Protein AF-A0A6F8ZRE5-F1 (afdb_monomer_lite)

Foldseek 3Di:
DLVVLVVCVVVVLLVVLQCQCLPDPDLVSNLVSLVSLLVSLPPLNVVSQDDQDPCVVSSLVSVLVLLVVLLVVLVVVLVVVLPPVVVVPPPPDDDDDDDDDDDDDDDDDPDVCVVVVVVVVLVVVLVSSVVVLVVVVVVVVVVVVVVPPDDDDDDDDDDDPPDPPPPQRDPSNVSVLSVLSSLLSSLFPNPLVSLVCCQAVPDPDGRNVLLSLLSSLLSLQVVVSPPLQQSLSSDDPNCLSVNLSSVSSNCSSQFAPNVPSLVCQCPHPSNSVSNLVSLQPHDNPPCCVPCVVSSCCSNVRCSVVVCVRSDDDDDDDDDDDDDPVVVVVVVVQVVQKAKEWWADPVRDIDIDIDGFDPLLVLQDPVNVVCLLQPQDADPVRASVVSSVVCLVVRSVSSVVSVVCVVPVLVVVLVVLVVQLVVLVVVCVVDDNVVRPVSNVVSVLVNCCSPVNDVVSQLVVLVVVLVVLVVVLVVVCVVVVVVVVDDVVQVVDPVNVVSVVVNVLSVCCNPPHVVSVVVVVCVVCVVDVVNVVVVCVCVVPVVVVVVVVVVVLVVLLVVLVVCLPPVQVQQWDQADDPDDDDDDDDSIDRQSPDSVSSSVLQVCQAPPPPPGSCVNGDDDDDPVVVSVCQSVQAANQARDGQVVPPPDPAHPVNCCPRYVPPVSVSSLVVCLVPDDQSPAGNVSSVVNVVVVVVVPDDDDPCCVPVVSTGYDDPPPD

pLDDT: mean 72.23, std 20.04, range [24.52, 94.38]

Structure (mmCIF, N/CA/C/O backbone):
data_AF-A0A6F8ZRE5-F1
#
_entry.id   AF-A0A6F8ZRE5-F1
#
loop_
_atom_site.group_PDB
_atom_site.id
_atom_site.type_symbol
_atom_site.label_atom_id
_atom_site.label_alt_id
_atom_site.label_comp_id
_atom_site.label_asym_id
_atom_site.label_entity_id
_atom_site.label_seq_id
_atom_site.pdbx_PDB_ins_code
_atom_site.Cartn_x
_atom_site.Cartn_y
_atom_site.Cartn_z
_atom_site.occupancy
_atom_site.B_iso_or_equiv
_atom_site.auth_seq_id
_atom_site.auth_comp_id
_atom_site.auth_asym_id
_atom_site.auth_atom_id
_atom_site.pdbx_PDB_model_num
ATOM 1 N N . MET A 1 1 ? -33.397 1.724 10.406 1.00 68.81 1 MET A N 1
ATOM 2 C CA . MET A 1 1 ? -33.124 1.147 11.744 1.00 68.81 1 MET A CA 1
ATOM 3 C C . MET A 1 1 ? -32.987 2.263 12.769 1.00 68.81 1 MET A C 1
ATOM 5 O O . MET A 1 1 ? -33.814 2.300 13.666 1.00 68.81 1 MET A O 1
ATOM 9 N N . VAL A 1 2 ? -32.068 3.217 12.570 1.00 79.62 2 VAL A N 1
ATOM 10 C CA . VAL A 1 2 ? -31.915 4.415 13.426 1.00 79.62 2 VAL A CA 1
ATOM 11 C C . VAL A 1 2 ? -33.237 5.169 13.639 1.00 79.62 2 VAL A C 1
ATOM 13 O O . VAL A 1 2 ? -33.589 5.447 14.778 1.00 79.62 2 VAL A O 1
ATOM 16 N N . ASP A 1 3 ? -34.031 5.397 12.585 1.00 81.62 3 ASP A N 1
ATOM 17 C CA . ASP A 1 3 ? -35.317 6.116 12.702 1.00 81.62 3 ASP A CA 1
ATOM 18 C C . ASP A 1 3 ? -36.328 5.424 13.631 1.00 81.62 3 ASP A C 1
ATOM 20 O O . ASP A 1 3 ? -37.064 6.085 14.357 1.00 81.62 3 ASP A O 1
ATOM 24 N N . ILE A 1 4 ? -36.345 4.085 13.639 1.00 85.81 4 ILE A N 1
ATOM 25 C CA . ILE A 1 4 ? -37.234 3.291 14.503 1.00 85.81 4 ILE A CA 1
ATOM 26 C C . ILE A 1 4 ? -36.777 3.409 15.957 1.00 85.81 4 ILE A C 1
ATOM 28 O O . ILE A 1 4 ? -37.599 3.598 16.847 1.00 85.81 4 ILE A O 1
ATOM 32 N N . GLN A 1 5 ? -35.467 3.322 16.192 1.00 87.06 5 GLN A N 1
ATOM 33 C CA . GLN A 1 5 ? -34.896 3.449 17.528 1.00 87.06 5 GLN A CA 1
ATOM 34 C C . GLN A 1 5 ? -35.177 4.845 18.111 1.00 87.06 5 GLN A C 1
ATOM 36 O O . GLN A 1 5 ? -35.632 4.943 19.246 1.00 87.06 5 GLN A O 1
ATOM 41 N N . CYS A 1 6 ? -34.989 5.914 17.326 1.00 84.81 6 CYS A N 1
ATOM 42 C CA . CYS A 1 6 ? -35.278 7.285 17.758 1.00 84.81 6 CYS A CA 1
ATOM 43 C C . CYS A 1 6 ? -36.775 7.526 18.011 1.00 84.81 6 CYS A C 1
ATOM 45 O O . CYS A 1 6 ? -37.129 8.280 18.911 1.00 84.81 6 CYS A O 1
ATOM 47 N N . LEU A 1 7 ? -37.663 6.886 17.242 1.00 87.00 7 LEU A N 1
ATOM 48 C CA . LEU A 1 7 ? -39.107 6.974 17.468 1.00 87.00 7 LEU A CA 1
ATOM 49 C C . LEU A 1 7 ? -39.514 6.298 18.785 1.00 87.00 7 LEU A C 1
ATOM 51 O O . LEU A 1 7 ? -40.282 6.868 19.549 1.00 87.00 7 LEU A O 1
ATOM 55 N N . LEU A 1 8 ? -38.962 5.116 19.077 1.00 87.38 8 LEU A N 1
ATOM 56 C CA . LEU A 1 8 ? -39.191 4.423 20.350 1.00 87.38 8 LEU A CA 1
ATOM 57 C C . LEU A 1 8 ? -38.628 5.204 21.543 1.00 87.38 8 LEU A C 1
ATOM 59 O O . LEU A 1 8 ? -39.249 5.242 22.603 1.00 87.38 8 LEU A O 1
ATOM 63 N N . ASP A 1 9 ? -37.470 5.839 21.373 1.00 85.19 9 ASP A N 1
ATOM 64 C CA . ASP A 1 9 ? -36.887 6.717 22.387 1.00 85.19 9 ASP A CA 1
ATOM 65 C C . ASP A 1 9 ? -37.757 7.957 22.645 1.00 85.19 9 ASP A C 1
ATOM 67 O O . ASP A 1 9 ? -37.992 8.310 23.798 1.00 85.19 9 ASP A O 1
ATOM 71 N N . GLY A 1 10 ? -38.341 8.542 21.592 1.00 83.88 10 GLY A N 1
ATOM 72 C CA . GLY A 1 10 ? -39.310 9.638 21.701 1.00 83.88 10 GLY A CA 1
ATOM 73 C C . GLY A 1 10 ? -40.569 9.289 22.507 1.00 83.88 10 GLY A C 1
ATOM 74 O O . GLY A 1 10 ? -41.154 10.171 23.131 1.00 83.88 10 GLY A O 1
ATOM 75 N N . GLU A 1 11 ? -40.945 8.008 22.553 1.00 89.88 11 GLU A N 1
ATOM 76 C CA . GLU A 1 11 ? -42.039 7.475 23.382 1.00 89.88 11 GLU A CA 1
ATOM 77 C C . GLU A 1 11 ? -41.582 7.054 24.799 1.00 89.88 11 GLU A C 1
ATOM 79 O O . GLU A 1 11 ? -42.381 6.556 25.593 1.00 89.88 11 GLU A O 1
ATOM 84 N N . GLY A 1 12 ? -40.302 7.238 25.144 1.00 87.00 12 GLY A N 1
ATOM 85 C CA . GLY A 1 12 ? -39.750 6.941 26.470 1.00 87.00 12 GLY A CA 1
ATOM 86 C C . GLY A 1 12 ? -39.272 5.498 26.671 1.00 87.00 12 GLY A C 1
ATOM 87 O O . GLY A 1 12 ? -39.145 5.044 27.811 1.00 87.00 12 GLY A O 1
ATOM 88 N N . ALA A 1 13 ? -38.987 4.749 25.598 1.00 87.75 13 ALA A N 1
ATOM 89 C CA . ALA A 1 13 ? -38.516 3.364 25.710 1.00 87.75 13 ALA A CA 1
ATOM 90 C C . ALA A 1 13 ? -37.183 3.231 26.476 1.00 87.75 13 ALA A C 1
ATOM 92 O O . ALA A 1 13 ? -36.996 2.261 27.213 1.00 87.75 13 ALA A O 1
ATOM 93 N N . SER A 1 14 ? -36.267 4.197 26.345 1.00 85.56 14 SER A N 1
ATOM 94 C CA . SER A 1 14 ? -34.985 4.203 27.066 1.00 85.56 14 SER A CA 1
ATOM 95 C C . SER A 1 14 ? -35.168 4.382 28.577 1.00 85.56 14 SER A C 1
ATOM 97 O O . SER A 1 14 ? -34.575 3.640 29.363 1.00 85.56 14 SER A O 1
ATOM 99 N N . GLU A 1 15 ? -36.039 5.304 28.996 1.00 86.38 15 GLU A N 1
ATOM 100 C CA . GLU A 1 15 ? -36.385 5.515 30.406 1.00 86.38 15 GLU A CA 1
ATOM 101 C C . GLU A 1 15 ? -37.061 4.280 31.009 1.00 86.38 15 GLU A C 1
ATOM 103 O O . GLU A 1 15 ? -36.714 3.869 32.119 1.00 86.38 15 GLU A O 1
ATOM 108 N N . LEU A 1 16 ? -37.959 3.637 30.254 1.00 88.75 16 LEU A N 1
ATOM 109 C CA . LEU A 1 16 ? -38.604 2.391 30.664 1.00 88.75 16 LEU A CA 1
ATOM 110 C C . LEU A 1 16 ? -37.579 1.277 30.912 1.00 88.75 16 LEU A C 1
ATOM 112 O O . LEU A 1 16 ? -37.657 0.597 31.934 1.00 88.75 16 LEU A O 1
ATOM 116 N N . VAL A 1 17 ? -36.606 1.097 30.012 1.00 89.00 17 VAL A N 1
ATOM 117 C CA . VAL A 1 17 ? -35.544 0.090 30.174 1.00 89.00 17 VAL A CA 1
ATOM 118 C C . VAL A 1 17 ? -34.721 0.364 31.436 1.00 89.00 17 VAL A C 1
ATOM 120 O O . VAL A 1 17 ? -34.507 -0.550 32.233 1.00 89.00 17 VAL A O 1
ATOM 123 N N . ILE A 1 18 ? -34.310 1.615 31.670 1.00 87.06 18 ILE A N 1
ATOM 124 C CA . ILE A 1 18 ? -33.552 2.004 32.872 1.00 87.06 18 ILE A CA 1
ATOM 125 C C . ILE A 1 18 ? -34.355 1.701 34.142 1.00 87.06 18 ILE A C 1
ATOM 127 O O . ILE A 1 18 ? -33.829 1.100 35.083 1.00 87.06 18 ILE A O 1
ATOM 131 N N . ASP A 1 19 ? -35.631 2.086 34.168 1.00 87.56 19 ASP A N 1
ATOM 132 C CA . ASP A 1 19 ? -36.494 1.895 35.330 1.00 87.56 19 ASP A CA 1
ATOM 133 C C . ASP A 1 19 ? -36.791 0.416 35.592 1.00 87.56 19 ASP A C 1
ATOM 135 O O . ASP A 1 19 ? -36.789 -0.009 36.752 1.00 87.56 19 ASP A O 1
ATOM 139 N N . LEU A 1 20 ? -36.973 -0.395 34.547 1.00 89.62 20 LEU A N 1
ATOM 140 C CA . LEU A 1 20 ? -37.141 -1.841 34.679 1.00 89.62 20 LEU A CA 1
ATOM 141 C C . LEU A 1 20 ? -35.882 -2.502 35.246 1.00 89.62 20 LEU A C 1
ATOM 143 O O . LEU A 1 20 ? -35.999 -3.271 36.197 1.00 89.62 20 LEU A O 1
ATOM 147 N N . ILE A 1 21 ? -34.690 -2.159 34.745 1.00 88.75 21 ILE A N 1
ATOM 148 C CA . ILE A 1 21 ? -33.400 -2.686 35.234 1.00 88.75 21 ILE A CA 1
ATOM 149 C C . ILE A 1 21 ? -33.192 -2.352 36.717 1.00 88.75 21 ILE A C 1
ATOM 151 O O . ILE A 1 21 ? -32.724 -3.189 37.487 1.00 88.75 21 ILE A O 1
ATOM 155 N N . VAL A 1 22 ? -33.551 -1.133 37.129 1.00 87.69 22 VAL A N 1
ATOM 156 C CA . VAL A 1 22 ? -33.380 -0.646 38.506 1.00 87.69 22 VAL A CA 1
ATOM 157 C C . VAL A 1 22 ? -34.396 -1.257 39.475 1.00 87.69 22 VAL A C 1
ATOM 159 O O . VAL A 1 22 ? -34.051 -1.530 40.625 1.00 87.69 22 VAL A O 1
ATOM 162 N N . SER A 1 23 ? -35.647 -1.442 39.046 1.00 87.25 23 SER A N 1
ATOM 163 C CA . SER A 1 23 ? -36.762 -1.795 39.939 1.00 87.25 23 SER A CA 1
ATOM 164 C C . SER A 1 23 ? -37.106 -3.285 39.971 1.00 87.25 23 SER A C 1
ATOM 166 O O . SER A 1 23 ? -37.663 -3.762 40.967 1.00 87.25 23 SER A O 1
ATOM 168 N N . THR A 1 24 ? -36.792 -4.038 38.914 1.00 87.62 24 THR A N 1
ATOM 169 C CA . THR A 1 24 ? -37.188 -5.444 38.820 1.00 87.62 24 THR A CA 1
ATOM 170 C C . THR A 1 24 ? -36.336 -6.349 39.708 1.00 87.62 24 THR A C 1
ATOM 172 O O . THR A 1 24 ? -35.113 -6.244 39.772 1.00 87.62 24 THR A O 1
ATOM 175 N N . LYS A 1 25 ? -36.992 -7.309 40.366 1.00 84.38 25 LYS A N 1
ATOM 176 C CA . LYS A 1 25 ? -36.337 -8.430 41.065 1.00 84.38 25 LYS A CA 1
ATOM 177 C C . LYS A 1 25 ? -36.472 -9.754 40.312 1.00 84.38 25 LYS A C 1
ATOM 179 O O . LYS A 1 25 ? -35.923 -10.756 40.751 1.00 84.38 25 LYS A O 1
ATOM 184 N N . ASN A 1 26 ? -37.236 -9.778 39.218 1.00 90.31 26 ASN A N 1
ATOM 185 C CA . ASN A 1 26 ? -37.482 -10.985 38.437 1.00 90.31 26 ASN A CA 1
ATOM 186 C C . ASN A 1 26 ? -36.419 -11.122 37.341 1.00 90.31 26 ASN A C 1
ATOM 188 O O . ASN A 1 26 ? -36.339 -10.273 36.454 1.00 90.31 26 ASN A O 1
ATOM 192 N N . ASP A 1 27 ? -35.652 -12.212 37.382 1.00 86.06 27 ASP A N 1
ATOM 193 C CA . ASP A 1 27 ? -34.538 -12.465 36.461 1.00 86.06 27 ASP A CA 1
ATOM 194 C C . ASP A 1 27 ? -34.962 -12.526 34.990 1.00 86.06 27 ASP A C 1
ATOM 196 O O . ASP A 1 27 ? -34.242 -12.019 34.138 1.00 86.06 27 ASP A O 1
ATOM 200 N N . ARG A 1 28 ? -36.149 -13.072 34.678 1.00 88.19 28 ARG A N 1
ATOM 201 C CA . ARG A 1 28 ? -36.660 -13.104 33.293 1.00 88.19 28 ARG A CA 1
ATOM 202 C C . ARG A 1 28 ? -36.981 -11.705 32.778 1.00 88.19 28 ARG A C 1
ATOM 204 O O . ARG A 1 28 ? -36.627 -11.362 31.661 1.00 88.19 28 ARG A O 1
ATOM 211 N N . MET A 1 29 ? -37.633 -10.892 33.608 1.00 89.62 29 MET A N 1
ATOM 212 C CA . MET A 1 29 ? -37.951 -9.508 33.244 1.00 89.62 29 MET A CA 1
ATOM 213 C C . MET A 1 29 ? -36.683 -8.674 33.075 1.00 89.62 29 MET A C 1
ATOM 215 O O . MET A 1 29 ? -36.620 -7.835 32.185 1.00 89.62 29 MET A O 1
ATOM 219 N N . PHE A 1 30 ? -35.676 -8.904 33.920 1.00 91.69 30 PHE A N 1
ATOM 220 C CA . PHE A 1 30 ? -34.378 -8.250 33.800 1.00 91.69 30 PHE A CA 1
ATOM 221 C C . PHE A 1 30 ? -33.690 -8.611 32.478 1.00 91.69 30 PHE A C 1
ATOM 223 O O . PHE A 1 30 ? -33.262 -7.722 31.751 1.00 91.69 30 PHE A O 1
ATOM 230 N N . GLU A 1 31 ? -33.636 -9.901 32.146 1.00 90.69 31 GLU A N 1
ATOM 231 C CA . GLU A 1 31 ? -33.036 -10.414 30.912 1.00 90.69 31 GLU A CA 1
ATOM 232 C C . GLU A 1 31 ? -33.681 -9.800 29.658 1.00 90.69 31 GLU A C 1
ATOM 234 O O . GLU A 1 31 ? -32.979 -9.212 28.836 1.00 90.69 31 GLU A O 1
ATOM 239 N N . GLU A 1 32 ? -35.013 -9.814 29.568 1.00 91.88 32 GLU A N 1
ATOM 240 C CA . GLU A 1 32 ? -35.752 -9.184 28.461 1.00 91.88 32 GLU A CA 1
ATOM 241 C C . GLU A 1 32 ? -35.541 -7.663 28.398 1.00 91.88 32 GLU A C 1
ATOM 243 O O . GLU A 1 32 ? -35.428 -7.089 27.315 1.00 91.88 32 GLU A O 1
ATOM 248 N N . SER A 1 33 ? -35.418 -6.998 29.553 1.00 92.81 33 SER A N 1
ATOM 249 C CA . SER A 1 33 ? -35.132 -5.556 29.602 1.00 92.81 33 SER A CA 1
ATOM 250 C C . SER A 1 33 ? -33.755 -5.234 29.012 1.00 92.81 33 SER A C 1
ATOM 252 O O . SER A 1 33 ? -33.610 -4.252 28.285 1.00 92.81 33 SER A O 1
ATOM 254 N N . ILE A 1 34 ? -32.748 -6.074 29.276 1.00 92.44 34 ILE A N 1
ATOM 255 C CA . ILE A 1 34 ? -31.404 -5.927 28.700 1.00 92.44 34 ILE A CA 1
ATOM 256 C C . ILE A 1 34 ? -31.410 -6.212 27.196 1.00 92.44 34 ILE A C 1
ATOM 258 O O . ILE A 1 34 ? -30.779 -5.478 26.437 1.00 92.44 34 ILE A O 1
ATOM 262 N N . LEU A 1 35 ? -32.132 -7.239 26.742 1.00 92.44 35 LEU A N 1
ATOM 263 C CA . LEU A 1 35 ? -32.249 -7.549 25.313 1.00 92.44 35 LEU A CA 1
ATOM 264 C C . LEU A 1 35 ? -32.941 -6.421 24.537 1.00 92.44 35 LEU A C 1
ATOM 266 O O . LEU A 1 35 ? -32.470 -6.041 23.464 1.00 92.44 35 LEU A O 1
ATOM 270 N N . LEU A 1 36 ? -33.995 -5.831 25.106 1.00 90.75 36 LEU A N 1
ATOM 271 C CA . LEU A 1 36 ? -34.636 -4.643 24.544 1.00 90.75 36 LEU A CA 1
ATOM 272 C C . LEU A 1 36 ? -33.660 -3.459 24.487 1.00 90.75 36 LEU A C 1
ATOM 274 O O . LEU A 1 36 ? -33.553 -2.798 23.455 1.00 90.75 36 LEU A O 1
ATOM 278 N N . GLY A 1 37 ? -32.893 -3.237 25.557 1.00 89.06 37 GLY A N 1
ATOM 279 C CA . GLY A 1 37 ? -31.829 -2.235 25.586 1.00 89.06 37 GLY A CA 1
ATOM 280 C C . GLY A 1 37 ? -30.773 -2.445 24.492 1.00 89.06 37 GLY A C 1
ATOM 281 O O . GLY A 1 37 ? -30.382 -1.493 23.817 1.00 89.06 37 GLY A O 1
ATOM 282 N N . ASN A 1 38 ? -30.363 -3.694 24.254 1.00 90.56 38 ASN A N 1
ATOM 283 C CA . ASN A 1 38 ? -29.431 -4.048 23.180 1.00 90.56 38 ASN A CA 1
ATOM 284 C C . ASN A 1 38 ? -29.990 -3.712 21.792 1.0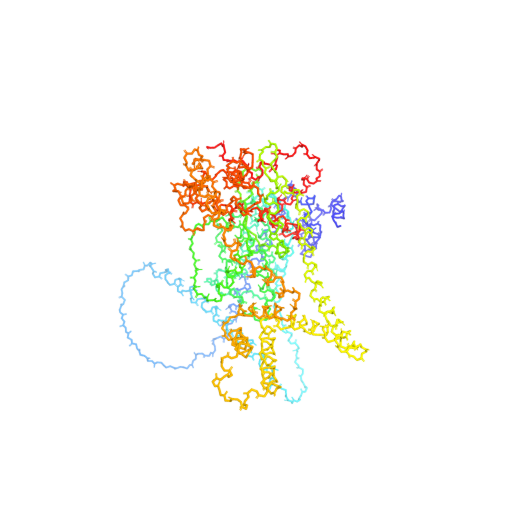0 90.56 38 ASN A C 1
ATOM 286 O O . ASN A 1 38 ? -29.260 -3.195 20.950 1.00 90.56 38 ASN A O 1
ATOM 290 N N . ALA A 1 39 ? -31.277 -3.972 21.550 1.00 88.62 39 ALA A N 1
ATOM 291 C CA . ALA A 1 39 ? -31.927 -3.644 20.282 1.00 88.62 39 ALA A CA 1
ATOM 292 C C . ALA A 1 39 ? -32.042 -2.122 20.059 1.00 88.62 39 ALA A C 1
ATOM 294 O O . ALA A 1 39 ? -31.829 -1.634 18.944 1.00 88.62 39 ALA A O 1
ATOM 295 N N . LEU A 1 40 ? -32.326 -1.360 21.121 1.00 86.94 40 LEU A N 1
ATOM 296 C CA . LEU A 1 40 ? -32.391 0.105 21.069 1.00 86.94 40 LEU A CA 1
ATOM 297 C C . LEU A 1 40 ? -31.025 0.738 20.774 1.00 86.94 40 LEU A C 1
ATOM 299 O O . LEU A 1 40 ? -30.953 1.701 20.015 1.00 86.94 40 LEU A O 1
ATOM 303 N N . LEU A 1 41 ? -29.949 0.179 21.331 1.00 85.75 41 LEU A N 1
ATOM 304 C CA . LEU A 1 41 ? -28.581 0.681 21.162 1.00 85.75 41 LEU A CA 1
ATOM 305 C C . LEU A 1 41 ? -27.820 0.038 19.994 1.00 85.75 41 LEU A C 1
ATOM 307 O O . LEU A 1 41 ? -26.646 0.345 19.792 1.00 85.75 41 LEU A O 1
ATOM 311 N N . GLN A 1 42 ? -28.450 -0.850 19.222 1.00 85.12 42 GLN A N 1
ATOM 312 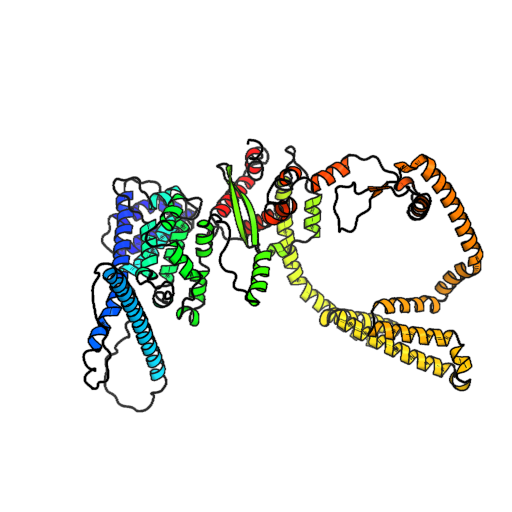C CA . GLN A 1 42 ? -27.790 -1.553 18.125 1.00 85.12 42 GLN A CA 1
ATOM 313 C C . GLN A 1 42 ? -27.206 -0.558 17.107 1.00 85.12 42 GLN A C 1
ATOM 315 O O . GLN A 1 42 ? -27.943 0.241 16.527 1.00 85.12 42 GLN A O 1
ATOM 320 N N . GLY A 1 43 ? -25.888 -0.627 16.883 1.00 75.94 43 GLY A N 1
ATOM 321 C CA . GLY A 1 43 ? -25.152 0.287 16.001 1.00 75.94 43 GLY A CA 1
ATOM 322 C C . GLY A 1 43 ? -24.710 1.600 16.662 1.00 75.94 43 GLY A C 1
ATOM 323 O O . GLY A 1 43 ? -24.312 2.526 15.954 1.00 75.94 43 GLY A O 1
ATOM 324 N N . GLY A 1 44 ? -24.806 1.707 17.991 1.00 72.69 44 GLY A N 1
ATOM 325 C CA . GLY A 1 44 ? -24.223 2.799 18.769 1.00 72.69 44 GLY A CA 1
ATOM 326 C C . GLY A 1 44 ? -24.968 4.123 18.621 1.00 72.69 44 GLY A C 1
ATOM 327 O O . GLY A 1 44 ? -24.347 5.178 18.523 1.00 72.69 44 GLY A O 1
ATOM 328 N N . ASN A 1 45 ? -26.300 4.097 18.556 1.00 80.25 45 ASN A N 1
ATOM 329 C CA . ASN A 1 45 ? -27.101 5.298 18.309 1.00 80.25 45 ASN A CA 1
ATOM 330 C C . ASN A 1 45 ? -26.856 6.394 19.372 1.00 80.25 45 ASN A C 1
ATOM 332 O O . ASN A 1 45 ? -27.301 6.283 20.515 1.00 80.25 45 ASN A O 1
ATOM 336 N N . THR A 1 46 ? -26.179 7.477 18.980 1.00 78.62 46 THR A N 1
ATOM 337 C CA . THR A 1 46 ? -25.737 8.557 19.880 1.00 78.62 46 THR A CA 1
ATOM 338 C C . THR A 1 46 ? -26.879 9.357 20.502 1.00 78.62 46 THR A C 1
ATOM 340 O O . THR A 1 46 ? -26.672 9.987 21.536 1.00 78.62 46 THR A O 1
ATOM 343 N N . GLN A 1 47 ? -28.077 9.329 19.907 1.00 76.31 47 GLN A N 1
ATOM 344 C CA . GLN A 1 47 ? -29.262 9.995 20.462 1.00 76.31 47 GLN A CA 1
ATOM 345 C C . GLN A 1 47 ? -29.812 9.252 21.687 1.00 76.31 47 GLN A C 1
ATOM 347 O O . GLN A 1 47 ? -30.297 9.881 22.618 1.00 76.31 47 GLN A O 1
ATOM 352 N N . ILE A 1 48 ? -29.684 7.922 21.695 1.00 79.44 48 ILE A N 1
ATOM 353 C CA . ILE A 1 48 ? -30.238 7.030 22.727 1.00 79.44 48 ILE A CA 1
ATOM 354 C C . ILE A 1 48 ? -29.202 6.729 23.811 1.00 79.44 48 ILE A C 1
ATOM 356 O O . ILE A 1 48 ? -29.549 6.409 24.949 1.00 79.44 48 ILE A O 1
ATOM 360 N N . GLN A 1 49 ? -27.911 6.829 23.472 1.00 78.62 49 GLN A N 1
ATOM 361 C CA . GLN A 1 49 ? -26.828 6.690 24.437 1.00 78.62 49 GLN A CA 1
ATOM 362 C C . GLN A 1 49 ? -27.068 7.601 25.651 1.00 78.62 49 GLN A C 1
ATOM 364 O O . GLN A 1 49 ? -27.356 8.795 25.547 1.00 78.62 49 GLN A O 1
ATOM 369 N N . LEU A 1 50 ? -26.983 6.987 26.827 1.00 66.75 50 LEU A N 1
ATOM 370 C CA . LEU A 1 50 ? -27.496 7.538 28.072 1.00 66.75 50 LEU A CA 1
ATOM 371 C C . LEU A 1 50 ? -26.757 8.827 28.460 1.00 66.75 50 LEU A C 1
ATOM 373 O O . LEU A 1 50 ? -25.553 8.821 28.705 1.00 66.75 50 LEU A O 1
ATOM 377 N N . HIS A 1 51 ? -27.487 9.934 28.578 1.00 60.31 51 HIS A N 1
ATOM 378 C CA . HIS A 1 51 ? -26.956 11.181 29.125 1.00 60.31 51 HIS A CA 1
ATOM 379 C C . HIS A 1 51 ? -27.212 11.240 30.637 1.00 60.31 51 HIS A C 1
ATOM 381 O O . HIS A 1 51 ? -28.207 10.732 31.140 1.00 60.31 51 HIS A O 1
ATOM 387 N N . LYS A 1 52 ? -26.280 11.836 31.383 1.00 55.69 52 LYS A N 1
ATOM 388 C CA . LYS A 1 52 ? -26.200 11.881 32.857 1.00 55.69 52 LYS A CA 1
ATOM 389 C C . LYS A 1 52 ? -27.569 12.060 33.564 1.00 55.69 52 LYS A C 1
ATOM 391 O O . LYS A 1 52 ? -28.067 13.176 33.687 1.00 55.69 52 LYS A O 1
ATOM 396 N N . GLN A 1 53 ? -28.152 10.975 34.091 1.00 59.78 53 GLN A N 1
ATOM 397 C CA . GLN A 1 53 ? -29.439 10.978 34.815 1.00 59.78 53 GLN A CA 1
ATOM 398 C C . GLN A 1 53 ? -29.285 10.802 36.340 1.00 59.78 53 GLN A C 1
ATOM 400 O O . GLN A 1 53 ? -28.331 10.194 36.830 1.00 59.78 53 GLN A O 1
ATOM 405 N N . LYS A 1 54 ? -30.272 11.286 37.113 1.00 56.88 54 LYS A N 1
ATOM 406 C CA . LYS A 1 54 ? -30.291 11.250 38.594 1.00 56.88 54 LYS A CA 1
ATOM 407 C C . LYS A 1 54 ? -30.407 9.841 39.208 1.00 56.88 54 LYS A C 1
ATOM 409 O O . LYS A 1 54 ? -30.004 9.669 40.352 1.00 56.88 54 LYS A O 1
ATOM 414 N N . LYS A 1 55 ? -30.923 8.839 38.477 1.00 62.88 55 LYS A N 1
ATOM 415 C CA . LYS A 1 55 ? -31.046 7.430 38.933 1.00 62.88 55 LYS A CA 1
ATOM 416 C C . LYS A 1 55 ? -29.816 6.556 38.607 1.00 62.88 55 LYS A C 1
ATOM 418 O O . LYS A 1 55 ? -29.829 5.352 38.848 1.00 62.88 55 LYS A O 1
ATOM 423 N N . SER A 1 56 ? -28.746 7.153 38.079 1.00 69.25 56 SER A N 1
ATOM 424 C CA . SER A 1 56 ? -27.562 6.440 37.576 1.00 69.25 56 SER A CA 1
ATOM 425 C C . SER A 1 56 ? -26.822 5.601 38.627 1.00 69.25 56 SER A C 1
ATOM 427 O O . SER A 1 56 ? -26.312 4.539 38.288 1.00 69.25 56 SER A O 1
ATOM 429 N N . GLU A 1 57 ? -26.801 6.004 39.903 1.00 72.94 57 GLU A N 1
ATOM 430 C CA . GLU A 1 57 ? -26.108 5.242 40.962 1.00 72.94 57 GLU A CA 1
ATOM 431 C C . GLU A 1 57 ? -26.689 3.835 41.142 1.00 72.94 57 GLU A C 1
ATOM 433 O O . GLU A 1 57 ? -25.952 2.850 41.134 1.00 72.94 57 GLU A O 1
ATOM 438 N N . HIS A 1 58 ? -28.015 3.728 41.268 1.00 80.31 58 HIS A N 1
ATOM 439 C CA . HIS A 1 58 ? -28.669 2.433 41.450 1.00 80.31 58 HIS A CA 1
ATOM 440 C C . HIS A 1 58 ? -28.593 1.586 40.176 1.00 80.31 58 HIS A C 1
ATOM 442 O O . HIS A 1 58 ? -28.495 0.366 40.251 1.00 80.31 58 HIS A O 1
ATOM 448 N N . PHE A 1 59 ? -28.601 2.226 39.007 1.00 86.00 59 PHE A N 1
ATOM 449 C CA . PHE A 1 59 ? -28.470 1.544 37.724 1.00 86.00 59 PHE A CA 1
ATOM 450 C C . PHE A 1 59 ? -27.134 0.794 37.603 1.00 86.00 59 PHE A C 1
ATOM 452 O O . PHE A 1 59 ? -27.134 -0.418 37.399 1.00 86.00 59 PHE A O 1
ATOM 459 N N . PHE A 1 60 ? -25.995 1.464 37.818 1.00 86.81 60 PHE A N 1
ATOM 460 C CA . PHE A 1 60 ? -24.686 0.793 37.747 1.00 86.81 60 PHE A CA 1
ATOM 461 C C . PHE A 1 60 ? -24.446 -0.178 38.899 1.00 86.81 60 PHE A C 1
ATOM 463 O O . PHE A 1 60 ? -23.789 -1.199 38.699 1.00 86.81 60 PHE A O 1
ATOM 470 N N . LYS A 1 61 ? -25.022 0.089 40.077 1.00 88.75 61 LYS A N 1
ATOM 471 C CA . LYS A 1 61 ? -24.975 -0.844 41.203 1.00 88.75 61 LYS A CA 1
ATOM 472 C C . LYS A 1 61 ? -25.580 -2.207 40.849 1.00 88.75 61 LYS A C 1
ATOM 474 O O . LYS A 1 61 ? -24.995 -3.226 41.194 1.00 88.75 61 LYS A O 1
ATOM 479 N N . VAL A 1 62 ? -26.709 -2.246 40.135 1.00 90.69 62 VAL A N 1
ATOM 480 C CA . VAL A 1 62 ? -27.345 -3.519 39.743 1.00 90.69 62 VAL A CA 1
ATOM 481 C C . VAL A 1 62 ? -26.408 -4.355 38.868 1.00 90.69 62 VAL A C 1
ATOM 483 O O . VAL A 1 62 ? -26.251 -5.551 39.113 1.00 90.69 62 VAL A O 1
ATOM 486 N N . PHE A 1 63 ? -25.738 -3.737 37.892 1.00 91.88 63 PHE A N 1
ATOM 487 C CA . PHE A 1 63 ? -24.748 -4.431 37.062 1.00 91.88 63 PHE A CA 1
ATOM 488 C C . PHE A 1 63 ? -23.531 -4.890 37.863 1.00 91.88 63 PHE A C 1
ATOM 490 O O . PHE A 1 63 ? -23.071 -6.013 37.676 1.00 91.88 63 PHE A O 1
ATOM 497 N N . TYR A 1 64 ? -23.047 -4.048 38.776 1.00 91.75 64 TYR A N 1
ATOM 498 C CA . TYR A 1 64 ? -21.933 -4.363 39.666 1.00 91.75 64 TYR A CA 1
ATOM 499 C C . TYR A 1 64 ? -22.232 -5.592 40.537 1.00 91.75 64 TYR A C 1
ATOM 501 O O . TYR A 1 64 ? -21.457 -6.548 40.561 1.00 91.75 64 TYR A O 1
ATOM 509 N N . ASP A 1 65 ? -23.392 -5.601 41.198 1.00 91.62 65 ASP A N 1
ATOM 510 C CA . ASP A 1 65 ? -23.818 -6.690 42.078 1.00 91.62 65 ASP A CA 1
ATOM 511 C C . ASP A 1 65 ? -24.011 -7.998 41.286 1.00 91.62 65 ASP A C 1
ATOM 513 O O . ASP A 1 65 ? -23.540 -9.055 41.706 1.00 91.62 65 ASP A O 1
ATOM 517 N N . ARG A 1 66 ? -24.638 -7.938 40.101 1.00 91.75 66 ARG A N 1
ATOM 518 C CA . ARG A 1 66 ? -24.829 -9.104 39.216 1.00 91.75 66 ARG A CA 1
ATOM 519 C C . ARG A 1 66 ? -23.505 -9.670 38.702 1.00 91.75 66 ARG A C 1
ATOM 521 O O . ARG A 1 66 ? -23.330 -10.886 38.705 1.00 91.75 66 ARG A O 1
ATOM 528 N N . MET A 1 67 ? -22.568 -8.806 38.314 1.00 93.19 67 MET A N 1
ATOM 529 C CA . MET A 1 67 ? -21.242 -9.223 37.860 1.00 93.19 67 MET A CA 1
ATOM 530 C C . MET A 1 67 ? -20.467 -9.908 38.987 1.00 93.19 67 MET A C 1
ATOM 532 O O . MET A 1 67 ? -19.908 -10.980 38.772 1.00 93.19 67 MET A O 1
ATOM 536 N N . ARG A 1 68 ? -20.514 -9.372 40.214 1.00 91.75 68 ARG A N 1
ATOM 537 C CA . ARG A 1 68 ? -19.903 -10.018 41.385 1.00 91.75 68 ARG A CA 1
ATOM 538 C C . ARG A 1 68 ? -20.513 -11.371 41.725 1.00 91.75 68 ARG A C 1
ATOM 540 O O . ARG A 1 68 ? -19.775 -12.283 42.093 1.00 91.75 68 ARG A O 1
ATOM 547 N N . LEU A 1 69 ? -21.830 -11.521 41.597 1.00 91.00 69 LEU A N 1
ATOM 548 C CA . LEU A 1 69 ? -22.488 -12.816 41.783 1.00 91.00 69 LEU A CA 1
ATOM 549 C C . LEU A 1 69 ? -21.992 -13.839 40.754 1.00 91.00 69 LEU A C 1
ATOM 551 O O . LEU A 1 69 ? -21.605 -14.941 41.135 1.00 91.00 69 LEU A O 1
ATOM 555 N N . ALA A 1 70 ? -21.907 -13.453 39.477 1.00 89.44 70 ALA A N 1
ATOM 556 C CA . ALA A 1 70 ? -21.373 -14.317 38.425 1.00 89.44 70 ALA A CA 1
ATOM 557 C C . ALA A 1 70 ? -19.903 -14.701 38.683 1.00 89.44 70 ALA A C 1
ATOM 559 O O . ALA A 1 70 ? -19.541 -15.872 38.598 1.00 89.44 70 ALA A O 1
ATOM 560 N N . GLN A 1 71 ? -19.058 -13.740 39.074 1.00 89.25 71 GLN A N 1
ATOM 561 C CA . GLN A 1 71 ? -17.663 -13.987 39.462 1.00 89.25 71 GLN A CA 1
ATOM 562 C C . GLN A 1 71 ? -17.546 -14.992 40.626 1.00 89.25 71 GLN A C 1
ATOM 564 O O . GLN A 1 71 ? -16.689 -15.876 40.602 1.00 89.25 71 GLN A O 1
ATOM 569 N N . GLN A 1 72 ? -18.383 -14.854 41.663 1.00 87.19 72 GLN A N 1
ATOM 570 C CA . GLN A 1 72 ? -18.401 -15.761 42.819 1.00 87.19 72 GLN A CA 1
ATOM 571 C C . GLN A 1 72 ? -18.833 -17.174 42.423 1.00 87.19 72 GLN A C 1
ATOM 573 O O . GLN A 1 72 ? -18.238 -18.145 42.886 1.00 87.19 72 GLN A O 1
ATOM 578 N N . GLU A 1 73 ? -19.819 -17.292 41.539 1.00 85.62 73 GLU A N 1
ATOM 579 C CA . GLU A 1 73 ? -20.318 -18.579 41.069 1.00 85.62 73 GLU A CA 1
ATOM 580 C C . GLU A 1 73 ? -19.305 -19.314 40.183 1.00 85.62 73 GLU A C 1
ATOM 582 O O . GLU A 1 73 ? -19.105 -20.517 40.352 1.00 85.62 73 GLU A O 1
ATOM 587 N N . ILE A 1 74 ? -18.581 -18.599 39.313 1.00 81.44 74 ILE A N 1
ATOM 588 C CA . ILE A 1 74 ? -17.483 -19.194 38.536 1.00 81.44 74 ILE A CA 1
ATOM 589 C C . ILE A 1 74 ? -16.393 -19.704 39.485 1.00 81.44 74 ILE A C 1
ATOM 591 O O . ILE A 1 74 ? -15.967 -20.851 39.370 1.00 81.44 74 ILE A O 1
ATOM 595 N N . ARG A 1 75 ? -15.983 -18.904 40.481 1.00 80.44 75 ARG A N 1
ATOM 596 C CA . ARG A 1 75 ? -14.996 -19.329 41.495 1.00 80.44 75 ARG A CA 1
ATOM 597 C C . ARG A 1 75 ? -15.461 -20.561 42.280 1.00 80.44 75 ARG A C 1
ATOM 599 O O . ARG A 1 75 ? -14.653 -21.448 42.557 1.00 80.44 75 ARG A O 1
ATOM 606 N N . ALA A 1 76 ? -16.745 -20.639 42.628 1.00 75.00 76 ALA A N 1
ATOM 607 C CA . ALA A 1 76 ? -17.324 -21.797 43.306 1.00 75.00 76 ALA A CA 1
ATOM 608 C C . ALA A 1 76 ? -17.315 -23.042 42.402 1.00 75.00 76 ALA A C 1
ATOM 610 O O . ALA A 1 76 ? -16.838 -24.094 42.809 1.00 75.00 76 ALA A O 1
ATOM 611 N N . THR A 1 77 ? -17.736 -22.919 41.146 1.00 68.44 77 THR A N 1
ATOM 612 C CA . THR A 1 77 ? -17.803 -24.052 40.205 1.00 68.44 77 THR A CA 1
ATOM 613 C C . THR A 1 77 ? -16.408 -24.590 39.860 1.00 68.44 77 THR A C 1
ATOM 615 O O . THR A 1 77 ? -16.177 -25.797 39.856 1.00 68.44 77 THR A O 1
ATOM 618 N N . VAL A 1 78 ? -15.434 -23.693 39.668 1.00 59.62 78 VAL A N 1
ATOM 619 C CA . VAL A 1 78 ? -14.033 -24.049 39.386 1.00 59.62 78 VAL A CA 1
ATOM 620 C C . VAL A 1 78 ? -13.347 -24.709 40.596 1.00 59.62 78 VAL A C 1
ATOM 622 O O . VAL A 1 78 ? -12.468 -25.551 40.416 1.00 59.62 78 VAL A O 1
ATOM 625 N N . SER A 1 79 ? -13.758 -24.386 41.829 1.00 47.69 79 SER A N 1
ATOM 626 C CA . SER A 1 79 ? -13.216 -25.004 43.055 1.00 47.69 79 SER A CA 1
ATOM 627 C C . SER A 1 79 ? -13.905 -26.319 43.448 1.00 47.69 79 SER A C 1
ATOM 629 O O . SER A 1 79 ? -13.247 -27.203 44.000 1.00 47.69 79 SER A O 1
ATOM 631 N N . VAL A 1 80 ? -15.190 -26.503 43.126 1.00 32.91 80 VAL A N 1
ATOM 632 C CA . VAL A 1 80 ? -15.952 -27.728 43.447 1.00 32.91 80 VAL A CA 1
ATOM 633 C C . VAL A 1 80 ? -15.525 -28.917 42.577 1.00 32.91 80 VAL A C 1
ATOM 635 O O . VAL A 1 80 ? -15.363 -30.017 43.112 1.00 32.91 80 VAL A O 1
ATOM 638 N N . ASN A 1 81 ? -15.161 -28.694 41.308 1.00 38.22 81 ASN A N 1
ATOM 639 C CA . ASN A 1 81 ? -14.577 -29.739 40.450 1.00 38.22 81 ASN A CA 1
ATOM 640 C C . ASN A 1 81 ? -13.255 -30.330 40.999 1.00 38.22 81 ASN A C 1
ATOM 642 O O . ASN A 1 81 ? -12.843 -31.415 40.590 1.00 38.22 81 ASN A O 1
ATOM 646 N N . MET A 1 82 ? -12.586 -29.676 41.962 1.00 35.88 82 MET A N 1
ATOM 647 C CA . MET A 1 82 ? -11.415 -30.243 42.650 1.00 35.88 82 MET A CA 1
ATOM 648 C C . MET A 1 82 ? -11.753 -31.155 43.842 1.00 35.88 82 MET A C 1
ATOM 650 O O . MET A 1 82 ? -10.898 -31.970 44.224 1.00 35.88 82 MET A O 1
ATOM 654 N N . PHE A 1 83 ? -12.938 -31.023 44.453 1.00 26.39 83 PHE A N 1
ATOM 655 C CA . PHE A 1 83 ? -13.262 -31.663 45.734 1.00 26.39 83 PHE A CA 1
ATOM 656 C C . PHE A 1 83 ? -13.933 -33.034 45.564 1.00 26.39 83 PHE A C 1
ATOM 658 O O . PHE A 1 83 ? -13.530 -33.982 46.243 1.00 26.39 83 PHE A O 1
ATOM 665 N N . GLU A 1 84 ? -14.860 -33.189 44.613 1.00 29.69 84 GLU A N 1
ATOM 666 C CA . GLU A 1 84 ? -15.682 -34.408 44.465 1.00 29.69 84 GLU A CA 1
ATOM 667 C C . GLU A 1 84 ? -14.897 -35.668 44.054 1.00 29.69 84 GLU A C 1
ATOM 669 O O . GLU A 1 84 ? -15.270 -36.783 44.414 1.00 29.69 84 GLU A O 1
ATOM 674 N N . VAL A 1 85 ? -13.724 -35.522 43.434 1.00 33.81 85 VAL A N 1
ATOM 675 C CA . VAL A 1 85 ? -12.861 -36.664 43.059 1.00 33.81 85 VAL A CA 1
ATOM 676 C C . VAL A 1 85 ? -12.014 -37.180 44.240 1.00 33.81 85 VAL A C 1
ATOM 678 O O . VAL A 1 85 ? -11.474 -38.288 44.210 1.00 33.81 85 VAL A O 1
ATOM 681 N N . SER A 1 86 ? -11.903 -36.411 45.328 1.00 31.08 86 SER A N 1
ATOM 682 C CA . SER A 1 86 ? -11.040 -36.738 46.477 1.00 31.08 86 SER A CA 1
ATOM 683 C C . SER A 1 86 ? -11.571 -37.905 47.316 1.00 31.08 86 SER A C 1
ATOM 685 O O . SER A 1 86 ? -10.797 -38.622 47.952 1.00 31.08 86 SER A O 1
ATOM 687 N N . THR A 1 87 ? -12.884 -38.132 47.297 1.00 31.88 87 THR A N 1
ATOM 688 C CA . THR A 1 87 ? -13.552 -39.172 48.094 1.00 31.88 87 THR A CA 1
ATOM 689 C C . THR A 1 87 ? -13.363 -40.572 47.503 1.00 31.88 87 THR A C 1
ATOM 691 O O . THR A 1 87 ? -13.444 -41.559 48.231 1.00 31.88 87 THR A O 1
ATOM 694 N N . CYS A 1 88 ? -13.021 -40.671 46.213 1.00 33.62 88 CYS A N 1
ATOM 695 C CA . CYS A 1 88 ? -12.852 -41.949 45.520 1.00 33.62 88 CYS A CA 1
ATOM 696 C C . CYS A 1 88 ? -11.479 -42.610 45.763 1.00 33.62 88 CYS A C 1
ATOM 698 O O . CYS A 1 88 ? -11.299 -43.781 45.452 1.00 33.62 88 CYS A O 1
ATOM 700 N N . ARG A 1 89 ? -10.505 -41.898 46.354 1.00 33.81 89 ARG A N 1
ATOM 701 C CA . ARG A 1 89 ? -9.144 -42.423 46.593 1.00 33.81 89 ARG A CA 1
ATOM 702 C C . ARG A 1 89 ? -8.943 -43.153 47.921 1.00 33.81 89 ARG A C 1
ATOM 704 O O . ARG A 1 89 ? -7.881 -43.719 48.139 1.00 33.81 89 ARG A O 1
ATOM 711 N N . LYS A 1 90 ? -9.926 -43.154 48.824 1.00 30.31 90 LYS A N 1
ATOM 712 C CA . LYS A 1 90 ? -9.745 -43.697 50.184 1.00 30.31 90 LYS A CA 1
ATOM 713 C C . LYS A 1 90 ? -9.873 -45.224 50.304 1.00 30.31 90 LYS A C 1
ATOM 715 O O . LYS A 1 90 ? -9.951 -45.706 51.429 1.00 30.31 90 LYS A O 1
ATOM 720 N N . ARG A 1 91 ? -9.905 -45.981 49.197 1.00 31.11 91 ARG A N 1
ATOM 721 C CA . ARG A 1 91 ? -10.138 -47.437 49.239 1.00 31.11 91 ARG A CA 1
ATOM 722 C C . ARG A 1 91 ? -9.020 -48.342 48.704 1.00 31.11 91 ARG A C 1
ATOM 724 O O . ARG A 1 91 ? -9.152 -49.539 48.903 1.00 31.11 91 ARG A O 1
ATOM 731 N N . ASP A 1 92 ? -7.929 -47.809 48.144 1.00 32.09 92 ASP A N 1
ATOM 732 C CA . ASP A 1 92 ? -6.978 -48.634 47.366 1.00 32.09 92 ASP A CA 1
ATOM 733 C C . ASP A 1 92 ? -5.488 -48.547 47.767 1.00 32.09 92 ASP A C 1
ATOM 735 O O . ASP A 1 92 ? -4.627 -48.925 46.979 1.00 32.09 92 ASP A O 1
ATOM 739 N N . GLU A 1 93 ? -5.129 -48.111 48.978 1.00 29.75 93 GLU A N 1
ATOM 740 C CA . GLU A 1 93 ? -3.716 -48.145 49.414 1.00 29.75 93 GLU A CA 1
ATOM 741 C C . GLU A 1 93 ? -3.528 -48.904 50.734 1.00 29.75 93 GLU A C 1
ATOM 743 O O . GLU A 1 93 ? -3.325 -48.301 51.780 1.00 29.75 93 GLU A O 1
ATOM 748 N N . ASP A 1 94 ? -3.566 -50.238 50.658 1.00 27.30 94 ASP A N 1
ATOM 749 C CA . ASP A 1 94 ? -3.044 -51.162 51.678 1.00 27.30 94 ASP A CA 1
ATOM 750 C C . ASP A 1 94 ? -2.342 -52.357 50.989 1.00 27.30 94 ASP A C 1
ATOM 752 O O . ASP A 1 94 ? -2.894 -53.449 50.982 1.00 27.30 94 ASP A O 1
ATOM 756 N N . VAL A 1 95 ? -1.147 -52.177 50.392 1.00 30.45 95 VAL A N 1
ATOM 757 C CA . VAL A 1 95 ? -0.146 -53.257 50.156 1.00 30.45 95 VAL A CA 1
ATOM 758 C C . VAL A 1 95 ? 1.289 -52.677 50.038 1.00 30.45 95 VAL A C 1
ATOM 760 O O . VAL A 1 95 ? 1.705 -52.201 48.989 1.00 30.45 95 VAL A O 1
ATOM 763 N N . ASP A 1 96 ? 2.018 -52.735 51.155 1.00 26.78 96 ASP A N 1
ATOM 764 C CA . ASP A 1 96 ? 3.407 -53.199 51.370 1.00 26.78 96 ASP A CA 1
ATOM 765 C C . ASP A 1 96 ? 4.697 -52.677 50.650 1.00 26.78 96 ASP A C 1
ATOM 767 O O . ASP A 1 96 ? 4.918 -52.836 49.453 1.00 26.78 96 ASP A O 1
ATOM 771 N N . VAL A 1 97 ? 5.645 -52.283 51.538 1.00 29.03 97 VAL A N 1
ATOM 772 C CA . VAL A 1 97 ? 7.093 -52.648 51.657 1.00 29.03 97 VAL A CA 1
ATOM 773 C C . VAL A 1 97 ? 8.217 -51.714 51.129 1.00 29.03 97 VAL A C 1
ATOM 775 O O . VAL A 1 97 ? 8.665 -51.761 49.991 1.00 29.03 97 VAL A O 1
ATOM 778 N N . SER A 1 98 ? 8.738 -50.919 52.080 1.00 24.52 98 SER A N 1
ATOM 779 C CA . SER A 1 98 ? 10.109 -50.827 52.658 1.00 24.52 98 SER A CA 1
ATOM 780 C C . SER A 1 98 ? 11.420 -51.013 51.856 1.00 24.52 98 SER A C 1
ATOM 782 O O . SER A 1 98 ? 11.718 -52.101 51.379 1.00 24.52 98 SER A O 1
ATOM 784 N N . HIS A 1 99 ? 12.290 -49.985 51.960 1.00 25.61 99 HIS A N 1
ATOM 785 C CA . HIS A 1 99 ? 13.761 -49.914 52.237 1.00 25.61 99 HIS A CA 1
ATOM 786 C C . HIS A 1 99 ? 14.352 -48.704 51.467 1.00 25.61 99 HIS A C 1
ATOM 788 O O . HIS A 1 99 ? 13.943 -48.447 50.348 1.00 25.61 99 HIS A O 1
ATOM 794 N N . SER A 1 100 ? 15.285 -47.859 51.918 1.00 25.86 100 SER A N 1
ATOM 795 C CA . SER A 1 100 ? 16.215 -47.780 53.054 1.00 25.86 100 SER A CA 1
ATOM 796 C C . SER A 1 100 ? 16.675 -46.312 53.192 1.00 25.86 100 SER A C 1
ATOM 798 O O . SER A 1 100 ? 16.825 -45.625 52.184 1.00 25.86 100 SER A O 1
ATOM 800 N N . GLY A 1 101 ? 16.907 -45.820 54.413 1.00 24.67 101 GLY A N 1
ATOM 801 C CA . GLY A 1 101 ? 17.209 -44.406 54.673 1.00 24.67 101 GLY A CA 1
ATOM 802 C C . GLY A 1 101 ? 18.687 -44.010 54.693 1.00 24.67 101 GLY A C 1
ATOM 803 O O . GLY A 1 101 ? 19.555 -44.851 54.882 1.00 24.67 101 GLY A O 1
ATOM 804 N N . ILE A 1 102 ? 18.936 -42.694 54.640 1.00 27.50 102 ILE A N 1
ATOM 805 C CA . ILE A 1 102 ? 20.096 -42.019 55.247 1.00 27.50 102 ILE A CA 1
ATOM 806 C C . ILE A 1 102 ? 19.609 -40.708 55.891 1.00 27.50 102 ILE A C 1
ATOM 808 O O . ILE A 1 102 ? 18.921 -39.903 55.268 1.00 27.50 102 ILE A O 1
ATOM 812 N N . ARG A 1 103 ? 19.959 -40.517 57.171 1.00 26.47 103 ARG A N 1
ATOM 813 C CA . ARG A 1 103 ? 19.726 -39.306 57.975 1.00 26.47 103 ARG A CA 1
ATOM 814 C C . ARG A 1 103 ? 20.821 -38.269 57.708 1.00 26.47 103 ARG A C 1
ATOM 816 O O . ARG A 1 103 ? 21.995 -38.611 57.804 1.00 26.47 103 ARG A O 1
ATOM 823 N N . LEU A 1 104 ? 20.451 -36.992 57.581 1.00 27.28 104 LEU A N 1
ATOM 824 C CA . LEU A 1 104 ? 21.310 -35.879 58.000 1.00 27.28 104 LEU A CA 1
ATOM 825 C C . LEU A 1 104 ? 20.506 -34.837 58.798 1.00 27.28 104 LEU A C 1
ATOM 827 O O . LEU A 1 104 ? 19.294 -34.700 58.668 1.00 27.28 104 LEU A O 1
ATOM 831 N N . ARG A 1 105 ? 21.216 -34.207 59.727 1.00 25.06 105 ARG A N 1
ATOM 832 C CA . ARG A 1 105 ? 20.809 -33.652 61.024 1.00 25.06 105 ARG A CA 1
ATOM 833 C C . ARG A 1 105 ? 20.290 -32.203 60.916 1.00 25.06 105 ARG A C 1
ATOM 835 O O . ARG A 1 105 ? 20.850 -31.409 60.173 1.00 25.06 105 ARG A O 1
ATOM 842 N N . ARG A 1 106 ? 19.249 -31.872 61.695 1.00 29.06 106 ARG A N 1
ATOM 843 C CA . ARG A 1 106 ? 18.635 -30.531 61.872 1.00 29.06 106 ARG A CA 1
ATOM 844 C C . ARG A 1 106 ? 19.487 -29.582 62.731 1.00 29.06 106 ARG A C 1
ATOM 846 O O . ARG A 1 106 ? 20.031 -30.052 63.728 1.00 29.06 106 ARG A O 1
ATOM 853 N N . THR A 1 107 ? 19.405 -28.272 62.444 1.00 25.50 107 THR A N 1
ATOM 854 C CA . THR A 1 107 ? 19.293 -27.140 63.411 1.00 25.50 107 THR A CA 1
ATOM 855 C C . THR A 1 107 ? 18.889 -25.816 62.702 1.00 25.50 107 THR A C 1
ATOM 857 O O . THR A 1 107 ? 18.958 -25.764 61.476 1.00 25.50 107 THR A O 1
ATOM 860 N N . PRO A 1 108 ? 18.365 -24.790 63.421 1.00 39.28 108 PRO A N 1
ATOM 861 C CA . PRO A 1 108 ? 17.149 -24.056 63.027 1.00 39.28 108 PRO A CA 1
ATOM 862 C C . PRO A 1 108 ? 17.360 -22.608 62.533 1.00 39.28 108 PRO A C 1
ATOM 864 O O . PRO A 1 108 ? 18.274 -21.917 62.982 1.00 39.28 108 PRO A O 1
ATOM 867 N N . LYS A 1 109 ? 16.443 -22.121 61.680 1.00 28.22 109 LYS A N 1
ATOM 868 C CA . LYS A 1 109 ? 16.108 -20.690 61.519 1.00 28.22 109 LYS A CA 1
ATOM 869 C C . LYS A 1 109 ? 14.735 -20.536 60.841 1.00 28.22 109 LYS A C 1
ATOM 871 O O . LYS A 1 109 ? 14.613 -20.575 59.617 1.00 28.22 109 LYS A O 1
ATOM 876 N N . ASP A 1 110 ? 13.708 -20.395 61.673 1.00 35.72 110 ASP A N 1
ATOM 877 C CA . ASP A 1 110 ? 12.311 -20.171 61.295 1.00 35.72 110 ASP A CA 1
ATOM 878 C C . ASP A 1 110 ? 12.117 -18.739 60.783 1.00 35.72 110 ASP A C 1
ATOM 880 O O . ASP A 1 110 ? 12.360 -17.796 61.530 1.00 35.72 110 ASP A O 1
ATOM 884 N N . SER A 1 111 ? 11.746 -18.585 59.504 1.00 35.66 111 SER A N 1
ATOM 885 C CA . SER A 1 111 ? 11.035 -17.437 58.880 1.00 35.66 111 SER A CA 1
ATOM 886 C C . SER A 1 111 ? 11.025 -17.581 57.348 1.00 35.66 111 SER A C 1
ATOM 888 O O . SER A 1 111 ? 10.020 -17.307 56.705 1.00 35.66 111 SER A O 1
ATOM 890 N N . SER A 1 112 ? 12.118 -18.083 56.754 1.00 30.77 112 SER A N 1
ATOM 891 C CA . SER A 1 112 ? 12.244 -18.303 55.295 1.00 30.77 112 SER A CA 1
ATOM 892 C C . SER A 1 112 ? 11.527 -19.579 54.814 1.00 30.77 112 SER A C 1
ATOM 894 O O . SER A 1 112 ? 10.979 -19.630 53.713 1.00 30.77 112 SER A O 1
ATOM 896 N N . LEU A 1 113 ? 11.429 -20.589 55.688 1.00 37.06 113 LEU A N 1
ATOM 897 C CA . LEU A 1 113 ? 10.705 -21.838 55.425 1.00 37.06 113 LEU A CA 1
ATOM 898 C C . LEU A 1 113 ? 9.205 -21.624 55.206 1.00 37.06 113 LEU A C 1
ATOM 900 O O . LEU A 1 113 ? 8.627 -22.302 54.374 1.00 37.06 113 LEU A O 1
ATOM 904 N N . HIS A 1 114 ? 8.585 -20.632 55.852 1.00 38.50 114 HIS A N 1
ATOM 905 C CA . HIS A 1 114 ? 7.143 -20.415 55.722 1.00 38.50 114 HIS A CA 1
ATOM 906 C C . HIS A 1 114 ? 6.745 -19.840 54.353 1.00 38.50 114 HIS A C 1
ATOM 908 O O . HIS A 1 114 ? 5.627 -20.066 53.915 1.00 38.50 114 HIS A O 1
ATOM 914 N N . MET A 1 115 ? 7.640 -19.125 53.659 1.00 32.16 115 MET A N 1
ATOM 915 C CA . MET A 1 115 ? 7.401 -18.608 52.300 1.00 32.16 115 MET A CA 1
ATOM 916 C C . MET A 1 115 ? 7.690 -19.668 51.232 1.00 32.16 115 MET A C 1
ATOM 918 O O . MET A 1 115 ? 6.933 -19.800 50.272 1.00 32.16 115 MET A O 1
ATOM 922 N N . ILE A 1 116 ? 8.752 -20.457 51.429 1.00 37.88 116 ILE A N 1
ATOM 923 C CA . ILE A 1 116 ? 9.119 -21.565 50.539 1.00 37.88 116 ILE A CA 1
ATOM 924 C C . ILE A 1 116 ? 8.108 -22.710 50.657 1.00 37.88 116 ILE A C 1
ATOM 926 O O . ILE A 1 116 ? 7.721 -23.264 49.635 1.00 37.88 116 ILE A O 1
ATOM 930 N N . ASP A 1 117 ? 7.618 -23.028 51.858 1.00 35.62 117 ASP A N 1
ATOM 931 C CA . ASP A 1 117 ? 6.575 -24.039 52.052 1.00 35.62 117 ASP A CA 1
ATOM 932 C C . ASP A 1 117 ? 5.210 -23.567 51.532 1.00 35.62 117 ASP A C 1
ATOM 934 O O . ASP A 1 117 ? 4.468 -24.391 51.001 1.00 35.62 117 ASP A O 1
ATOM 938 N N . ASN A 1 118 ? 4.900 -22.261 51.574 1.00 35.66 118 ASN A N 1
ATOM 939 C CA . ASN A 1 118 ? 3.679 -21.726 50.955 1.00 35.66 118 ASN A CA 1
ATOM 940 C C . ASN A 1 118 ? 3.760 -21.759 49.422 1.00 35.66 118 ASN A C 1
ATOM 942 O O . ASN A 1 118 ? 2.828 -22.232 48.781 1.00 35.66 118 ASN A O 1
ATOM 946 N N . MET A 1 119 ? 4.887 -21.343 48.824 1.00 33.59 119 MET A N 1
ATOM 947 C CA . MET A 1 119 ? 5.100 -21.463 47.372 1.00 33.59 119 MET A CA 1
ATOM 948 C C . MET A 1 119 ? 5.143 -22.922 46.922 1.00 33.59 119 MET A C 1
ATOM 950 O O . MET A 1 119 ? 4.606 -23.258 45.874 1.00 33.59 119 MET A O 1
ATOM 954 N N . ARG A 1 120 ? 5.755 -23.813 47.709 1.00 38.31 120 ARG A N 1
ATOM 955 C CA . ARG A 1 120 ? 5.790 -25.253 47.433 1.00 38.31 120 ARG A CA 1
ATOM 956 C C . ARG A 1 120 ? 4.412 -25.887 47.600 1.00 38.31 120 ARG A C 1
ATOM 958 O O . ARG A 1 120 ? 4.092 -26.803 46.850 1.00 38.31 120 ARG A O 1
ATOM 965 N N . GLY A 1 121 ? 3.608 -25.398 48.543 1.00 41.50 121 GLY A N 1
ATOM 966 C CA . GLY A 1 121 ? 2.198 -25.742 48.708 1.00 41.50 121 GLY A CA 1
ATOM 967 C C . GLY A 1 121 ? 1.383 -25.339 47.484 1.00 41.50 121 GLY A C 1
ATOM 968 O O . GLY A 1 121 ? 0.766 -26.202 46.869 1.00 41.50 121 GLY A O 1
ATOM 969 N N . GLN A 1 122 ? 1.498 -24.079 47.058 1.00 39.47 122 GLN A N 1
ATOM 970 C CA . GLN A 1 122 ? 0.837 -23.542 45.865 1.00 39.47 122 GLN A CA 1
ATOM 971 C C . GLN A 1 122 ? 1.278 -24.251 44.575 1.00 39.47 122 GLN A C 1
ATOM 973 O O . GLN A 1 122 ? 0.432 -24.633 43.773 1.00 39.47 122 GLN A O 1
ATOM 978 N N . LEU A 1 123 ? 2.576 -24.526 44.389 1.00 40.97 123 LEU A N 1
ATOM 979 C CA . LEU A 1 123 ? 3.072 -25.294 43.236 1.00 40.97 123 LEU A CA 1
ATOM 980 C C . LEU A 1 123 ? 2.537 -26.729 43.229 1.00 40.97 123 LEU A C 1
ATOM 982 O O . LEU A 1 123 ? 2.247 -27.283 42.171 1.00 40.97 123 LEU A O 1
ATOM 986 N N . LYS A 1 124 ? 2.435 -27.359 44.404 1.00 44.91 124 LYS A N 1
ATOM 987 C CA . LYS A 1 124 ? 1.947 -28.735 44.546 1.00 44.91 124 LYS A CA 1
ATOM 988 C C . LYS A 1 124 ? 0.434 -28.813 44.345 1.00 44.91 124 LYS A C 1
ATOM 990 O O . LYS A 1 124 ? -0.051 -29.802 43.802 1.00 44.91 124 LYS A O 1
ATOM 995 N N . GLU A 1 125 ? -0.293 -27.770 44.729 1.00 44.34 125 GLU A N 1
ATOM 996 C CA . GLU A 1 125 ? -1.728 -27.618 44.500 1.00 44.34 125 GLU A CA 1
ATOM 997 C C . GLU A 1 125 ? -2.032 -27.351 43.020 1.00 44.34 125 GLU A C 1
ATOM 999 O O . GLU A 1 125 ? -2.824 -28.086 42.433 1.00 44.34 125 GLU A O 1
ATOM 1004 N N . ALA A 1 126 ? -1.302 -26.435 42.373 1.00 42.31 126 ALA A N 1
ATOM 1005 C CA . ALA A 1 126 ? -1.383 -26.186 40.932 1.00 42.31 126 ALA A CA 1
ATOM 1006 C C . ALA A 1 126 ? -0.987 -27.426 40.104 1.00 42.31 126 ALA A C 1
ATOM 1008 O O . ALA A 1 126 ? -1.673 -27.795 39.151 1.00 42.31 126 ALA A O 1
ATOM 1009 N N . SER A 1 127 ? 0.074 -28.141 40.501 1.00 45.47 127 SER A N 1
ATOM 1010 C CA . SER A 1 127 ? 0.502 -29.399 39.866 1.00 45.47 127 SER A CA 1
ATOM 1011 C C . SER A 1 127 ? -0.527 -30.525 40.038 1.00 45.47 127 SER A C 1
ATOM 1013 O O . SER A 1 127 ? -0.783 -31.280 39.098 1.00 45.47 127 SER A O 1
ATOM 1015 N N . SER A 1 128 ? -1.159 -30.612 41.213 1.00 46.81 128 SER A N 1
ATOM 1016 C CA . SER A 1 128 ? -2.240 -31.560 41.507 1.00 46.81 128 SER A CA 1
ATOM 1017 C C . SER A 1 128 ? -3.503 -31.244 40.705 1.00 46.81 128 SER A C 1
ATOM 1019 O O . SER A 1 128 ? -4.080 -32.153 40.114 1.00 46.81 128 SER A O 1
ATOM 1021 N N . ALA A 1 129 ? -3.901 -29.971 40.617 1.00 44.12 129 ALA A N 1
ATOM 1022 C CA . ALA A 1 129 ? -5.024 -29.516 39.799 1.00 44.12 129 ALA A CA 1
ATOM 1023 C C . ALA A 1 129 ? -4.795 -29.821 38.311 1.00 44.12 129 ALA A C 1
ATOM 1025 O O . ALA A 1 129 ? -5.651 -30.422 37.666 1.00 44.12 129 ALA A O 1
ATOM 1026 N N . THR A 1 130 ? -3.593 -29.524 37.808 1.00 45.88 130 THR A N 1
ATOM 1027 C CA . THR A 1 130 ? -3.198 -29.799 36.417 1.00 45.88 130 THR A CA 1
ATOM 1028 C C . THR A 1 130 ? -3.177 -31.301 36.120 1.00 45.88 130 THR A C 1
ATOM 1030 O O . THR A 1 130 ? -3.720 -31.734 35.108 1.00 45.88 130 THR A O 1
ATOM 1033 N N . SER A 1 131 ? -2.616 -32.126 37.016 1.00 44.91 131 SER A N 1
ATOM 1034 C CA . SER A 1 131 ? -2.637 -33.591 36.865 1.00 44.91 131 SER A CA 1
ATOM 1035 C C . SER A 1 131 ? -4.052 -34.165 36.911 1.00 44.91 131 SER A C 1
ATOM 1037 O O . SER A 1 131 ? -4.353 -35.084 36.159 1.00 44.91 131 SER A O 1
ATOM 1039 N N . LYS A 1 132 ? -4.933 -33.646 37.774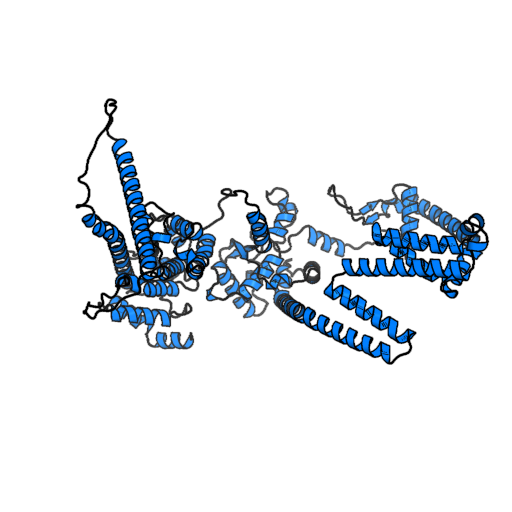 1.00 50.41 132 LYS A N 1
ATOM 1040 C CA . LYS A 1 132 ? -6.322 -34.115 37.889 1.00 50.41 132 LYS A CA 1
ATOM 1041 C C . LYS A 1 132 ? -7.149 -33.771 36.648 1.00 50.41 132 LYS A C 1
ATOM 1043 O O . LYS A 1 132 ? -7.842 -34.652 36.152 1.00 50.41 132 LYS A O 1
ATOM 1048 N N . ALA A 1 133 ? -7.013 -32.553 36.119 1.00 44.44 133 ALA A N 1
ATOM 1049 C CA . ALA A 1 133 ? -7.647 -32.144 34.863 1.00 44.44 133 ALA A CA 1
ATOM 1050 C C . ALA A 1 133 ? -7.138 -32.978 33.673 1.00 44.44 133 ALA A C 1
ATOM 1052 O O . ALA A 1 133 ? -7.915 -33.427 32.837 1.00 44.44 133 ALA A O 1
ATOM 1053 N N . PHE A 1 134 ? -5.835 -33.278 33.640 1.00 43.66 134 PHE A N 1
ATOM 1054 C CA . PHE A 1 134 ? -5.248 -34.146 32.617 1.00 43.66 134 PHE A CA 1
ATOM 1055 C C . PHE A 1 134 ? -5.728 -35.608 32.723 1.00 43.66 134 PHE A C 1
ATOM 1057 O O . PHE A 1 134 ? -5.874 -36.294 31.713 1.00 43.66 134 PHE A O 1
ATOM 1064 N N . VAL A 1 135 ? -5.988 -36.098 33.942 1.00 47.09 135 VAL A N 1
ATOM 1065 C CA . VAL A 1 135 ? -6.502 -37.455 34.191 1.00 47.09 135 VAL A CA 1
ATOM 1066 C C . VAL A 1 135 ? -7.995 -37.579 33.866 1.00 47.09 135 VAL A C 1
ATOM 1068 O O . VAL A 1 135 ? -8.373 -38.613 33.318 1.00 47.09 135 VAL A O 1
ATOM 1071 N N . SER A 1 136 ? -8.838 -36.570 34.138 1.00 42.69 136 SER A N 1
ATOM 1072 C CA . SER A 1 136 ? -10.256 -36.620 33.726 1.00 42.69 136 SER A CA 1
ATOM 1073 C C . SER A 1 136 ? -10.394 -36.587 32.205 1.00 42.69 136 SER A C 1
ATOM 1075 O O . SER A 1 136 ? -11.117 -37.407 31.653 1.00 42.69 136 SER A O 1
ATOM 1077 N N . PHE A 1 137 ? -9.592 -35.758 31.529 1.00 46.38 137 PHE A N 1
ATOM 1078 C CA . PHE A 1 137 ? -9.531 -35.702 30.068 1.00 46.38 137 PHE A CA 1
ATOM 1079 C C . PHE A 1 137 ? -9.077 -37.028 29.437 1.00 46.38 137 PHE A C 1
ATOM 1081 O O . PHE A 1 137 ? -9.593 -37.458 28.409 1.00 46.38 137 PHE A O 1
ATOM 1088 N N . ARG A 1 138 ? -8.108 -37.723 30.054 1.00 42.53 138 ARG A N 1
ATOM 1089 C CA . ARG A 1 138 ? -7.710 -39.064 29.598 1.00 42.53 138 ARG A CA 1
ATOM 1090 C C . ARG A 1 138 ? -8.862 -40.061 29.720 1.00 42.53 138 ARG A C 1
ATOM 1092 O O . ARG A 1 138 ? -9.030 -40.881 28.827 1.00 42.53 138 ARG A O 1
ATOM 1099 N N . LYS A 1 139 ? -9.637 -39.967 30.804 1.00 43.38 139 LYS A N 1
ATOM 1100 C CA . LYS A 1 139 ? -10.809 -40.813 31.041 1.00 43.38 139 LYS A CA 1
ATOM 1101 C C . LYS A 1 139 ? -11.894 -40.577 29.992 1.00 43.38 139 LYS A C 1
ATOM 1103 O O . LYS A 1 139 ? -12.344 -41.552 29.413 1.00 43.38 139 LYS A O 1
ATOM 1108 N N . GLU A 1 140 ? -12.233 -39.325 29.679 1.00 43.72 140 GLU A N 1
ATOM 1109 C CA . GLU A 1 140 ? -13.179 -38.982 28.595 1.00 43.72 140 GLU A CA 1
ATOM 1110 C C . GLU A 1 140 ? -12.752 -39.617 27.263 1.00 43.72 140 GLU A C 1
ATOM 1112 O O . GLU A 1 140 ? -13.538 -40.294 26.608 1.00 43.72 140 GLU A O 1
ATOM 1117 N N . ARG A 1 141 ? -11.458 -39.536 26.932 1.00 40.72 141 ARG A N 1
ATOM 1118 C CA . ARG A 1 141 ? -10.911 -40.107 25.694 1.00 40.72 141 ARG A CA 1
ATOM 1119 C C . ARG A 1 141 ? -10.900 -41.640 25.641 1.00 40.72 141 ARG A C 1
ATOM 1121 O O . ARG A 1 141 ? -10.937 -42.201 24.550 1.00 40.72 141 ARG A O 1
ATOM 1128 N N . ASP A 1 142 ? -10.778 -42.305 26.790 1.00 39.41 142 ASP A N 1
ATOM 1129 C CA . ASP A 1 142 ? -10.884 -43.767 26.888 1.00 39.41 142 ASP A CA 1
ATOM 1130 C C . ASP A 1 142 ? -12.367 -44.206 26.832 1.00 39.41 142 ASP A C 1
ATOM 1132 O O . ASP A 1 142 ? -12.666 -45.262 26.280 1.00 39.41 142 ASP A O 1
ATOM 1136 N N . THR A 1 143 ? -13.298 -43.349 27.281 1.00 42.41 143 THR A N 1
ATOM 1137 C CA . THR A 1 143 ? -14.758 -43.568 27.178 1.00 42.41 143 THR A CA 1
ATOM 1138 C C . THR A 1 143 ? -15.224 -43.502 25.717 1.00 42.41 143 THR A C 1
ATOM 1140 O O . THR A 1 143 ? -15.965 -44.371 25.264 1.00 42.41 143 THR A O 1
ATOM 1143 N N . ASP A 1 144 ? -14.690 -42.557 24.934 1.00 40.69 144 ASP A N 1
ATOM 1144 C CA . ASP A 1 144 ? -14.942 -42.456 23.486 1.00 40.69 144 ASP A CA 1
ATOM 1145 C C . ASP A 1 144 ? -14.383 -43.648 22.684 1.00 40.69 144 ASP A C 1
ATOM 1147 O O . ASP A 1 144 ? -14.864 -43.948 21.589 1.00 40.69 144 ASP A O 1
ATOM 1151 N N . LEU A 1 145 ? -13.362 -44.338 23.210 1.00 38.84 145 LEU A N 1
ATOM 1152 C CA . LEU A 1 145 ? -12.741 -45.496 22.558 1.00 38.84 145 LEU A CA 1
ATOM 1153 C C . LEU A 1 145 ? -13.463 -46.813 22.899 1.00 38.84 145 LEU A C 1
ATOM 1155 O O . LEU A 1 145 ? -13.538 -47.694 22.046 1.00 38.84 145 LEU A O 1
ATOM 1159 N N . GLU A 1 146 ? -14.057 -46.933 24.093 1.00 39.53 146 GLU A N 1
ATOM 1160 C CA . GLU A 1 146 ? -14.889 -48.088 24.478 1.00 39.53 146 GLU A CA 1
ATOM 1161 C C . GLU A 1 146 ? -16.253 -48.113 23.759 1.00 39.53 146 GLU A C 1
ATOM 1163 O O . GLU A 1 146 ? -16.788 -49.191 23.493 1.00 39.53 146 GLU A O 1
ATOM 1168 N N . VAL A 1 147 ? -16.781 -46.956 23.336 1.00 44.38 147 VAL A N 1
ATOM 1169 C CA . VAL A 1 147 ? -18.026 -46.862 22.541 1.00 44.38 147 VAL A CA 1
ATOM 1170 C C . VAL A 1 147 ? -17.859 -47.412 21.108 1.00 44.38 147 VAL A C 1
ATOM 1172 O O . VAL A 1 147 ? -18.848 -47.717 20.439 1.00 44.38 147 VAL A O 1
ATOM 1175 N N . LEU A 1 148 ? -16.624 -47.632 20.639 1.00 42.97 148 LEU A N 1
ATOM 1176 C CA . LEU A 1 148 ? -16.328 -48.123 19.286 1.00 42.97 148 LEU A CA 1
ATOM 1177 C C . LEU A 1 148 ? -16.050 -49.639 19.172 1.00 42.97 148 LEU A C 1
ATOM 1179 O O . LEU A 1 148 ? -15.992 -50.130 18.045 1.00 42.97 148 LEU A O 1
ATOM 1183 N N . GLU A 1 149 ? -15.945 -50.404 20.271 1.00 35.81 149 GLU A N 1
ATOM 1184 C CA . GLU A 1 149 ? -15.570 -51.840 20.217 1.00 35.81 149 GLU A CA 1
ATOM 1185 C C . GLU A 1 149 ? -16.578 -52.850 20.820 1.00 35.81 149 GLU A C 1
ATOM 1187 O O . GLU A 1 149 ? -16.288 -54.045 20.877 1.00 35.81 149 GLU A O 1
ATOM 1192 N N . GLY A 1 150 ? -17.801 -52.451 21.190 1.00 34.88 150 GLY A N 1
ATOM 1193 C CA . GLY A 1 150 ? -18.749 -53.342 21.885 1.00 34.88 150 GLY A CA 1
ATOM 1194 C C . GLY A 1 150 ? -20.154 -53.466 21.285 1.00 34.88 150 GLY A C 1
ATOM 1195 O O . GLY A 1 150 ? -21.117 -53.069 21.931 1.00 34.88 150 GLY A O 1
ATOM 1196 N N . GLN A 1 151 ? -20.324 -54.069 20.101 1.00 33.28 151 GLN A N 1
ATOM 1197 C CA . GLN A 1 151 ? -21.645 -54.531 19.632 1.00 33.28 151 GLN A CA 1
ATOM 1198 C C . GLN A 1 151 ? -21.640 -56.026 19.290 1.00 33.28 151 GLN A C 1
ATOM 1200 O O . GLN A 1 151 ? -21.294 -56.407 18.174 1.00 33.28 151 GLN A O 1
ATOM 1205 N N . ALA A 1 152 ? -22.098 -56.864 20.229 1.00 31.45 152 ALA A N 1
ATOM 1206 C CA . ALA A 1 152 ? -22.875 -58.072 19.933 1.00 31.45 152 ALA A CA 1
ATOM 1207 C C . ALA A 1 152 ? -23.539 -58.669 21.196 1.00 31.45 152 ALA A C 1
ATOM 1209 O O . ALA A 1 152 ? -22.881 -58.871 22.213 1.00 31.45 152 ALA A O 1
ATOM 1210 N N . VAL A 1 153 ? -24.799 -59.089 21.012 1.00 30.48 153 VAL A N 1
ATOM 1211 C CA . VAL A 1 153 ? -25.634 -60.034 21.792 1.00 30.48 153 VAL A CA 1
ATOM 1212 C C . VAL A 1 153 ? -26.733 -59.430 22.694 1.00 30.48 153 VAL A C 1
ATOM 1214 O O . VAL A 1 153 ? -26.516 -58.563 23.529 1.00 30.48 153 VAL A O 1
ATOM 1217 N N . GLU A 1 154 ? -27.943 -59.939 22.441 1.00 33.09 154 GLU A N 1
ATOM 1218 C CA . GLU A 1 154 ? -29.288 -59.517 22.845 1.00 33.09 154 GLU A CA 1
ATOM 1219 C C . GLU A 1 154 ? -29.675 -59.816 24.310 1.00 33.09 154 GLU A C 1
ATOM 1221 O O . GLU A 1 154 ? -29.269 -60.826 24.885 1.00 33.09 154 GLU A O 1
ATOM 1226 N N . GLY A 1 155 ? -30.600 -59.011 24.854 1.00 29.03 155 GLY A N 1
ATOM 1227 C CA . GLY A 1 155 ? -31.432 -59.343 26.021 1.00 29.03 155 GLY A CA 1
ATOM 1228 C C . GLY A 1 155 ? -32.244 -58.135 26.534 1.00 29.03 155 GLY A C 1
ATOM 1229 O O . GLY A 1 155 ? -31.660 -57.068 26.703 1.00 29.03 155 GLY A O 1
ATOM 1230 N N . PRO A 1 156 ? -33.569 -58.239 26.783 1.00 39.31 156 PRO A N 1
ATOM 1231 C CA . PRO A 1 156 ? -34.392 -57.097 27.175 1.00 39.31 156 PRO A CA 1
ATOM 1232 C C . PRO A 1 156 ? -34.423 -56.931 28.702 1.00 39.31 156 PRO A C 1
ATOM 1234 O O . PRO A 1 156 ? -34.879 -57.814 29.427 1.00 39.31 156 PRO A O 1
ATOM 1237 N N . GLY A 1 157 ? -33.987 -55.776 29.199 1.00 28.30 157 GLY A N 1
ATOM 1238 C CA . GLY A 1 157 ? -34.087 -55.413 30.612 1.00 28.30 157 GLY A CA 1
ATOM 1239 C C . GLY A 1 157 ? -33.874 -53.916 30.785 1.00 28.30 157 GLY A C 1
ATOM 1240 O O . GLY A 1 157 ? -32.826 -53.401 30.415 1.00 28.30 157 GLY A O 1
ATOM 1241 N N . GLY A 1 158 ? -34.899 -53.217 31.276 1.00 38.41 158 GLY A N 1
ATOM 1242 C CA . GLY A 1 158 ? -34.917 -51.762 31.379 1.00 38.41 158 GLY A CA 1
ATOM 1243 C C . GLY A 1 158 ? -33.799 -51.202 32.254 1.00 38.41 158 GLY A C 1
ATOM 1244 O O . GLY A 1 158 ? -33.573 -51.672 33.368 1.00 38.41 158 GLY A O 1
ATOM 1245 N N . VAL A 1 159 ? -33.161 -50.150 31.753 1.00 24.55 159 VAL A N 1
ATOM 1246 C CA . VAL A 1 159 ? -32.310 -49.243 32.517 1.00 24.55 159 VAL A CA 1
ATOM 1247 C C . VAL A 1 159 ? -32.733 -47.837 32.114 1.00 24.55 159 VAL A C 1
ATOM 1249 O O . VAL A 1 159 ? -32.919 -47.554 30.932 1.00 24.55 159 VAL A O 1
ATOM 1252 N N . ALA A 1 160 ? -33.003 -47.013 33.121 1.00 28.58 160 ALA A N 1
ATOM 1253 C CA . ALA A 1 160 ? -33.350 -45.614 32.963 1.00 28.58 160 ALA A CA 1
ATOM 1254 C C . ALA A 1 160 ? -32.296 -44.902 32.102 1.00 28.58 160 ALA A C 1
ATOM 1256 O O . ALA A 1 160 ? -31.102 -45.111 32.297 1.00 28.58 160 ALA A O 1
ATOM 1257 N N . GLU A 1 161 ? -32.748 -44.074 31.161 1.00 26.98 161 GLU A N 1
ATOM 1258 C CA . GLU A 1 161 ? -31.892 -43.126 30.451 1.00 26.98 161 GLU A CA 1
ATOM 1259 C C . GLU A 1 161 ? -31.283 -42.153 31.474 1.00 26.98 161 GLU A C 1
ATOM 1261 O O . GLU A 1 161 ? -31.914 -41.170 31.868 1.00 26.98 161 GLU A O 1
ATOM 1266 N N . GLU A 1 162 ? -30.058 -42.417 31.924 1.00 31.33 162 GLU A N 1
ATOM 1267 C CA . GLU A 1 162 ? -29.190 -41.369 32.451 1.00 31.33 162 GLU A CA 1
ATOM 1268 C C . GLU A 1 162 ? -28.746 -40.528 31.249 1.00 31.33 162 GLU A C 1
ATOM 1270 O O . GLU A 1 162 ? -27.830 -40.882 30.510 1.00 31.33 162 GLU A O 1
ATOM 1275 N N . ARG A 1 163 ? -29.475 -39.434 30.996 1.00 26.52 163 ARG A N 1
ATOM 1276 C CA . ARG A 1 163 ? -28.989 -38.337 30.155 1.00 26.52 163 ARG A CA 1
ATOM 1277 C C . ARG A 1 163 ? -27.689 -37.836 30.774 1.00 26.52 163 ARG A C 1
ATOM 1279 O O . ARG A 1 163 ? -27.715 -37.357 31.905 1.00 26.52 163 ARG A O 1
ATOM 1286 N N . GLU A 1 164 ? -26.595 -37.906 30.026 1.00 32.25 164 GLU A N 1
ATOM 1287 C CA . GLU A 1 164 ? -25.398 -37.119 30.306 1.00 32.25 164 GLU A CA 1
ATOM 1288 C C . GLU A 1 164 ? -25.816 -35.643 30.385 1.00 32.25 164 GLU A C 1
ATOM 1290 O O . GLU A 1 164 ? -26.212 -35.029 29.392 1.00 32.25 164 GLU A O 1
ATOM 1295 N N . GLU A 1 165 ? -25.832 -35.090 31.598 1.00 32.75 165 GLU A N 1
ATOM 1296 C CA . GLU A 1 165 ? -26.019 -33.661 31.816 1.00 32.75 165 GLU A CA 1
ATOM 1297 C C . GLU A 1 165 ? -24.774 -32.944 31.279 1.00 32.75 165 GLU A C 1
ATOM 1299 O O . GLU A 1 165 ? -23.772 -32.799 31.982 1.00 32.75 165 GLU A O 1
ATOM 1304 N N . GLU A 1 166 ? -24.832 -32.478 30.024 1.00 36.56 166 GLU A N 1
ATOM 1305 C CA . GLU A 1 166 ? -23.980 -31.377 29.568 1.00 36.56 166 GLU A CA 1
ATOM 1306 C C . GLU A 1 166 ? -24.015 -30.305 30.656 1.00 36.56 166 GLU A C 1
ATOM 1308 O O . GLU A 1 166 ? -25.087 -29.823 31.032 1.00 36.56 166 GLU A O 1
ATOM 1313 N N . THR A 1 167 ? -22.852 -29.977 31.215 1.00 51.66 167 THR A N 1
ATOM 1314 C CA . THR A 1 167 ? -22.734 -29.105 32.382 1.00 51.66 167 THR A CA 1
ATOM 1315 C C . THR A 1 167 ? -23.124 -27.680 31.984 1.00 51.66 167 THR A C 1
ATOM 1317 O O . THR A 1 167 ? -22.286 -26.852 31.626 1.00 51.66 167 THR A O 1
ATOM 1320 N N . GLN A 1 168 ? -24.426 -27.403 31.966 1.00 56.44 168 GLN A N 1
ATOM 1321 C CA . GLN A 1 168 ? -24.976 -26.144 31.499 1.00 56.44 168 GLN A CA 1
ATOM 1322 C C . GLN A 1 168 ? -24.542 -25.034 32.457 1.00 56.44 168 GLN A C 1
ATOM 1324 O O . GLN A 1 168 ? -24.822 -25.066 33.656 1.00 56.44 168 GLN A O 1
ATOM 1329 N N . MET A 1 169 ? -23.823 -24.050 31.916 1.00 67.94 169 MET A N 1
AT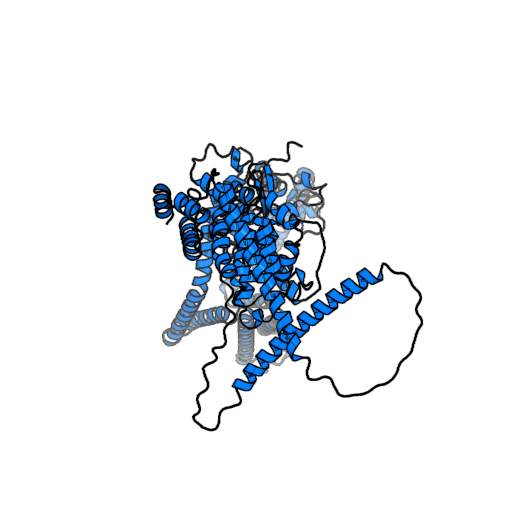OM 1330 C CA . MET A 1 169 ? -23.317 -22.911 32.674 1.00 67.94 169 MET A CA 1
ATOM 1331 C C . MET A 1 169 ? -24.479 -22.204 33.388 1.00 67.94 169 MET A C 1
ATOM 1333 O O . MET A 1 169 ? -25.553 -22.023 32.805 1.00 67.94 169 MET A O 1
ATOM 1337 N N . SER A 1 170 ? -24.281 -21.819 34.650 1.00 79.75 170 SER A N 1
ATOM 1338 C CA . SER A 1 170 ? -25.371 -21.317 35.486 1.00 79.75 170 SER A CA 1
ATOM 1339 C C . SER A 1 170 ? -26.087 -20.107 34.876 1.00 79.75 170 SER A C 1
ATOM 1341 O O . SER A 1 170 ? -25.546 -19.347 34.057 1.00 79.75 170 SER A O 1
ATOM 1343 N N . ARG A 1 171 ? -27.315 -19.860 35.339 1.00 81.38 171 ARG A N 1
ATOM 1344 C CA . ARG A 1 171 ? -28.091 -18.703 34.886 1.00 81.38 171 ARG A CA 1
ATOM 1345 C C . ARG A 1 171 ? -27.400 -17.366 35.186 1.00 81.38 171 ARG A C 1
ATOM 1347 O O . ARG A 1 171 ? -27.504 -16.436 34.388 1.00 81.38 171 ARG A O 1
ATOM 1354 N N . SER A 1 172 ? -26.670 -17.263 36.297 1.00 80.38 172 SER A N 1
ATOM 1355 C CA . SER A 1 172 ? -25.953 -16.029 36.643 1.00 80.38 172 SER A CA 1
ATOM 1356 C C . SER A 1 172 ? -24.731 -15.791 35.755 1.00 80.38 172 SER A C 1
ATOM 1358 O O . SER A 1 172 ? -24.326 -14.644 35.597 1.00 80.38 172 SER A O 1
ATOM 1360 N N . ILE A 1 173 ? -24.162 -16.833 35.142 1.00 85.12 173 ILE A N 1
ATOM 1361 C CA . ILE A 1 173 ? -23.043 -16.690 34.202 1.00 85.12 173 ILE A CA 1
ATOM 1362 C C . ILE A 1 173 ? -23.564 -16.401 32.787 1.00 85.12 173 ILE A C 1
ATOM 1364 O O . ILE A 1 173 ? -23.055 -15.513 32.107 1.00 85.12 173 ILE A O 1
ATOM 1368 N N . THR A 1 174 ? -24.618 -17.089 32.343 1.00 86.50 174 THR A N 1
ATOM 1369 C CA . THR A 1 174 ? -25.191 -16.893 30.995 1.00 86.50 174 THR A CA 1
ATOM 1370 C C . THR A 1 174 ? -25.759 -15.486 30.789 1.00 86.50 174 THR A C 1
ATOM 1372 O O . THR A 1 174 ? -25.547 -14.893 29.728 1.00 86.50 174 THR A O 1
ATOM 1375 N N . ILE A 1 175 ? -26.377 -14.891 31.818 1.00 90.31 175 ILE A N 1
ATOM 1376 C CA . ILE A 1 175 ? -26.907 -13.517 31.761 1.00 90.31 175 ILE A CA 1
ATOM 1377 C C . ILE A 1 175 ? -25.816 -12.446 31.602 1.00 90.31 175 ILE A C 1
ATOM 1379 O O . ILE A 1 175 ? -26.106 -11.325 31.183 1.00 90.31 175 ILE A O 1
ATOM 1383 N N . MET A 1 176 ? -24.546 -12.770 31.873 1.00 92.50 176 MET A N 1
ATOM 1384 C CA . MET A 1 176 ? -23.450 -11.819 31.682 1.00 92.50 176 MET A CA 1
ATOM 1385 C C . MET A 1 176 ? -23.203 -11.487 30.212 1.00 92.50 176 MET A C 1
ATOM 1387 O O . MET A 1 176 ? -22.831 -10.353 29.920 1.00 92.50 176 MET A O 1
ATOM 1391 N N . LYS A 1 177 ? -23.453 -12.412 29.275 1.00 90.88 177 LYS A N 1
ATOM 1392 C CA . LYS A 1 177 ? -23.261 -12.159 27.835 1.00 90.88 177 LYS A CA 1
ATOM 1393 C C . LYS A 1 177 ? -24.088 -10.954 27.342 1.00 90.88 177 LYS A C 1
ATOM 1395 O O . LYS A 1 177 ? -23.486 -10.015 26.817 1.00 90.88 177 LYS A O 1
ATOM 1400 N N . PRO A 1 178 ? -25.424 -10.905 27.531 1.00 93.38 178 PRO A N 1
ATOM 1401 C CA . PRO A 1 178 ? -26.220 -9.751 27.116 1.00 93.38 178 PRO A CA 1
ATOM 1402 C C . PRO A 1 178 ? -25.930 -8.484 27.935 1.00 93.38 178 PRO A C 1
ATOM 1404 O O . PRO A 1 178 ? -26.016 -7.397 27.368 1.00 93.38 178 PRO A O 1
ATOM 1407 N N . ILE A 1 179 ? -25.545 -8.595 29.218 1.00 93.88 179 ILE A N 1
ATOM 1408 C CA . ILE A 1 179 ? -25.122 -7.442 30.040 1.00 93.88 179 ILE A CA 1
ATOM 1409 C C . ILE A 1 179 ? -23.859 -6.797 29.462 1.00 93.88 179 ILE A C 1
ATOM 1411 O O . ILE A 1 179 ? -23.815 -5.586 29.264 1.00 93.88 179 ILE A O 1
ATOM 1415 N N . LEU A 1 180 ? -22.831 -7.598 29.176 1.00 94.00 180 LEU A N 1
ATOM 1416 C CA . LEU A 1 180 ? -21.575 -7.122 28.600 1.00 94.00 180 LEU A CA 1
ATOM 1417 C C . LEU A 1 180 ? -21.811 -6.504 27.222 1.00 94.00 180 LEU A C 1
ATOM 1419 O O . LEU A 1 180 ? -21.301 -5.422 26.947 1.00 94.00 180 LEU A O 1
ATOM 1423 N N . ARG A 1 181 ? -22.671 -7.119 26.398 1.00 93.31 181 ARG A N 1
ATOM 1424 C CA . ARG A 1 181 ? -23.075 -6.543 25.110 1.00 93.31 181 ARG A CA 1
ATOM 1425 C C . ARG A 1 181 ? -23.763 -5.186 25.270 1.00 93.31 181 ARG A C 1
ATOM 1427 O O . ARG A 1 181 ? -23.462 -4.269 24.514 1.00 93.31 181 ARG A O 1
ATOM 1434 N N . TYR A 1 182 ? -24.623 -5.029 26.270 1.00 91.88 182 TYR A N 1
ATOM 1435 C CA . TYR A 1 182 ? -25.287 -3.756 26.554 1.00 91.88 182 TYR A CA 1
ATOM 1436 C C . TYR A 1 182 ? -24.291 -2.665 26.960 1.00 91.88 182 TYR A C 1
ATOM 1438 O O . TYR A 1 182 ? -24.317 -1.558 26.421 1.00 91.88 182 TYR A O 1
ATOM 1446 N N . LEU A 1 183 ? -23.352 -2.990 27.856 1.00 91.38 183 LEU A N 1
ATOM 1447 C CA . LEU A 1 183 ? -22.290 -2.070 28.277 1.00 91.38 183 LEU A CA 1
ATOM 1448 C C . LEU A 1 183 ? -21.329 -1.718 27.129 1.00 91.38 183 LEU A C 1
ATOM 1450 O O . LEU A 1 183 ? -20.869 -0.578 27.048 1.00 91.38 183 LEU A O 1
ATOM 1454 N N . GLN A 1 184 ? -21.067 -2.665 26.224 1.00 89.88 184 GLN A N 1
ATOM 1455 C CA . GLN A 1 184 ? -20.301 -2.441 25.000 1.00 89.88 184 GLN A CA 1
ATOM 1456 C C . GLN A 1 184 ? -21.003 -1.424 24.086 1.00 89.88 184 GLN A C 1
ATOM 1458 O O . GLN A 1 184 ? -20.388 -0.435 23.697 1.00 89.88 184 GLN A O 1
ATOM 1463 N N . LEU A 1 185 ? -22.293 -1.625 23.785 1.00 88.88 185 LEU A N 1
ATOM 1464 C CA . LEU A 1 185 ? -23.086 -0.746 22.911 1.00 88.88 185 LEU A CA 1
ATOM 1465 C C . LEU A 1 185 ? -23.225 0.685 23.464 1.00 88.88 185 LEU A C 1
ATOM 1467 O O . LEU A 1 185 ? -23.242 1.654 22.703 1.00 88.88 185 LEU A O 1
ATOM 1471 N N . LEU A 1 186 ? -23.271 0.839 24.793 1.00 85.81 186 LEU A N 1
ATOM 1472 C CA . LEU A 1 186 ? -23.232 2.154 25.444 1.00 85.81 186 LEU A CA 1
ATOM 1473 C C . LEU A 1 186 ? -21.929 2.920 25.163 1.00 85.81 186 LEU A C 1
ATOM 1475 O O . LEU A 1 186 ? -21.937 4.149 25.173 1.00 85.81 186 LEU A O 1
ATOM 1479 N N . CYS A 1 187 ? -20.826 2.208 24.922 1.00 84.75 187 CYS A N 1
ATOM 1480 C CA . CYS A 1 187 ? -19.506 2.787 24.671 1.00 84.75 187 CYS A CA 1
ATOM 1481 C C . CYS A 1 187 ? -19.140 2.878 23.182 1.00 84.75 187 CYS A C 1
ATOM 1483 O O . CYS A 1 187 ? -18.109 3.478 22.864 1.00 84.75 187 CYS A O 1
ATOM 1485 N N . GLU A 1 188 ? -19.960 2.322 22.278 1.00 83.19 188 GLU A N 1
ATOM 1486 C CA . GLU A 1 188 ? -19.747 2.439 20.831 1.00 83.19 188 GLU A CA 1
ATOM 1487 C C . GLU A 1 188 ? -19.653 3.920 20.410 1.00 83.19 188 GLU A C 1
ATOM 1489 O O . GLU A 1 188 ? -20.207 4.815 21.054 1.00 83.19 188 GLU A O 1
ATOM 1494 N N . ASN A 1 189 ? -18.930 4.190 19.318 1.00 73.94 189 ASN A N 1
ATOM 1495 C CA . ASN A 1 189 ? -18.619 5.541 18.822 1.00 73.94 189 ASN A CA 1
ATOM 1496 C C . ASN A 1 189 ? -17.717 6.393 19.739 1.00 73.94 189 ASN A C 1
ATOM 1498 O O . ASN A 1 189 ? -17.699 7.618 19.623 1.00 73.94 189 ASN A O 1
ATOM 1502 N N . HIS A 1 190 ? -16.922 5.757 20.608 1.00 75.06 190 HIS A N 1
ATOM 1503 C CA . HIS A 1 190 ? -15.917 6.417 21.460 1.00 75.06 190 HIS A CA 1
ATOM 1504 C C . HIS A 1 190 ? -16.517 7.481 22.388 1.00 75.06 190 HIS A C 1
ATOM 1506 O O . HIS A 1 190 ? -15.973 8.579 22.541 1.00 75.06 190 HIS A O 1
ATOM 1512 N N . ASN A 1 191 ? -17.656 7.165 23.008 1.00 80.69 191 ASN A N 1
ATOM 1513 C CA . ASN A 1 191 ? -18.331 8.070 23.930 1.00 80.69 191 ASN A CA 1
ATOM 1514 C C . ASN A 1 191 ? -17.508 8.244 25.225 1.00 80.69 191 ASN A C 1
ATOM 1516 O O . ASN A 1 191 ? -17.690 7.520 26.205 1.00 80.69 191 ASN A O 1
ATOM 1520 N N . ARG A 1 192 ? -16.578 9.211 25.224 1.00 79.88 192 ARG A N 1
ATOM 1521 C CA . ARG A 1 192 ? -15.623 9.451 26.323 1.00 79.88 192 ARG A CA 1
ATOM 1522 C C . ARG A 1 192 ? -16.312 9.757 27.653 1.00 79.88 192 ARG A C 1
ATOM 1524 O O . ARG A 1 192 ? -15.776 9.401 28.706 1.00 79.88 192 ARG A O 1
ATOM 1531 N N . ASP A 1 193 ? -17.475 10.401 27.614 1.00 81.88 193 ASP A N 1
ATOM 1532 C CA . ASP A 1 193 ? -18.244 10.725 28.813 1.00 81.88 193 ASP A CA 1
ATOM 1533 C C . ASP A 1 193 ? -18.791 9.450 29.454 1.00 81.88 193 ASP A C 1
ATOM 1535 O O . ASP A 1 193 ? -18.542 9.213 30.636 1.00 81.88 193 ASP A O 1
ATOM 1539 N N . LEU A 1 194 ? -19.447 8.583 28.673 1.00 84.19 194 LEU A N 1
ATOM 1540 C CA . LEU A 1 194 ? -19.954 7.298 29.162 1.00 84.19 194 LEU A CA 1
ATOM 1541 C C . LEU A 1 194 ? -18.834 6.337 29.567 1.00 84.19 194 LEU A C 1
ATOM 1543 O O . LEU A 1 194 ? -18.917 5.728 30.633 1.00 84.19 194 LEU A O 1
ATOM 1547 N N . GLN A 1 195 ? -17.754 6.256 28.790 1.00 87.94 195 GLN A N 1
ATOM 1548 C CA . GLN A 1 195 ? -16.579 5.448 29.132 1.00 87.94 195 GLN A CA 1
ATOM 1549 C C . GLN A 1 195 ? -15.995 5.847 30.494 1.00 87.94 195 GLN A C 1
ATOM 1551 O O . GLN A 1 195 ? -15.718 4.986 31.331 1.00 87.94 195 GLN A O 1
ATOM 1556 N N . ASN A 1 196 ? -15.831 7.150 30.753 1.00 86.50 196 ASN A N 1
ATOM 1557 C CA . ASN A 1 196 ? -15.370 7.628 32.056 1.00 86.50 196 ASN A CA 1
ATOM 1558 C C . ASN A 1 196 ? -16.412 7.408 33.152 1.00 86.50 196 ASN A C 1
ATOM 1560 O O . ASN A 1 196 ? -16.044 7.111 34.290 1.00 86.50 196 ASN A O 1
ATOM 1564 N N . PHE A 1 197 ? -17.695 7.528 32.815 1.00 86.50 197 PHE A N 1
ATOM 1565 C CA . PHE A 1 197 ? -18.798 7.349 33.748 1.00 86.50 197 PHE A CA 1
ATOM 1566 C C . PHE A 1 197 ? -18.955 5.898 34.213 1.00 86.50 197 PHE A C 1
ATOM 1568 O O . PHE A 1 197 ? -19.308 5.684 35.367 1.00 86.50 197 PHE A O 1
ATOM 1575 N N . LEU A 1 198 ? -18.616 4.902 33.386 1.00 87.00 198 LEU A N 1
ATOM 1576 C CA . LEU A 1 198 ? -18.556 3.490 33.798 1.00 87.00 198 LEU A CA 1
ATOM 1577 C C . LEU A 1 198 ? -17.470 3.208 34.846 1.00 87.00 198 LEU A C 1
ATOM 1579 O O . LEU A 1 198 ? -17.595 2.267 35.631 1.00 87.00 198 LEU A O 1
ATOM 1583 N N . ARG A 1 199 ? -16.408 4.018 34.870 1.00 87.81 199 ARG A N 1
ATOM 1584 C CA . ARG A 1 199 ? -15.323 3.920 35.853 1.00 87.81 199 ARG A CA 1
ATOM 1585 C C . ARG A 1 199 ? -15.592 4.771 37.097 1.00 87.81 199 ARG A C 1
ATOM 1587 O O . ARG A 1 199 ? -15.305 4.330 38.207 1.00 87.81 199 ARG A O 1
ATOM 1594 N N . ASN A 1 200 ? -16.085 5.998 36.919 1.00 85.00 200 ASN A N 1
ATOM 1595 C CA . ASN A 1 200 ? -16.306 6.963 37.993 1.00 85.00 200 ASN A CA 1
ATOM 1596 C C . ASN A 1 200 ? -17.599 7.766 37.770 1.00 85.00 200 ASN A C 1
ATOM 1598 O O . ASN A 1 200 ? -17.664 8.652 36.914 1.00 85.00 200 ASN A O 1
ATOM 1602 N N . GLN A 1 201 ? -18.610 7.501 38.598 1.00 85.38 201 GLN A N 1
ATOM 1603 C CA . GLN A 1 201 ? -19.916 8.155 38.524 1.00 85.38 201 GLN A CA 1
ATOM 1604 C C . GLN A 1 201 ? -19.970 9.510 39.255 1.00 85.38 201 GLN A C 1
ATOM 1606 O O . GLN A 1 201 ? -20.995 10.191 39.206 1.00 85.38 201 GLN A O 1
ATOM 1611 N N . ASN A 1 202 ? -18.872 9.943 39.890 1.00 80.19 202 ASN A N 1
ATOM 1612 C CA . ASN A 1 202 ? -18.779 11.170 40.691 1.00 80.19 202 ASN A CA 1
ATOM 1613 C C . ASN A 1 202 ? -19.818 11.238 41.823 1.00 80.19 202 ASN A C 1
ATOM 1615 O O . ASN A 1 202 ? -20.355 12.307 42.123 1.00 80.19 202 ASN A O 1
ATOM 1619 N N . ASN A 1 203 ? -20.108 10.095 42.445 1.00 76.12 203 ASN A N 1
ATOM 1620 C CA . ASN A 1 203 ? -21.013 9.997 43.587 1.00 76.12 203 ASN A CA 1
ATOM 1621 C C . ASN A 1 203 ? -20.251 9.559 44.853 1.00 76.12 203 ASN A C 1
ATOM 1623 O O . ASN A 1 203 ? -19.050 9.291 44.804 1.00 76.12 203 ASN A O 1
ATOM 1627 N N . LYS A 1 204 ? -20.927 9.502 46.010 1.00 75.44 204 LYS A N 1
ATOM 1628 C CA . LYS A 1 204 ? -20.328 9.051 47.281 1.00 75.44 204 LYS A CA 1
ATOM 1629 C C . LYS A 1 204 ? -19.774 7.630 47.185 1.00 75.44 204 LYS A C 1
ATOM 1631 O O . LYS A 1 204 ? -18.754 7.337 47.801 1.00 75.44 204 LYS A O 1
ATOM 1636 N N . THR A 1 205 ? -20.450 6.767 46.428 1.00 78.25 205 THR A N 1
ATOM 1637 C CA . THR A 1 205 ? -19.968 5.433 46.069 1.00 78.25 205 THR A CA 1
ATOM 1638 C C . THR A 1 205 ? -19.789 5.364 44.557 1.00 78.25 205 THR A C 1
ATOM 1640 O O . THR A 1 205 ? -20.659 5.812 43.813 1.00 78.25 205 THR A O 1
ATOM 1643 N N . ASN A 1 206 ? -18.640 4.857 44.106 1.00 82.69 206 ASN A N 1
ATOM 1644 C CA . ASN A 1 206 ? -18.352 4.656 42.688 1.00 82.69 206 ASN A CA 1
ATOM 1645 C C . ASN A 1 206 ? -18.254 3.156 42.418 1.00 82.69 206 ASN A C 1
ATOM 1647 O O . ASN A 1 206 ? -17.554 2.440 43.135 1.00 82.69 206 ASN A O 1
ATOM 1651 N N . TYR A 1 207 ? -18.948 2.703 41.380 1.00 88.31 207 TYR A N 1
ATOM 1652 C CA . TYR A 1 207 ? -18.976 1.310 40.950 1.00 88.31 207 TYR A CA 1
ATOM 1653 C C . TYR A 1 207 ? -18.131 1.196 39.687 1.00 88.31 207 TYR A C 1
ATOM 1655 O O . TYR A 1 207 ? -18.557 1.591 38.602 1.00 88.31 207 TYR A O 1
ATOM 1663 N N . ASN A 1 208 ? -16.903 0.704 39.837 1.00 89.75 208 ASN A N 1
ATOM 1664 C CA . ASN A 1 208 ? -15.944 0.632 38.741 1.00 89.75 208 ASN A CA 1
ATOM 1665 C C . ASN A 1 208 ? -16.172 -0.630 37.898 1.00 89.75 208 ASN A C 1
ATOM 1667 O O . ASN A 1 208 ? -15.517 -1.654 38.094 1.00 89.75 208 ASN A O 1
ATOM 1671 N N . LEU A 1 209 ? -17.101 -0.545 36.946 1.00 91.19 209 LEU A N 1
ATOM 1672 C CA . LEU A 1 209 ? -17.464 -1.674 36.086 1.00 91.19 209 LEU A CA 1
ATOM 1673 C C . LEU A 1 209 ? -16.328 -2.096 35.148 1.00 91.19 209 LEU A C 1
ATOM 1675 O O . LEU A 1 209 ? -16.262 -3.263 34.771 1.00 91.19 209 LEU A O 1
ATOM 1679 N N . VAL A 1 210 ? -15.410 -1.186 34.804 1.00 90.44 210 VAL A N 1
ATOM 1680 C CA . VAL A 1 210 ? -14.237 -1.494 33.968 1.00 90.44 210 VAL A CA 1
ATOM 1681 C C . VAL A 1 210 ? -13.342 -2.512 34.670 1.00 90.44 210 VAL A C 1
ATOM 1683 O O . VAL A 1 210 ? -13.022 -3.559 34.110 1.00 90.44 210 VAL A O 1
ATOM 1686 N N . CYS A 1 211 ? -12.971 -2.220 35.915 1.00 89.19 211 CYS A N 1
ATOM 1687 C CA . CYS A 1 211 ? -12.053 -3.065 36.662 1.00 89.19 211 CYS A CA 1
ATOM 1688 C C . CYS A 1 211 ? -12.753 -4.367 37.169 1.00 89.19 211 CYS A C 1
ATOM 1690 O O . CYS A 1 211 ? -12.127 -5.425 37.171 1.00 89.19 211 CYS A O 1
ATOM 1692 N N . GLU A 1 212 ? -14.075 -4.372 37.416 1.00 91.88 212 GLU A N 1
ATOM 1693 C CA . GLU A 1 212 ? -14.847 -5.618 37.655 1.00 91.88 212 GLU A CA 1
ATOM 1694 C C . GLU A 1 212 ? -14.984 -6.508 36.403 1.00 91.88 212 GLU A C 1
ATOM 1696 O O . GLU A 1 212 ? -14.905 -7.733 36.501 1.00 91.88 212 GLU A O 1
ATOM 1701 N N . THR A 1 213 ? -15.141 -5.917 35.210 1.00 92.25 213 THR A N 1
ATOM 1702 C CA . THR A 1 213 ? -15.174 -6.677 33.942 1.00 92.25 213 THR A CA 1
ATOM 1703 C C . THR A 1 213 ? -13.821 -7.341 33.682 1.00 92.25 213 THR A C 1
ATOM 1705 O O . THR A 1 213 ? -13.757 -8.477 33.212 1.00 92.25 213 THR A O 1
ATOM 1708 N N . LEU A 1 214 ? -12.726 -6.665 34.041 1.00 88.44 214 LEU A N 1
ATOM 1709 C CA . LEU A 1 214 ? -11.389 -7.240 33.956 1.00 88.44 214 LEU A CA 1
ATOM 1710 C C . LEU A 1 214 ? -11.196 -8.399 34.939 1.00 88.44 214 LEU A C 1
ATOM 1712 O O . LEU A 1 214 ? -10.652 -9.436 34.568 1.00 88.44 214 LEU A O 1
ATOM 1716 N N . GLN A 1 215 ? -11.674 -8.250 36.174 1.00 88.19 215 GLN A N 1
ATOM 1717 C CA . GLN A 1 215 ? -11.637 -9.329 37.158 1.00 88.19 215 GLN A CA 1
ATOM 1718 C C . GLN A 1 215 ? -12.506 -10.524 36.729 1.00 88.19 215 GLN A C 1
ATOM 1720 O O . GLN A 1 215 ? -12.146 -11.673 36.972 1.00 88.19 215 GLN A O 1
ATOM 1725 N N . PHE A 1 216 ? -13.629 -10.277 36.052 1.00 89.81 216 PHE A N 1
ATOM 1726 C CA . PHE A 1 216 ? -14.445 -11.334 35.459 1.00 89.81 216 PHE A CA 1
ATOM 1727 C C . PHE A 1 216 ? -13.666 -12.132 34.400 1.00 89.81 216 PHE A C 1
ATOM 1729 O O . PHE A 1 216 ? -13.664 -13.362 34.447 1.00 89.81 216 PHE A O 1
ATOM 1736 N N . LEU A 1 217 ? -12.936 -11.451 33.507 1.00 87.31 217 LEU A N 1
ATOM 1737 C CA . LEU A 1 217 ? -12.058 -12.095 32.523 1.00 87.31 217 LEU A CA 1
ATOM 1738 C C . LEU A 1 217 ? -10.942 -12.919 33.185 1.00 87.31 217 LEU A C 1
ATOM 1740 O O . LEU A 1 217 ? -10.689 -14.050 32.780 1.00 87.31 217 LEU A O 1
ATOM 1744 N N . ASP A 1 218 ? -10.295 -12.358 34.205 1.00 84.38 218 ASP A N 1
ATOM 1745 C CA . ASP A 1 218 ? -9.241 -13.008 34.990 1.00 84.38 218 ASP A CA 1
ATOM 1746 C C . ASP A 1 218 ? -9.708 -14.344 35.592 1.00 84.38 218 ASP A C 1
ATOM 1748 O O . ASP A 1 218 ? -9.071 -15.386 35.407 1.00 84.38 218 ASP A O 1
ATOM 1752 N N . ILE A 1 219 ? -10.879 -14.340 36.231 1.00 83.25 219 ILE A N 1
ATOM 1753 C CA . ILE A 1 219 ? -11.479 -15.541 36.820 1.00 83.25 219 ILE A CA 1
ATOM 1754 C C . ILE A 1 219 ? -11.806 -16.581 35.741 1.00 83.25 219 ILE A C 1
ATOM 1756 O O . ILE A 1 219 ? -11.517 -17.759 35.939 1.00 83.25 219 ILE A O 1
ATOM 1760 N N . MET A 1 220 ? -12.370 -16.156 34.605 1.00 81.25 220 MET A N 1
ATOM 1761 C CA . MET A 1 220 ? -12.686 -17.045 33.478 1.00 81.25 220 MET A CA 1
ATOM 1762 C C . MET A 1 220 ? -11.431 -17.691 32.874 1.00 81.25 220 MET A C 1
ATOM 1764 O O . MET A 1 220 ? -11.484 -18.831 32.424 1.00 81.25 220 MET A O 1
ATOM 1768 N N . CYS A 1 221 ? -10.302 -16.976 32.877 1.00 76.69 221 CYS A N 1
ATOM 1769 C CA . CYS A 1 221 ? -9.030 -17.447 32.322 1.00 76.69 221 CYS A CA 1
ATOM 1770 C C . CYS A 1 221 ? -8.144 -18.181 33.347 1.00 76.69 221 CYS A C 1
ATOM 1772 O O . CYS A 1 221 ? -7.096 -18.711 32.980 1.00 76.69 221 CYS A O 1
ATOM 1774 N N . GLY A 1 222 ? -8.536 -18.216 34.625 1.00 72.00 222 GLY A N 1
ATOM 1775 C CA . GLY A 1 222 ? -7.870 -18.999 35.666 1.00 72.00 222 GLY A CA 1
ATOM 1776 C C . GLY A 1 222 ? -6.530 -18.441 36.167 1.00 72.00 222 GLY A C 1
ATOM 1777 O O . GLY A 1 222 ? -5.751 -19.202 36.743 1.00 72.00 222 GLY A O 1
ATOM 1778 N N . SER A 1 223 ? -6.228 -17.144 36.001 1.00 63.31 223 SER A N 1
ATOM 1779 C CA . SER A 1 223 ? -4.886 -16.606 36.322 1.00 63.31 223 SER A CA 1
ATOM 1780 C C . SER A 1 223 ? -4.506 -16.735 37.812 1.00 63.31 223 SER A C 1
ATOM 1782 O O . SER A 1 223 ? -3.343 -16.965 38.154 1.00 63.31 223 SER A O 1
ATOM 1784 N N . THR A 1 224 ? -5.506 -16.738 38.701 1.00 53.69 224 THR A N 1
ATOM 1785 C CA . THR A 1 224 ? -5.363 -16.962 40.156 1.00 53.69 224 THR A CA 1
ATOM 1786 C C . THR A 1 224 ? -4.839 -18.352 40.545 1.00 53.69 224 THR A C 1
ATOM 1788 O O . THR A 1 224 ? -4.479 -18.559 41.702 1.00 53.69 224 THR A O 1
ATOM 1791 N N . THR A 1 225 ? -4.733 -19.293 39.599 1.00 51.12 225 THR A N 1
ATOM 1792 C CA . THR A 1 225 ? -4.166 -20.640 39.818 1.00 51.12 225 THR A CA 1
ATOM 1793 C C . THR A 1 225 ? -2.686 -20.769 39.425 1.00 51.12 225 THR A C 1
ATOM 1795 O O . THR A 1 225 ? -2.110 -21.853 39.524 1.00 51.12 225 THR A O 1
ATOM 1798 N N . GLY A 1 226 ? -2.031 -19.669 39.028 1.00 49.66 226 GLY A N 1
ATOM 1799 C CA . GLY A 1 226 ? -0.576 -19.610 38.837 1.00 49.66 226 GLY A CA 1
ATOM 1800 C C . GLY A 1 226 ? -0.047 -20.184 37.515 1.00 49.66 226 GLY A C 1
ATOM 1801 O O . GLY A 1 226 ? 1.166 -20.328 37.369 1.00 49.66 226 GLY A O 1
ATOM 1802 N N . GLY A 1 227 ? -0.912 -20.493 36.540 1.00 52.62 227 GLY A N 1
ATOM 1803 C CA . GLY A 1 227 ? -0.514 -21.079 35.255 1.00 52.62 227 GLY A CA 1
ATOM 1804 C C . GLY A 1 227 ? -1.136 -20.402 34.031 1.00 52.62 227 GLY A C 1
ATOM 1805 O O . GLY A 1 227 ? -2.052 -20.953 33.432 1.00 52.62 227 GLY A O 1
ATOM 1806 N N . LEU A 1 228 ? -0.577 -19.273 33.572 1.00 53.72 228 LEU A N 1
ATOM 1807 C CA . LEU A 1 228 ? -0.954 -18.622 32.295 1.00 53.72 228 LEU A CA 1
ATOM 1808 C C . LEU A 1 228 ? -0.769 -19.540 31.059 1.00 53.72 228 LEU A C 1
ATOM 1810 O O . LEU A 1 228 ? -1.313 -19.267 29.993 1.00 53.72 228 LEU A O 1
ATOM 1814 N N . GLY A 1 229 ? -0.034 -20.652 31.194 1.00 53.84 229 GLY A N 1
ATOM 1815 C CA . GLY A 1 229 ? 0.142 -21.683 30.162 1.00 53.84 229 GLY A CA 1
ATOM 1816 C C . GLY A 1 229 ? -0.962 -22.751 30.093 1.00 53.84 229 GLY A C 1
ATOM 1817 O O . GLY A 1 229 ? -0.862 -23.652 29.266 1.00 53.84 229 GLY A O 1
ATOM 1818 N N . LEU A 1 230 ? -1.996 -22.679 30.943 1.00 62.41 230 LEU A N 1
ATOM 1819 C CA . LEU A 1 230 ? -3.085 -23.670 31.033 1.00 62.41 230 LEU A CA 1
ATOM 1820 C C . LEU A 1 230 ? -4.449 -23.125 30.571 1.00 62.41 230 LEU A C 1
ATOM 1822 O O . LEU A 1 230 ? -5.485 -23.714 30.868 1.00 62.41 230 LEU A O 1
ATOM 1826 N N . LEU A 1 231 ? -4.460 -22.022 29.815 1.00 65.19 231 LEU A N 1
ATOM 1827 C CA . LEU A 1 231 ? -5.679 -21.352 29.331 1.00 65.19 231 LEU A CA 1
ATOM 1828 C C . LEU A 1 231 ? -6.664 -22.297 28.627 1.00 65.19 231 LEU A C 1
ATOM 1830 O O . LEU A 1 231 ? -7.873 -22.170 28.798 1.00 65.19 231 LEU A O 1
ATOM 1834 N N . GLY A 1 232 ? -6.158 -23.275 27.874 1.00 61.62 232 GLY A N 1
ATOM 1835 C CA . GLY A 1 232 ? -6.997 -24.232 27.153 1.00 61.62 232 GLY A CA 1
ATOM 1836 C C . GLY A 1 232 ? -7.718 -25.271 28.025 1.00 61.62 232 GLY A C 1
ATOM 1837 O O . GLY A 1 232 ? -8.557 -25.992 27.499 1.00 61.62 232 GLY A O 1
ATOM 1838 N N . LEU A 1 233 ? -7.438 -25.339 29.336 1.00 64.88 233 LEU A N 1
ATOM 1839 C CA . LEU A 1 233 ? -8.213 -26.147 30.293 1.00 64.88 233 LEU A CA 1
ATOM 1840 C C . LEU A 1 233 ? -9.421 -25.391 30.864 1.00 64.88 233 LEU A C 1
ATOM 1842 O O . LEU A 1 233 ? -10.383 -26.016 31.300 1.00 64.88 233 LEU A O 1
ATOM 1846 N N . TYR A 1 234 ? -9.362 -24.058 30.881 1.00 72.06 234 TYR A N 1
ATOM 1847 C CA . TYR A 1 234 ? -10.437 -23.205 31.394 1.00 72.06 234 TYR A CA 1
ATOM 1848 C C . TYR A 1 234 ? -11.358 -22.712 30.281 1.00 72.06 234 TYR A C 1
ATOM 1850 O O . TYR A 1 234 ? -12.543 -22.500 30.523 1.00 72.06 234 TYR A O 1
ATOM 1858 N N . ILE A 1 235 ? -10.834 -22.554 29.063 1.00 76.00 235 ILE A N 1
ATOM 1859 C CA . ILE A 1 235 ? -11.603 -22.141 27.889 1.00 76.00 235 ILE A CA 1
ATOM 1860 C C . ILE A 1 235 ? -12.080 -23.384 27.138 1.00 76.00 235 ILE A C 1
ATOM 1862 O O . ILE A 1 235 ? -11.280 -24.133 26.580 1.00 76.00 235 ILE A O 1
ATOM 1866 N N . ASN A 1 236 ? -13.394 -23.570 27.106 1.00 74.25 236 ASN A N 1
ATOM 1867 C CA . ASN A 1 236 ? -14.089 -24.652 26.424 1.00 74.25 236 ASN A CA 1
ATOM 1868 C C . ASN A 1 236 ? -15.097 -24.090 25.406 1.00 74.25 236 ASN A C 1
ATOM 1870 O O . ASN A 1 236 ? -15.309 -22.881 25.310 1.00 74.25 236 ASN A O 1
ATOM 1874 N N . GLU A 1 237 ? -15.733 -24.970 24.634 1.00 74.69 237 GLU A N 1
ATOM 1875 C CA . GLU A 1 237 ? -16.719 -24.568 23.623 1.00 74.69 237 GLU A CA 1
ATOM 1876 C C . GLU A 1 237 ? -17.932 -23.833 24.228 1.00 74.69 237 GLU A C 1
ATOM 1878 O O . GLU A 1 237 ? -18.463 -22.909 23.616 1.00 74.69 237 GLU A O 1
ATOM 1883 N N . GLY A 1 238 ? -18.323 -24.168 25.462 1.00 74.81 238 GLY A N 1
ATOM 1884 C CA . GLY A 1 238 ? -19.462 -23.553 26.148 1.00 74.81 238 GLY A CA 1
ATOM 1885 C C . GLY A 1 238 ? -19.213 -22.132 26.670 1.00 74.81 238 GLY A C 1
ATOM 1886 O O . GLY A 1 238 ? -20.170 -21.382 26.867 1.00 74.81 238 GLY A O 1
ATOM 1887 N N . ASN A 1 239 ? -17.955 -21.733 26.894 1.00 80.50 239 ASN A N 1
ATOM 1888 C CA . ASN A 1 239 ? -17.621 -20.454 27.529 1.00 80.50 239 ASN A CA 1
ATOM 1889 C C . ASN A 1 239 ? -16.761 -19.503 26.675 1.00 80.50 239 ASN A C 1
ATOM 1891 O O . ASN A 1 239 ? -16.713 -18.306 26.978 1.00 80.50 239 ASN A O 1
ATOM 1895 N N . VAL A 1 240 ? -16.145 -19.985 25.587 1.00 81.88 240 VAL A N 1
ATOM 1896 C CA . VAL A 1 240 ? -15.292 -19.189 24.679 1.00 81.88 240 VAL A CA 1
ATOM 1897 C C . VAL A 1 240 ? -16.005 -17.942 24.151 1.00 81.88 240 VAL A C 1
ATOM 1899 O O . VAL A 1 240 ? -15.432 -16.859 24.046 1.00 81.88 240 VAL A O 1
ATOM 1902 N N . ASP A 1 241 ? -17.301 -18.077 23.910 1.00 83.88 241 ASP A N 1
ATOM 1903 C CA . ASP A 1 241 ? -18.171 -17.050 23.359 1.00 83.88 241 ASP A CA 1
ATOM 1904 C C . ASP A 1 241 ? -18.413 -15.891 24.351 1.00 83.88 241 ASP A C 1
ATOM 1906 O O . ASP A 1 241 ? -18.524 -14.721 23.976 1.00 83.88 241 ASP A O 1
ATOM 1910 N N . LEU A 1 242 ? -18.453 -16.212 25.648 1.00 88.56 242 LEU A N 1
ATOM 1911 C CA . LEU A 1 242 ? -18.545 -15.241 26.738 1.00 88.56 242 LEU A CA 1
ATOM 1912 C C . LEU A 1 242 ? -17.193 -14.562 27.000 1.00 88.56 242 LEU A C 1
ATOM 1914 O O . LEU A 1 242 ? -17.154 -13.355 27.253 1.00 88.56 242 LEU A O 1
ATOM 1918 N N . VAL A 1 243 ? -16.084 -15.303 26.895 1.00 86.00 243 VAL A N 1
ATOM 1919 C CA . VAL A 1 243 ? -14.722 -14.741 26.970 1.00 86.00 243 VAL A CA 1
ATOM 1920 C C . VAL A 1 243 ? -14.514 -13.715 25.854 1.00 86.00 243 VAL A C 1
ATOM 1922 O O . VAL A 1 243 ? -14.124 -12.579 26.132 1.00 86.00 243 VAL A O 1
ATOM 1925 N N . ARG A 1 244 ? -14.879 -14.066 24.614 1.00 84.81 244 ARG A N 1
ATOM 1926 C CA . ARG A 1 244 ? -14.845 -13.159 23.458 1.00 84.81 244 ARG A CA 1
ATOM 1927 C C . ARG A 1 244 ? -15.651 -11.883 23.715 1.00 84.81 244 ARG A C 1
ATOM 1929 O O . ARG A 1 244 ? -15.106 -10.787 23.605 1.00 84.81 244 ARG A O 1
ATOM 1936 N N . GLN A 1 245 ? -16.914 -12.008 24.134 1.00 89.75 245 GLN A N 1
ATOM 1937 C CA . GLN A 1 245 ? -17.773 -10.857 24.448 1.00 89.75 245 GLN A CA 1
ATOM 1938 C C . GLN A 1 245 ? -17.182 -9.966 25.558 1.00 89.75 245 GLN A C 1
ATOM 1940 O O . GLN A 1 245 ? -17.251 -8.738 25.477 1.00 89.75 245 GLN A O 1
ATOM 1945 N N . THR A 1 246 ? -16.583 -10.562 26.593 1.00 89.06 246 THR A N 1
ATOM 1946 C CA . THR A 1 246 ? -15.931 -9.825 27.691 1.00 89.06 246 THR A CA 1
ATOM 1947 C C . THR A 1 246 ? -14.777 -8.980 27.166 1.00 89.06 246 THR A C 1
ATOM 1949 O O . THR A 1 246 ? -14.675 -7.792 27.470 1.00 89.06 246 THR A O 1
ATOM 1952 N N . LEU A 1 247 ? -13.935 -9.569 26.322 1.00 83.69 247 LEU A N 1
ATOM 1953 C CA . LEU A 1 247 ? -12.796 -8.880 25.740 1.00 83.69 247 LEU A CA 1
ATOM 1954 C C . LEU A 1 247 ? -13.205 -7.780 24.738 1.00 83.69 247 LEU A C 1
ATOM 1956 O O . LEU A 1 247 ? -12.592 -6.711 24.716 1.00 83.69 247 LEU A O 1
ATOM 1960 N N . GLU A 1 248 ? -14.241 -8.003 23.922 1.00 84.50 248 GLU A N 1
ATOM 1961 C CA . GLU A 1 248 ? -14.817 -6.968 23.044 1.00 84.50 248 GLU A CA 1
ATOM 1962 C C . GLU A 1 248 ? -15.327 -5.770 23.855 1.00 84.50 248 GLU A C 1
ATOM 1964 O O . GLU A 1 248 ? -15.082 -4.619 23.501 1.00 84.50 248 GLU A O 1
ATOM 1969 N N . THR A 1 249 ? -15.967 -6.045 24.991 1.00 89.38 249 THR A N 1
ATOM 1970 C CA . THR A 1 249 ? -16.480 -5.021 25.909 1.00 89.38 249 THR A CA 1
ATOM 1971 C C . THR A 1 249 ? -15.343 -4.216 26.547 1.00 89.38 249 THR A C 1
ATOM 1973 O O . THR A 1 249 ? -15.386 -2.987 26.549 1.00 89.38 249 THR A O 1
ATOM 1976 N N . ILE A 1 250 ? -14.285 -4.888 27.024 1.00 87.12 250 ILE A N 1
ATOM 1977 C CA . ILE A 1 250 ? -13.074 -4.228 27.549 1.00 87.12 250 ILE A CA 1
ATOM 1978 C C . ILE A 1 250 ? -12.428 -3.348 26.476 1.00 87.12 250 ILE A C 1
ATOM 1980 O O . ILE A 1 250 ? -11.968 -2.250 26.788 1.00 87.12 250 ILE A O 1
ATOM 1984 N N . THR A 1 251 ? -12.427 -3.804 25.221 1.00 80.94 251 THR A N 1
ATOM 1985 C CA . THR A 1 251 ? -11.890 -3.027 24.101 1.00 80.94 251 THR A CA 1
ATOM 1986 C C . THR A 1 251 ? -12.664 -1.717 23.937 1.00 80.94 251 THR A C 1
ATOM 1988 O O . THR A 1 251 ? -12.046 -0.658 23.956 1.00 80.94 251 THR A O 1
ATOM 1991 N N . GLU A 1 252 ? -14.000 -1.742 23.891 1.00 85.75 252 GLU A N 1
ATOM 1992 C CA . GLU A 1 252 ? -14.803 -0.511 23.765 1.00 85.75 252 GLU A CA 1
ATOM 1993 C C . GLU A 1 252 ? -14.675 0.439 24.967 1.00 85.75 252 GLU A C 1
ATOM 1995 O O . GLU A 1 252 ? -14.765 1.657 24.802 1.00 85.75 252 GLU A O 1
ATOM 2000 N N . TYR A 1 253 ? -14.415 -0.073 26.177 1.00 86.75 253 TYR A N 1
ATOM 2001 C CA . TYR A 1 253 ? -14.176 0.776 27.353 1.00 86.75 253 TYR A CA 1
ATOM 2002 C C . TYR A 1 253 ? -12.928 1.651 27.223 1.00 86.75 253 TYR A C 1
ATOM 2004 O O . TYR A 1 253 ? -12.878 2.731 27.821 1.00 86.75 253 TYR A O 1
ATOM 2012 N N . CYS A 1 254 ? -11.915 1.189 26.487 1.00 78.19 254 CYS A N 1
ATOM 2013 C CA . CYS A 1 254 ? -10.661 1.911 26.283 1.00 78.19 254 CYS A CA 1
ATOM 2014 C C . CYS A 1 254 ? -10.476 2.458 24.860 1.00 78.19 254 CYS A C 1
ATOM 2016 O O . CYS A 1 254 ? -9.486 3.152 24.618 1.00 78.19 254 CYS A O 1
ATOM 2018 N N . GLN A 1 255 ? -11.397 2.167 23.935 1.00 71.75 255 GLN A N 1
ATOM 2019 C CA . GLN A 1 255 ? -11.301 2.561 22.531 1.00 71.75 255 GLN A CA 1
ATOM 2020 C C . GLN A 1 255 ? -11.582 4.057 22.338 1.00 71.75 255 GLN A C 1
ATOM 2022 O O . GLN A 1 255 ? -12.643 4.563 22.700 1.00 71.75 255 GLN A O 1
ATOM 2027 N N . GLY A 1 256 ? -10.629 4.765 21.725 1.00 64.56 256 GLY A N 1
ATOM 2028 C CA . GLY A 1 256 ? -10.575 6.234 21.700 1.00 64.56 256 GLY A CA 1
ATOM 2029 C C . GLY A 1 256 ? -9.507 6.763 22.670 1.00 64.56 256 GLY A C 1
ATOM 2030 O O . GLY A 1 256 ? -8.924 5.977 23.415 1.00 64.56 256 GLY A O 1
ATOM 2031 N N . PRO A 1 257 ? -9.184 8.069 22.678 1.00 64.62 257 PRO A N 1
ATOM 2032 C CA . PRO A 1 257 ? -8.224 8.622 23.633 1.00 64.62 257 PRO A CA 1
ATOM 2033 C C . PRO A 1 257 ? -8.842 8.679 25.045 1.00 64.62 257 PRO A C 1
ATOM 2035 O O . PRO A 1 257 ? -9.258 9.736 25.519 1.00 64.62 257 PRO A O 1
ATOM 2038 N N . CYS A 1 258 ? -8.931 7.523 25.710 1.00 76.44 258 CYS A N 1
ATOM 2039 C CA . CYS A 1 258 ? -9.407 7.362 27.086 1.00 76.44 258 CYS A CA 1
ATOM 2040 C C . CYS A 1 258 ? -8.274 6.826 27.977 1.00 76.44 258 CYS A C 1
ATOM 2042 O O . CYS A 1 258 ? -8.290 5.686 28.453 1.00 76.44 258 CYS A O 1
ATOM 2044 N N . HIS A 1 259 ? -7.260 7.669 28.196 1.00 79.06 259 HIS A N 1
ATOM 2045 C CA . HIS A 1 259 ? -6.073 7.356 29.008 1.00 79.06 259 HIS A CA 1
ATOM 2046 C C . HIS A 1 259 ? -6.424 6.922 30.432 1.00 79.06 259 HIS A C 1
ATOM 2048 O O . HIS A 1 259 ? -5.734 6.124 31.068 1.00 79.06 259 HIS A O 1
ATOM 2054 N N . GLU A 1 260 ? -7.528 7.459 30.919 1.00 83.38 260 GLU A N 1
ATOM 2055 C CA . GLU A 1 260 ? -8.174 7.165 32.174 1.00 83.38 260 GLU A CA 1
ATOM 2056 C C . GLU A 1 260 ? -8.519 5.681 32.370 1.00 83.38 260 GLU A C 1
ATOM 2058 O O . GLU A 1 260 ? -8.166 5.097 33.402 1.00 83.38 260 GLU A O 1
ATOM 2063 N N . ASN A 1 261 ? -9.207 5.076 31.401 1.00 85.12 261 ASN A N 1
ATOM 2064 C CA . ASN A 1 261 ? -9.620 3.675 31.467 1.00 85.12 261 ASN A CA 1
ATOM 2065 C C . ASN A 1 261 ? -8.453 2.742 31.135 1.00 85.12 261 ASN A C 1
ATOM 2067 O O . ASN A 1 261 ? -8.258 1.750 31.837 1.00 85.12 261 ASN A O 1
ATOM 2071 N N . GLN A 1 262 ? -7.614 3.121 30.162 1.00 82.00 262 GLN A N 1
ATOM 2072 C CA . GLN A 1 262 ? -6.362 2.422 29.839 1.00 82.00 262 GLN A CA 1
ATOM 2073 C C . GLN A 1 262 ? -5.478 2.267 31.088 1.00 82.00 262 GLN A C 1
ATOM 2075 O O . GLN A 1 262 ? -4.988 1.181 31.387 1.00 82.00 262 GLN A O 1
ATOM 2080 N N . SER A 1 263 ? -5.355 3.333 31.886 1.00 82.06 263 SER A N 1
ATOM 2081 C CA . SER A 1 263 ? -4.594 3.307 33.138 1.00 82.06 263 SER A CA 1
ATOM 2082 C C . SER A 1 263 ? -5.237 2.450 34.241 1.00 82.06 263 SER A C 1
ATOM 2084 O O . SER A 1 263 ? -4.481 1.880 35.025 1.00 82.06 263 SER A O 1
ATOM 2086 N N . CYS A 1 264 ? -6.580 2.344 34.331 1.00 84.38 264 CYS A N 1
ATOM 2087 C CA . CYS A 1 264 ? -7.248 1.423 35.290 1.00 84.38 264 CYS A CA 1
ATOM 2088 C C . CYS A 1 264 ? -6.838 -0.007 34.970 1.00 84.38 264 CYS A C 1
ATOM 2090 O O . CYS A 1 264 ? -6.376 -0.721 35.849 1.00 84.38 264 CYS A O 1
ATOM 2092 N N . ILE A 1 265 ? -6.971 -0.389 33.697 1.00 83.69 265 ILE A N 1
ATOM 2093 C CA . ILE A 1 265 ? -6.754 -1.760 33.241 1.00 83.69 265 ILE A CA 1
ATOM 2094 C C . ILE A 1 265 ? -5.278 -2.147 33.378 1.00 83.69 265 ILE A C 1
ATOM 2096 O O . ILE A 1 265 ? -4.973 -3.216 33.901 1.00 83.69 265 ILE A O 1
ATOM 2100 N N . ALA A 1 266 ? -4.361 -1.261 32.978 1.00 78.94 266 ALA A N 1
ATOM 2101 C CA . ALA A 1 266 ? -2.926 -1.532 33.018 1.00 78.94 266 ALA A CA 1
ATOM 2102 C C . ALA A 1 266 ? -2.355 -1.672 34.437 1.00 78.94 266 ALA A C 1
ATOM 2104 O O . ALA A 1 266 ? -1.388 -2.397 34.639 1.00 78.94 266 ALA A O 1
ATOM 2105 N N . LYS A 1 267 ? -2.925 -0.962 35.418 1.00 78.94 267 LYS A N 1
ATOM 2106 C CA . LYS A 1 267 ? -2.433 -0.943 36.807 1.00 78.94 267 LYS A CA 1
ATOM 2107 C C . LYS A 1 267 ? -3.238 -1.838 37.751 1.00 78.94 267 LYS A C 1
ATOM 2109 O O . LYS A 1 267 ? -3.002 -1.801 38.956 1.00 78.94 267 LYS A O 1
ATOM 2114 N N . HIS A 1 268 ? -4.220 -2.574 37.236 1.00 83.50 268 HIS A N 1
ATOM 2115 C CA . HIS A 1 268 ? -5.086 -3.407 38.060 1.00 83.50 268 HIS A CA 1
ATOM 2116 C C . HIS A 1 268 ? -4.331 -4.613 38.634 1.00 83.50 268 HIS A C 1
ATOM 2118 O O . HIS A 1 268 ? -3.490 -5.199 37.960 1.00 83.50 268 HIS A O 1
ATOM 2124 N N . GLU A 1 269 ? -4.694 -5.032 39.847 1.00 77.75 269 GLU A N 1
ATOM 2125 C CA . GLU A 1 269 ? -4.084 -6.171 40.554 1.00 77.75 269 GLU A CA 1
ATOM 2126 C C . GLU A 1 269 ? -4.229 -7.517 39.824 1.00 77.75 269 GLU A C 1
ATOM 2128 O O . GLU A 1 269 ? -3.388 -8.395 39.982 1.00 77.75 269 GLU A O 1
ATOM 2133 N N . SER A 1 270 ? -5.255 -7.663 38.981 1.00 72.00 270 SER A N 1
ATOM 2134 C CA . SER A 1 270 ? -5.458 -8.850 38.132 1.00 72.00 270 SER A CA 1
ATOM 2135 C C . SER A 1 270 ? -4.453 -8.983 36.981 1.00 72.00 270 SER A C 1
ATOM 2137 O O . SER A 1 270 ? -4.567 -9.933 36.217 1.00 72.00 270 SER A O 1
ATOM 2139 N N . ASN A 1 271 ? -3.522 -8.036 36.794 1.00 72.44 271 ASN A N 1
ATOM 2140 C CA . ASN A 1 271 ? -2.569 -8.025 35.674 1.00 72.44 271 ASN A CA 1
ATOM 2141 C C . ASN A 1 271 ? -3.253 -8.290 34.321 1.00 72.44 271 ASN A C 1
ATOM 2143 O O . ASN A 1 271 ? -2.871 -9.170 33.552 1.00 72.44 271 ASN A O 1
ATOM 2147 N N . GLY A 1 272 ? -4.300 -7.513 34.028 1.00 69.06 272 GLY A N 1
ATOM 2148 C CA . GLY A 1 272 ? -5.162 -7.709 32.860 1.00 69.06 272 GLY A CA 1
ATOM 2149 C C . GLY A 1 272 ? -4.435 -7.835 31.522 1.00 69.06 272 GLY A C 1
ATOM 2150 O O . GLY A 1 272 ? -4.857 -8.585 30.645 1.00 69.06 272 GLY A O 1
ATOM 2151 N N . ILE A 1 273 ? -3.321 -7.116 31.385 1.00 71.75 273 ILE A N 1
ATOM 2152 C CA . ILE A 1 273 ? -2.467 -7.147 30.198 1.00 71.75 273 ILE A CA 1
ATOM 2153 C C . ILE A 1 273 ? -1.820 -8.527 30.024 1.00 71.75 273 ILE A C 1
ATOM 2155 O O . ILE A 1 273 ? -1.820 -9.046 28.912 1.00 71.75 273 ILE A O 1
ATOM 2159 N N . ASP A 1 274 ? -1.342 -9.155 31.099 1.00 72.00 274 ASP A N 1
ATOM 2160 C CA . ASP A 1 274 ? -0.685 -10.466 31.038 1.00 72.00 274 ASP A CA 1
ATOM 2161 C C . ASP A 1 274 ? -1.668 -11.567 30.630 1.00 72.00 274 ASP A C 1
ATOM 2163 O O . ASP A 1 274 ? -1.315 -12.461 29.862 1.00 72.00 274 ASP A O 1
ATOM 2167 N N . ILE A 1 275 ? -2.924 -11.469 31.078 1.00 73.88 275 ILE A N 1
ATOM 2168 C CA . ILE A 1 275 ? -4.003 -12.376 30.660 1.00 73.88 275 ILE A CA 1
ATOM 2169 C C . ILE A 1 275 ? -4.244 -12.251 29.152 1.00 73.88 275 ILE A C 1
ATOM 2171 O O . ILE A 1 275 ? -4.307 -13.256 28.445 1.00 73.88 275 ILE A O 1
ATOM 2175 N N . ILE A 1 276 ? -4.330 -11.021 28.639 1.00 72.38 276 ILE A N 1
ATOM 2176 C CA . ILE A 1 276 ? -4.550 -10.758 27.210 1.00 72.38 276 ILE A CA 1
ATOM 2177 C C . ILE A 1 276 ? -3.347 -11.220 26.375 1.00 72.38 276 ILE A C 1
ATOM 2179 O O . ILE A 1 276 ? -3.532 -11.852 25.334 1.00 72.38 276 ILE A O 1
ATOM 2183 N N . ILE A 1 277 ? -2.117 -10.975 26.841 1.00 70.31 277 ILE A N 1
ATOM 2184 C CA . ILE A 1 277 ? -0.893 -11.476 26.198 1.00 70.31 277 ILE A CA 1
ATOM 2185 C C . ILE A 1 277 ? -0.907 -13.006 26.158 1.00 70.31 277 ILE A C 1
ATOM 2187 O O . ILE A 1 277 ? -0.642 -13.591 25.109 1.00 70.31 277 ILE A O 1
ATOM 2191 N N . ALA A 1 278 ? -1.256 -13.666 27.262 1.00 70.88 278 ALA A N 1
ATOM 2192 C CA . ALA A 1 278 ? -1.296 -15.119 27.326 1.00 70.88 278 ALA A CA 1
ATOM 2193 C C . ALA A 1 278 ? -2.356 -15.718 26.386 1.00 70.88 278 ALA A C 1
ATOM 2195 O O . ALA A 1 278 ? -2.071 -16.719 25.734 1.00 70.88 278 ALA A O 1
ATOM 2196 N N . LEU A 1 279 ? -3.530 -15.091 26.237 1.00 73.06 279 LEU A N 1
ATOM 2197 C CA . LEU A 1 279 ? -4.561 -15.516 25.274 1.00 73.06 279 LEU A CA 1
ATOM 2198 C C . LEU A 1 279 ? -4.079 -15.449 23.815 1.00 73.06 279 LEU A C 1
ATOM 2200 O O . LEU A 1 279 ? -4.443 -16.295 22.995 1.00 73.06 279 LEU A O 1
ATOM 2204 N N . ILE A 1 280 ? -3.238 -14.466 23.489 1.00 68.75 280 ILE A N 1
ATOM 2205 C CA . ILE A 1 280 ? -2.696 -14.277 22.138 1.00 68.75 280 ILE A CA 1
ATOM 2206 C C . ILE A 1 280 ? -1.535 -15.242 21.878 1.00 68.75 280 ILE A C 1
ATOM 2208 O O . ILE A 1 280 ? -1.539 -15.970 20.879 1.00 68.75 280 ILE A O 1
ATOM 2212 N N . VAL A 1 281 ? -0.556 -15.268 22.785 1.00 68.81 281 VAL A N 1
ATOM 2213 C CA . VAL A 1 281 ? 0.710 -15.994 22.616 1.00 68.81 281 VAL A CA 1
ATOM 2214 C C . VAL A 1 281 ? 0.525 -17.497 22.805 1.00 68.81 281 VAL A C 1
ATOM 2216 O O . VAL A 1 281 ? 1.058 -18.283 22.021 1.00 68.81 281 VAL A O 1
ATOM 2219 N N . ASN A 1 282 ? -0.260 -17.928 23.795 1.00 69.50 282 ASN A N 1
ATOM 2220 C CA . ASN A 1 282 ? -0.347 -19.346 24.125 1.00 69.50 282 ASN A CA 1
ATOM 2221 C C . ASN A 1 282 ? -1.347 -20.079 23.211 1.00 69.50 282 ASN A C 1
ATOM 2223 O O . ASN A 1 282 ? -2.377 -19.526 22.803 1.00 69.50 282 ASN A O 1
ATOM 2227 N N . PRO A 1 283 ? -1.068 -21.337 22.832 1.00 63.50 283 PRO A N 1
ATOM 2228 C CA . PRO A 1 283 ? -2.030 -22.162 22.115 1.00 63.50 283 PRO A CA 1
ATOM 2229 C C . PRO A 1 283 ? -3.179 -22.578 23.048 1.00 63.50 283 PRO A C 1
ATOM 2231 O O . PRO A 1 283 ? -2.950 -23.108 24.134 1.00 63.50 283 PRO A O 1
ATOM 2234 N N . VAL A 1 284 ? -4.425 -22.386 22.609 1.00 67.12 284 VAL A N 1
ATOM 2235 C CA . VAL A 1 284 ? -5.631 -22.777 23.362 1.00 67.12 284 VAL A CA 1
ATOM 2236 C C . VAL A 1 284 ? -5.958 -24.245 23.060 1.00 67.12 284 VAL A C 1
ATOM 2238 O O . VAL A 1 284 ? -6.869 -24.555 22.299 1.00 67.12 284 VAL A O 1
ATOM 2241 N N . ASN A 1 285 ? -5.151 -25.171 23.581 1.00 59.72 285 ASN A N 1
ATOM 2242 C CA . ASN A 1 285 ? -5.359 -26.615 23.413 1.00 59.72 285 ASN A CA 1
ATOM 2243 C C . ASN A 1 285 ? -6.176 -27.201 24.579 1.00 59.72 285 ASN A C 1
ATOM 2245 O O . ASN A 1 285 ? -5.850 -26.882 25.720 1.00 59.72 285 ASN A O 1
ATOM 2249 N N . PRO A 1 286 ? -7.147 -28.106 24.330 1.00 60.22 286 PRO A N 1
ATOM 2250 C CA . PRO A 1 286 ? -7.384 -28.837 23.078 1.00 60.22 286 PRO A CA 1
ATOM 2251 C C . PRO A 1 286 ? -8.323 -28.153 22.069 1.00 60.22 286 PRO A C 1
ATOM 2253 O O . PRO A 1 286 ? -8.403 -28.633 20.939 1.00 60.22 286 PRO A O 1
ATOM 2256 N N . LEU A 1 287 ? -8.986 -27.043 22.420 1.00 66.38 287 LEU A N 1
ATOM 2257 C CA . LEU A 1 287 ? -9.972 -26.365 21.559 1.00 66.38 287 LEU A CA 1
ATOM 2258 C C . LEU A 1 287 ? -9.437 -26.086 20.141 1.00 66.38 287 LEU A C 1
ATOM 2260 O O . LEU A 1 287 ? -10.116 -26.360 19.156 1.00 66.38 287 LEU A O 1
ATOM 2264 N N . GLY A 1 288 ? -8.177 -25.661 20.024 1.00 59.69 288 GLY A N 1
ATOM 2265 C CA . GLY A 1 288 ? -7.518 -25.389 18.744 1.00 59.69 288 GLY A CA 1
ATOM 2266 C C . GLY A 1 288 ? -7.361 -26.596 17.810 1.00 59.69 288 GLY A C 1
ATOM 2267 O O . GLY A 1 288 ? -7.106 -26.395 16.627 1.00 59.69 288 GLY A O 1
ATOM 2268 N N . LYS A 1 289 ? -7.530 -27.835 18.296 1.00 64.94 289 LYS A N 1
ATOM 2269 C CA . LYS A 1 289 ? -7.496 -29.047 17.455 1.00 64.94 289 LYS A CA 1
ATOM 2270 C C . LYS A 1 289 ? -8.830 -29.349 16.777 1.00 64.94 289 LYS A C 1
ATOM 2272 O O . LYS A 1 289 ? -8.828 -29.894 15.680 1.00 64.94 289 LYS A O 1
ATOM 2277 N N . HIS A 1 290 ? -9.944 -29.023 17.430 1.00 64.56 290 HIS A N 1
ATOM 2278 C CA . HIS A 1 290 ? -11.289 -29.373 16.962 1.00 64.56 290 HIS A CA 1
ATOM 2279 C C . HIS A 1 290 ? -12.043 -28.166 16.398 1.00 64.56 290 HIS A C 1
ATOM 2281 O O . HIS A 1 290 ? -12.809 -28.310 15.451 1.00 64.56 290 HIS A O 1
ATOM 2287 N N . ARG A 1 291 ? -11.798 -26.975 16.957 1.00 69.06 291 ARG A N 1
ATOM 2288 C CA . ARG A 1 291 ? -12.488 -25.720 16.644 1.00 69.06 291 ARG A CA 1
ATOM 2289 C C . ARG A 1 291 ? -11.495 -24.568 16.517 1.00 69.06 291 ARG A C 1
ATOM 2291 O O . ARG A 1 291 ? -11.465 -23.627 17.314 1.00 69.06 291 ARG A O 1
ATOM 2298 N N . LEU A 1 292 ? -10.627 -24.675 15.508 1.00 73.81 292 LEU A N 1
ATOM 2299 C CA . LEU A 1 292 ? -9.658 -23.625 15.182 1.00 73.81 292 LEU A CA 1
ATOM 2300 C C . LEU A 1 292 ? -10.354 -22.308 14.805 1.00 73.81 292 LEU A C 1
ATOM 2302 O O . LEU A 1 292 ? -9.800 -21.254 15.078 1.00 73.81 292 LEU A O 1
ATOM 2306 N N . ASP A 1 293 ? -11.562 -22.368 14.242 1.00 73.50 293 ASP A N 1
ATOM 2307 C CA . ASP A 1 293 ? -12.447 -21.228 13.974 1.00 73.50 293 ASP A CA 1
ATOM 2308 C C . ASP A 1 293 ? -12.680 -20.375 15.228 1.00 73.50 293 ASP A C 1
ATOM 2310 O O . ASP A 1 293 ? -12.392 -19.182 15.209 1.00 73.50 293 ASP A O 1
ATOM 2314 N N . LEU A 1 294 ? -13.086 -20.989 16.344 1.00 71.69 294 LEU A N 1
ATOM 2315 C CA . LEU A 1 294 ? -13.367 -20.284 17.601 1.00 71.69 294 LEU A CA 1
ATOM 2316 C C . LEU A 1 294 ? -12.099 -19.717 18.248 1.00 71.69 294 LEU A C 1
ATOM 2318 O O . LEU A 1 294 ? -12.113 -18.622 18.807 1.00 71.69 294 LEU A O 1
ATOM 2322 N N . VAL A 1 295 ? -10.981 -20.445 18.164 1.00 68.75 295 VAL A N 1
ATOM 2323 C CA . VAL A 1 295 ? -9.685 -19.965 18.673 1.00 68.75 295 VAL A CA 1
ATOM 2324 C C . VAL A 1 295 ? -9.158 -18.821 17.817 1.00 68.75 295 VAL A C 1
ATOM 2326 O O . VAL A 1 295 ? -8.601 -17.865 18.349 1.00 68.75 295 VAL A O 1
ATOM 2329 N N . LEU A 1 296 ? -9.328 -18.904 16.500 1.00 68.31 296 LEU A N 1
ATOM 2330 C CA . LEU A 1 296 ? -8.926 -17.857 15.579 1.00 68.31 296 LEU A CA 1
ATOM 2331 C C . LEU A 1 296 ? -9.808 -16.624 15.769 1.00 68.31 296 LEU A C 1
ATOM 2333 O O . LEU A 1 296 ? -9.263 -15.536 15.861 1.00 68.31 296 LEU A O 1
ATOM 2337 N N . GLU A 1 297 ? -11.122 -16.772 15.933 1.00 67.62 297 GLU A N 1
ATOM 2338 C CA . GLU A 1 297 ? -12.009 -15.675 16.327 1.00 67.62 297 GLU A CA 1
ATOM 2339 C C . GLU A 1 297 ? -11.609 -15.082 17.676 1.00 67.62 297 GLU A C 1
ATOM 2341 O O . GLU A 1 297 ? -11.559 -13.870 17.792 1.00 67.62 297 GLU A O 1
ATOM 2346 N N . LEU A 1 298 ? -11.234 -15.887 18.672 1.00 66.50 298 LEU A N 1
ATOM 2347 C CA . LEU A 1 298 ? -10.744 -15.379 19.955 1.00 66.50 298 LEU A CA 1
ATOM 2348 C C . LEU A 1 298 ? -9.367 -14.705 19.850 1.00 66.50 298 LEU A C 1
ATOM 2350 O O . LEU A 1 298 ? -9.067 -13.841 20.660 1.00 66.50 298 LEU A O 1
ATOM 2354 N N . LYS A 1 299 ? -8.513 -15.064 18.885 1.00 67.44 299 LYS A N 1
ATOM 2355 C CA . LYS A 1 299 ? -7.196 -14.426 18.671 1.00 67.44 299 LYS A CA 1
ATOM 2356 C C . LYS A 1 299 ? -7.253 -13.216 17.729 1.00 67.44 299 LYS A C 1
ATOM 2358 O O . LYS A 1 299 ? -6.452 -12.295 17.878 1.00 67.44 299 LYS A O 1
ATOM 2363 N N . LEU A 1 300 ? -8.173 -13.228 16.764 1.00 56.81 300 LEU A N 1
ATOM 2364 C CA . LEU A 1 300 ? -8.399 -12.190 15.750 1.00 56.81 300 LEU A CA 1
ATOM 2365 C C . LEU A 1 300 ? -9.479 -11.186 16.149 1.00 56.81 300 LEU A C 1
ATOM 2367 O O . LEU A 1 300 ? -9.510 -10.088 15.586 1.00 56.81 300 LEU A O 1
ATOM 2371 N N . ALA A 1 301 ? -10.349 -11.525 17.105 1.00 50.94 301 ALA A N 1
ATOM 2372 C CA . ALA A 1 301 ? -11.216 -10.552 17.749 1.00 50.94 301 ALA A CA 1
ATOM 2373 C C . ALA A 1 301 ? -10.349 -9.405 18.272 1.00 50.94 301 ALA A C 1
ATOM 2375 O O . ALA A 1 301 ? -9.138 -9.546 18.441 1.00 50.94 301 ALA A O 1
ATOM 2376 N N . ARG A 1 302 ? -10.972 -8.236 18.445 1.00 51.31 302 ARG A N 1
ATOM 2377 C CA . ARG A 1 302 ? -10.394 -6.878 18.562 1.00 51.31 302 ARG A CA 1
ATOM 2378 C C . ARG A 1 302 ? -9.240 -6.682 19.584 1.00 51.31 302 ARG A C 1
ATOM 2380 O O . ARG A 1 302 ? -8.803 -5.562 19.800 1.00 51.31 302 ARG A O 1
ATOM 2387 N N . HIS A 1 303 ? -8.698 -7.725 20.194 1.00 51.12 303 HIS A N 1
ATOM 2388 C CA . HIS A 1 303 ? -7.596 -7.786 21.154 1.00 51.12 303 HIS A CA 1
ATOM 2389 C C . HIS A 1 303 ? -6.248 -7.344 20.582 1.00 51.12 303 HIS A C 1
ATOM 2391 O O . HIS A 1 303 ? -5.470 -6.715 21.299 1.00 51.12 303 HIS A O 1
ATOM 2397 N N . SER A 1 304 ? -5.992 -7.565 19.286 1.00 50.97 304 SER A N 1
ATOM 2398 C CA . SER A 1 304 ? -4.851 -6.927 18.611 1.00 50.97 304 SER A CA 1
ATOM 2399 C C . SER A 1 304 ? -4.984 -5.396 18.629 1.00 50.97 304 SER A C 1
ATOM 2401 O O . SER A 1 304 ? -3.986 -4.706 18.832 1.00 50.97 304 SER A O 1
ATOM 2403 N N . LYS A 1 305 ? -6.216 -4.856 18.553 1.00 50.69 305 LYS A N 1
ATOM 2404 C CA . LYS A 1 305 ? -6.498 -3.420 18.739 1.00 50.69 305 LYS A CA 1
ATOM 2405 C C . LYS A 1 305 ? -6.364 -2.980 20.197 1.00 50.69 305 LYS A C 1
ATOM 2407 O O . LYS A 1 305 ? -5.890 -1.874 20.418 1.00 50.69 305 LYS A O 1
ATOM 2412 N N . PHE A 1 306 ? -6.735 -3.807 21.182 1.00 47.31 306 PHE A N 1
ATOM 2413 C CA . PHE A 1 306 ? -6.512 -3.496 22.604 1.00 47.31 306 PHE A CA 1
ATOM 2414 C C . PHE A 1 306 ? -5.018 -3.318 22.914 1.00 47.31 306 PHE A C 1
ATOM 2416 O O . PHE A 1 306 ? -4.641 -2.331 23.546 1.00 47.31 306 PHE A O 1
ATOM 2423 N N . LEU A 1 307 ? -4.162 -4.232 22.432 1.00 51.69 307 LEU A N 1
ATOM 2424 C CA . LEU A 1 307 ? -2.707 -4.096 22.563 1.00 51.69 307 LEU A CA 1
ATOM 2425 C C . LEU A 1 307 ? -2.192 -2.873 21.792 1.00 51.69 307 LEU A C 1
ATOM 2427 O O . LEU A 1 307 ? -1.474 -2.071 22.375 1.00 51.69 307 LEU A O 1
ATOM 2431 N N . GLN A 1 308 ? -2.617 -2.662 20.540 1.00 52.66 308 GLN A N 1
ATOM 2432 C CA . GLN A 1 308 ? -2.259 -1.459 19.769 1.00 52.66 308 GLN A CA 1
ATOM 2433 C C . GLN A 1 308 ? -2.683 -0.146 20.457 1.00 52.66 308 GLN A C 1
ATOM 2435 O O . GLN A 1 308 ? -1.985 0.851 20.335 1.00 52.66 308 GLN A O 1
ATOM 2440 N N . GLN A 1 309 ? -3.807 -0.127 21.181 1.00 47.81 309 GLN A N 1
ATOM 2441 C CA . GLN A 1 309 ? -4.322 1.062 21.878 1.00 47.81 309 GLN A CA 1
ATOM 2442 C C . GLN A 1 309 ? -3.719 1.265 23.274 1.00 47.81 309 GLN A C 1
ATOM 2444 O O . GLN A 1 309 ? -3.657 2.397 23.753 1.00 47.81 309 GLN A O 1
ATOM 2449 N N . SER A 1 310 ? -3.296 0.185 23.937 1.00 40.84 310 SER A N 1
ATOM 2450 C CA . SER A 1 310 ? -2.683 0.222 25.273 1.00 40.84 310 SER A CA 1
ATOM 2451 C C . SER A 1 310 ? -1.166 0.431 25.224 1.00 40.84 310 SER A C 1
ATOM 2453 O O . SER A 1 310 ? -0.571 0.872 26.208 1.00 40.84 310 SER A O 1
ATOM 2455 N N . LEU A 1 311 ? -0.528 0.143 24.087 1.00 40.50 311 LEU A N 1
ATOM 2456 C CA . LEU A 1 311 ? 0.896 0.363 23.860 1.00 40.50 311 LEU A CA 1
ATOM 2457 C C . LEU A 1 311 ? 1.142 1.791 23.342 1.00 40.50 311 LEU A C 1
ATOM 2459 O O . LEU A 1 311 ? 0.927 2.092 22.173 1.00 40.50 311 LEU A O 1
ATOM 2463 N N . ARG A 1 312 ? 1.679 2.671 24.199 1.00 34.69 312 ARG A N 1
ATOM 2464 C CA . ARG A 1 312 ? 2.637 3.694 23.731 1.00 34.69 312 ARG A CA 1
ATOM 2465 C C . ARG A 1 312 ? 3.964 2.990 23.460 1.00 34.69 312 ARG A C 1
ATOM 2467 O O . ARG A 1 312 ? 4.289 2.107 24.251 1.00 34.69 312 ARG A O 1
ATOM 2474 N N . PRO A 1 313 ? 4.740 3.371 22.428 1.00 25.44 313 PRO A N 1
ATOM 2475 C CA . PRO A 1 313 ? 5.980 2.677 22.105 1.00 25.44 313 PRO A CA 1
ATOM 2476 C C . PRO A 1 313 ? 6.944 2.739 23.298 1.00 25.44 313 PRO A C 1
ATOM 2478 O O . PRO A 1 313 ? 7.345 3.839 23.691 1.00 25.44 313 PRO A O 1
ATOM 2481 N N . PRO A 1 314 ? 7.344 1.603 23.896 1.00 26.41 314 PRO A N 1
ATOM 2482 C CA . PRO A 1 314 ? 8.549 1.540 24.693 1.00 26.41 314 PRO A CA 1
ATOM 2483 C C . PRO A 1 314 ? 9.705 1.174 23.760 1.00 26.41 314 PRO A C 1
ATOM 2485 O O . PRO A 1 314 ? 9.590 0.313 22.886 1.00 26.41 314 PRO A O 1
ATOM 2488 N N . ALA A 1 315 ? 10.829 1.848 23.956 1.00 28.23 315 ALA A N 1
ATOM 2489 C CA . ALA A 1 315 ? 12.083 1.515 23.313 1.00 28.23 315 ALA A CA 1
ATOM 2490 C C . ALA A 1 315 ? 12.451 0.036 23.547 1.00 28.23 315 ALA A C 1
ATOM 2492 O O . ALA A 1 315 ? 12.425 -0.445 24.677 1.00 28.23 315 ALA A O 1
ATOM 2493 N N . THR A 1 316 ? 12.789 -0.625 22.440 1.00 30.20 316 THR A N 1
ATOM 2494 C CA . THR A 1 316 ? 13.710 -1.762 22.294 1.00 30.20 316 THR A CA 1
ATOM 2495 C C . THR A 1 316 ? 13.611 -2.948 23.261 1.00 30.20 316 THR A C 1
ATOM 2497 O O . THR A 1 316 ? 14.034 -2.897 24.411 1.00 30.20 316 THR A O 1
ATOM 2500 N N . GLY A 1 317 ? 13.307 -4.103 22.661 1.00 36.81 317 GLY A N 1
ATOM 2501 C CA . GLY A 1 317 ? 14.020 -5.345 22.946 1.00 36.81 317 GLY A CA 1
ATOM 2502 C C . GLY A 1 317 ? 13.239 -6.380 23.741 1.00 36.81 317 GLY A C 1
ATOM 2503 O O . GLY A 1 317 ? 13.345 -6.413 24.959 1.00 36.81 317 GLY A O 1
ATOM 2504 N N . LEU A 1 318 ? 12.574 -7.307 23.043 1.00 30.45 318 LEU A N 1
ATOM 2505 C CA . LEU A 1 318 ? 12.630 -8.729 23.393 1.00 30.45 318 LEU A CA 1
ATOM 2506 C C . LEU A 1 318 ? 12.088 -9.617 22.255 1.00 30.45 318 LEU A C 1
ATOM 2508 O O . LEU A 1 318 ? 11.028 -9.343 21.706 1.00 30.45 318 LEU A O 1
ATOM 2512 N N . LEU A 1 319 ? 12.804 -10.724 22.023 1.00 34.47 319 LEU A N 1
ATOM 2513 C CA . LEU A 1 319 ? 12.425 -11.949 21.296 1.00 34.47 319 LEU A CA 1
ATOM 2514 C C . LEU A 1 319 ? 12.456 -11.917 19.758 1.00 34.47 319 LEU A C 1
ATOM 2516 O O . LEU A 1 319 ? 11.426 -11.886 19.094 1.00 34.47 319 LEU A O 1
ATOM 2520 N N . LEU A 1 320 ? 13.654 -12.114 19.201 1.00 34.22 320 LEU A N 1
ATOM 2521 C CA . LEU A 1 320 ? 13.814 -12.832 17.936 1.00 34.22 320 LEU A CA 1
ATOM 2522 C C . LEU A 1 320 ? 14.637 -14.094 18.208 1.00 34.22 320 LEU A C 1
ATOM 2524 O O . LEU A 1 320 ? 15.856 -14.035 18.355 1.00 34.22 320 LEU A O 1
ATOM 2528 N N . ASN A 1 321 ? 13.949 -15.230 18.312 1.00 35.75 321 ASN A N 1
ATOM 2529 C CA . ASN A 1 321 ? 14.573 -16.518 18.040 1.00 35.75 321 ASN A CA 1
ATOM 2530 C C . ASN A 1 321 ? 14.563 -16.697 16.517 1.00 35.75 321 ASN A C 1
ATOM 2532 O O . ASN A 1 321 ? 13.522 -16.535 15.886 1.00 35.75 321 ASN A O 1
ATOM 2536 N N . HIS A 1 322 ? 15.737 -16.968 15.950 1.00 36.69 322 HIS A N 1
ATOM 2537 C CA . HIS A 1 322 ? 15.951 -17.219 14.526 1.00 36.69 322 HIS A CA 1
ATOM 2538 C C . HIS A 1 322 ? 15.200 -18.487 14.092 1.00 36.69 322 HIS A C 1
ATOM 2540 O O . HIS A 1 322 ? 15.623 -19.589 14.438 1.00 36.69 322 HIS A O 1
ATOM 2546 N N . ASP A 1 323 ? 14.128 -18.320 13.316 1.00 42.47 323 ASP A N 1
ATOM 2547 C CA . ASP A 1 323 ? 13.449 -19.391 12.582 1.00 42.47 323 ASP A CA 1
ATOM 2548 C C . ASP A 1 323 ? 13.342 -18.965 11.103 1.00 42.47 323 ASP A C 1
ATOM 2550 O O . ASP A 1 323 ? 12.862 -17.859 10.835 1.00 42.47 323 ASP A O 1
ATOM 2554 N N . PRO A 1 324 ? 13.789 -19.780 10.130 1.00 45.25 324 PRO A N 1
ATOM 2555 C CA . PRO A 1 324 ? 13.838 -19.393 8.716 1.00 45.25 324 PRO A CA 1
ATOM 2556 C C . PRO A 1 324 ? 12.450 -19.214 8.074 1.00 45.25 324 PRO A C 1
ATOM 2558 O O . PRO A 1 324 ? 12.321 -18.459 7.119 1.00 45.25 324 PRO A O 1
ATOM 2561 N N . GLU A 1 325 ? 11.392 -19.825 8.621 1.00 42.22 325 GLU A N 1
ATOM 2562 C CA . GLU A 1 325 ? 10.000 -19.568 8.198 1.00 42.22 325 GLU A CA 1
ATOM 2563 C C . GLU A 1 325 ? 9.479 -18.199 8.683 1.00 42.22 325 GLU A C 1
ATOM 2565 O O . GLU A 1 325 ? 8.547 -17.631 8.108 1.00 42.22 325 GLU A O 1
ATOM 2570 N N . GLY A 1 326 ? 10.097 -17.635 9.727 1.00 43.03 326 GLY A N 1
ATOM 2571 C CA . GLY A 1 326 ? 9.754 -16.323 10.269 1.00 43.03 326 GLY A CA 1
ATOM 2572 C C . GLY A 1 326 ? 10.227 -15.158 9.398 1.00 43.03 326 GLY A C 1
ATOM 2573 O O . GLY A 1 326 ? 9.587 -14.109 9.415 1.00 43.03 326 GLY A O 1
ATOM 2574 N N . GLU A 1 327 ? 11.298 -15.325 8.613 1.00 45.94 327 GLU A N 1
ATOM 2575 C CA . GLU A 1 327 ? 11.844 -14.263 7.750 1.00 45.94 327 GLU A CA 1
ATOM 2576 C C . GLU A 1 327 ? 10.917 -13.938 6.567 1.00 45.94 327 GLU A C 1
ATOM 2578 O O . GLU A 1 327 ? 10.670 -12.760 6.294 1.00 45.94 327 GLU A O 1
ATOM 2583 N N . ASP A 1 328 ? 10.311 -14.951 5.938 1.00 56.72 328 ASP A N 1
ATOM 2584 C CA . ASP A 1 328 ? 9.330 -14.759 4.858 1.00 56.72 328 ASP A CA 1
ATOM 2585 C C . ASP A 1 328 ? 8.045 -14.084 5.372 1.00 56.72 328 ASP A C 1
ATOM 2587 O O . ASP A 1 328 ? 7.489 -13.189 4.726 1.00 56.72 328 ASP A O 1
ATOM 2591 N N . ALA A 1 329 ? 7.595 -14.452 6.577 1.00 51.97 329 ALA A N 1
ATOM 2592 C CA . ALA A 1 329 ? 6.452 -13.816 7.226 1.00 51.97 329 ALA A CA 1
ATOM 2593 C C . ALA A 1 329 ? 6.758 -12.366 7.640 1.00 51.97 329 ALA A C 1
ATOM 2595 O O . ALA A 1 329 ? 5.925 -11.480 7.443 1.00 51.97 329 ALA A O 1
ATOM 2596 N N . LEU A 1 330 ? 7.954 -12.097 8.175 1.00 64.81 330 LEU A N 1
ATOM 2597 C CA . LEU A 1 330 ? 8.379 -10.747 8.551 1.00 64.81 330 LEU A CA 1
ATOM 2598 C C . LEU A 1 330 ? 8.478 -9.838 7.319 1.00 64.81 330 LEU A C 1
ATOM 2600 O O . LEU A 1 330 ? 8.003 -8.704 7.361 1.00 64.81 330 LEU A O 1
ATOM 2604 N N . GLY A 1 331 ? 9.024 -10.350 6.211 1.00 62.84 331 GLY A N 1
ATOM 2605 C CA . GLY A 1 331 ? 9.060 -9.649 4.927 1.00 62.84 331 GLY A CA 1
ATOM 2606 C C . GLY A 1 331 ? 7.659 -9.346 4.388 1.00 62.84 331 GLY A C 1
ATOM 2607 O O . GLY A 1 331 ? 7.404 -8.241 3.903 1.00 62.84 331 GLY A O 1
ATOM 2608 N N . TYR A 1 332 ? 6.717 -10.284 4.537 1.00 71.44 332 TYR A N 1
ATOM 2609 C CA . TYR A 1 332 ? 5.315 -10.050 4.194 1.00 71.44 332 TYR A CA 1
ATOM 2610 C C . TYR A 1 332 ? 4.697 -8.928 5.037 1.00 71.44 332 TYR A C 1
ATOM 2612 O O . TYR A 1 332 ? 4.101 -8.011 4.469 1.00 71.44 332 TYR A O 1
ATOM 2620 N N . TYR A 1 333 ? 4.858 -8.959 6.365 1.00 73.31 333 TYR A N 1
ATOM 2621 C CA . TYR A 1 333 ? 4.316 -7.917 7.240 1.00 73.31 333 TYR A CA 1
ATOM 2622 C C . TYR A 1 333 ? 4.952 -6.556 6.970 1.00 73.31 333 TYR A C 1
ATOM 2624 O O . TYR A 1 333 ? 4.212 -5.594 6.806 1.00 73.31 333 TYR A O 1
ATOM 2632 N N . ALA A 1 334 ? 6.277 -6.478 6.821 1.00 71.25 334 ALA A N 1
ATOM 2633 C CA . ALA A 1 334 ? 6.978 -5.228 6.523 1.00 71.25 334 ALA A CA 1
ATOM 2634 C C . ALA A 1 334 ? 6.452 -4.551 5.244 1.00 71.25 334 ALA A C 1
ATOM 2636 O O . ALA A 1 334 ? 6.261 -3.338 5.224 1.00 71.25 334 ALA A O 1
ATOM 2637 N N . ASN A 1 335 ? 6.142 -5.336 4.206 1.00 75.12 335 ASN A N 1
ATOM 2638 C CA . ASN A 1 335 ? 5.598 -4.821 2.946 1.00 75.12 335 ASN A CA 1
ATOM 2639 C C . ASN A 1 335 ? 4.108 -4.441 3.016 1.00 75.12 335 ASN A C 1
ATOM 2641 O O . ASN A 1 335 ? 3.641 -3.647 2.201 1.00 75.12 335 ASN A O 1
ATOM 2645 N N . HIS A 1 336 ? 3.353 -5.001 3.968 1.00 81.81 336 HIS A N 1
ATOM 2646 C CA . HIS A 1 336 ? 1.908 -4.778 4.116 1.00 81.81 336 HIS A CA 1
ATOM 2647 C C . HIS A 1 336 ? 1.548 -3.918 5.329 1.00 81.81 336 HIS A C 1
ATOM 2649 O O . HIS A 1 336 ? 0.370 -3.799 5.666 1.00 81.81 336 HIS A O 1
ATOM 2655 N N . THR A 1 337 ? 2.525 -3.290 5.977 1.00 82.69 337 THR A N 1
ATOM 2656 C CA . THR A 1 337 ? 2.308 -2.328 7.060 1.00 82.69 337 THR A CA 1
ATOM 2657 C C . THR A 1 337 ? 2.709 -0.935 6.622 1.00 82.69 337 THR A C 1
ATOM 2659 O O . THR A 1 337 ? 3.772 -0.743 6.042 1.00 82.69 337 THR A O 1
ATOM 2662 N N . ALA A 1 338 ? 1.870 0.043 6.938 1.00 84.12 338 ALA A N 1
ATOM 2663 C CA . ALA A 1 338 ? 2.158 1.449 6.728 1.00 84.12 338 ALA A CA 1
ATOM 2664 C C . ALA A 1 338 ? 2.010 2.220 8.040 1.00 84.12 338 ALA A C 1
ATOM 2666 O O . ALA A 1 338 ? 1.237 1.850 8.928 1.00 84.12 338 ALA A O 1
ATOM 2667 N N . GLN A 1 339 ? 2.758 3.313 8.129 1.00 84.75 339 GLN A N 1
ATOM 2668 C CA . GLN A 1 339 ? 2.769 4.226 9.260 1.00 84.75 339 GLN A CA 1
ATOM 2669 C C . GLN A 1 339 ? 2.479 5.645 8.773 1.00 84.75 339 GLN A C 1
ATOM 2671 O O . GLN A 1 339 ? 2.973 6.045 7.718 1.00 84.75 339 GLN A O 1
ATOM 2676 N N . ILE A 1 340 ? 1.696 6.391 9.555 1.00 83.81 340 ILE A N 1
ATOM 2677 C CA . ILE A 1 340 ? 1.439 7.823 9.361 1.00 83.81 340 ILE A CA 1
ATOM 2678 C C . ILE A 1 340 ? 1.437 8.568 10.696 1.00 83.81 340 ILE A C 1
ATOM 2680 O O . ILE A 1 340 ? 1.170 7.982 11.746 1.00 83.81 340 ILE A O 1
ATOM 2684 N N . GLU A 1 341 ? 1.651 9.879 10.640 1.00 82.19 341 GLU A N 1
ATOM 2685 C CA . GLU A 1 341 ? 1.445 10.789 11.768 1.00 82.19 341 GLU A CA 1
ATOM 2686 C C . GLU A 1 341 ? 0.231 11.684 11.519 1.00 82.19 341 GLU A C 1
ATOM 2688 O O . GLU A 1 341 ? 0.063 12.233 10.424 1.00 82.19 341 GLU A O 1
ATOM 2693 N N . ILE A 1 342 ? -0.617 11.841 12.538 1.00 77.56 342 ILE A N 1
ATOM 2694 C CA . ILE A 1 342 ? -1.786 12.724 12.503 1.00 77.56 342 ILE A CA 1
ATOM 2695 C C . ILE A 1 342 ? -1.798 13.678 13.697 1.00 77.56 342 ILE A C 1
ATOM 2697 O O . ILE A 1 342 ? -1.277 13.367 14.769 1.00 77.56 342 ILE A O 1
ATOM 2701 N N . VAL A 1 343 ? -2.448 14.830 13.529 1.00 75.88 343 VAL A N 1
ATOM 2702 C CA . VAL A 1 343 ? -2.626 15.822 14.595 1.00 75.88 343 VAL A CA 1
ATOM 2703 C C . VAL A 1 343 ? -4.081 15.823 15.076 1.00 75.88 343 VAL A C 1
ATOM 2705 O O . VAL A 1 343 ? -5.023 15.943 14.289 1.00 75.88 343 VAL A O 1
ATOM 2708 N N . ARG A 1 344 ? -4.296 15.706 16.389 1.00 70.44 344 ARG A N 1
ATOM 2709 C CA . ARG A 1 344 ? -5.632 15.816 17.004 1.00 70.44 344 ARG A CA 1
ATOM 2710 C C . ARG A 1 344 ? -6.053 17.279 17.215 1.00 70.44 344 ARG A C 1
ATOM 2712 O O . ARG A 1 344 ? -5.256 18.205 17.089 1.00 70.44 344 ARG A O 1
ATOM 2719 N N . HIS A 1 345 ? -7.323 17.510 17.567 1.00 69.75 345 HIS A N 1
ATOM 2720 C CA . HIS A 1 345 ? -7.858 18.857 17.839 1.00 69.75 345 HIS A CA 1
ATOM 2721 C C . HIS A 1 345 ? -7.118 19.615 18.952 1.00 69.75 345 HIS A C 1
ATOM 2723 O O . HIS A 1 345 ? -7.101 20.844 18.951 1.00 69.75 345 HIS A O 1
ATOM 2729 N N . ASP A 1 346 ? -6.497 18.894 19.884 1.00 68.81 346 ASP A N 1
ATOM 2730 C CA . ASP A 1 346 ? -5.693 19.433 20.984 1.00 68.81 346 ASP A CA 1
ATOM 2731 C C . ASP A 1 346 ? -4.230 19.717 20.591 1.00 68.81 346 ASP A C 1
ATOM 2733 O O . ASP A 1 346 ? -3.421 20.066 21.450 1.00 68.81 346 ASP A O 1
ATOM 2737 N N . ARG A 1 347 ? -3.895 19.611 19.295 1.00 71.12 347 ARG A N 1
ATOM 2738 C CA . ARG A 1 347 ? -2.547 19.787 18.728 1.00 71.12 347 ARG A CA 1
ATOM 2739 C C . ARG A 1 347 ? -1.528 18.747 19.193 1.00 71.12 347 ARG A C 1
ATOM 2741 O O . ARG A 1 347 ? -0.327 18.964 19.039 1.00 71.12 347 ARG A O 1
ATOM 2748 N N . THR A 1 348 ? -1.983 17.620 19.733 1.00 71.69 348 THR A N 1
ATOM 2749 C CA . THR A 1 348 ? -1.104 16.480 19.994 1.00 71.69 348 THR A CA 1
ATOM 2750 C C . THR A 1 348 ? -0.862 15.699 18.705 1.00 71.69 348 THR A C 1
ATOM 2752 O O . THR A 1 348 ? -1.775 15.536 17.891 1.00 71.69 348 THR A O 1
ATOM 2755 N N . MET A 1 349 ? 0.380 15.255 18.501 1.00 70.25 349 MET A N 1
ATOM 2756 C CA . MET A 1 349 ? 0.734 14.360 17.399 1.00 70.25 349 MET A CA 1
ATOM 2757 C C . MET A 1 349 ? 0.614 12.911 17.860 1.00 70.25 349 MET A C 1
ATOM 2759 O O . MET A 1 349 ? 1.041 12.565 18.964 1.00 70.25 349 MET A O 1
ATOM 2763 N N . GLU A 1 350 ? 0.042 12.073 17.007 1.00 71.31 350 GLU A N 1
ATOM 2764 C CA . GLU A 1 350 ? -0.112 10.642 17.234 1.00 71.31 350 GLU A CA 1
ATOM 2765 C C . GLU A 1 350 ? 0.326 9.870 15.991 1.00 71.31 350 GLU A C 1
ATOM 2767 O O . GLU A 1 350 ? -0.009 10.231 14.862 1.00 71.31 350 GLU A O 1
ATOM 2772 N N . GLN A 1 351 ? 1.069 8.793 16.219 1.00 76.19 351 GLN A N 1
ATOM 2773 C CA . GLN A 1 351 ? 1.534 7.870 15.195 1.00 76.19 351 GLN A CA 1
ATOM 2774 C C . GLN A 1 351 ? 0.537 6.714 15.077 1.00 76.19 351 GLN A C 1
ATOM 2776 O O . GLN A 1 351 ? 0.155 6.112 16.081 1.00 76.19 351 GLN A O 1
ATOM 2781 N N . ILE A 1 352 ? 0.124 6.393 13.854 1.00 78.38 352 ILE A N 1
ATOM 2782 C CA . ILE A 1 352 ? -0.807 5.301 13.560 1.00 78.38 352 ILE A CA 1
ATOM 2783 C C . ILE A 1 352 ? -0.111 4.306 12.646 1.00 78.38 352 ILE A C 1
ATOM 2785 O O . ILE A 1 352 ? 0.419 4.683 11.601 1.00 78.38 352 ILE A O 1
ATOM 2789 N N . VAL A 1 353 ? -0.179 3.028 13.014 1.00 81.81 353 VAL A N 1
ATOM 2790 C CA . VAL A 1 353 ? 0.274 1.909 12.185 1.00 81.81 353 VAL A CA 1
ATOM 2791 C C . VAL A 1 353 ? -0.937 1.092 11.754 1.00 81.81 353 VAL A C 1
ATOM 2793 O O . VAL A 1 353 ? -1.804 0.778 12.571 1.00 81.81 353 VAL A O 1
ATOM 2796 N N . PHE A 1 354 ? -1.016 0.759 10.469 1.00 81.81 354 PHE A N 1
ATOM 2797 C CA . PHE A 1 354 ? -2.162 0.062 9.893 1.00 81.81 354 PHE A CA 1
ATOM 2798 C C . PHE A 1 354 ? -1.746 -0.866 8.740 1.00 81.81 354 PHE A C 1
ATOM 2800 O O . PHE A 1 354 ? -0.715 -0.640 8.101 1.00 81.81 354 PHE A O 1
ATOM 2807 N N . PRO A 1 355 ? -2.537 -1.916 8.451 1.00 85.19 355 PRO A N 1
ATOM 2808 C CA . PRO A 1 355 ? -2.288 -2.782 7.307 1.00 85.19 355 PRO A CA 1
ATOM 2809 C C . PRO A 1 355 ? -2.697 -2.101 5.995 1.00 85.19 355 PRO A C 1
ATOM 2811 O O . PRO A 1 355 ? -3.785 -1.527 5.889 1.00 85.19 355 PRO A O 1
ATOM 2814 N N . VAL A 1 356 ? -1.845 -2.194 4.977 1.00 88.00 356 VAL A N 1
ATOM 2815 C CA . VAL A 1 356 ? -2.097 -1.637 3.644 1.00 88.00 356 VAL A CA 1
ATOM 2816 C C . VAL A 1 356 ? -3.208 -2.440 2.952 1.00 88.00 356 VAL A C 1
ATOM 2818 O O . VAL A 1 356 ? -3.076 -3.654 2.796 1.00 88.00 356 VAL A O 1
ATOM 2821 N N . PRO A 1 357 ? -4.309 -1.806 2.500 1.00 90.00 357 PRO A N 1
ATOM 2822 C CA . PRO A 1 357 ? -5.366 -2.511 1.780 1.00 90.00 357 PRO A CA 1
ATOM 2823 C C . PRO A 1 357 ? -4.877 -3.108 0.452 1.00 90.00 357 PRO A C 1
ATOM 2825 O O . PRO A 1 357 ? -4.271 -2.407 -0.353 1.00 90.00 357 PRO A O 1
ATOM 2828 N N . ASN A 1 358 ? -5.266 -4.349 0.139 1.00 87.81 358 ASN A N 1
ATOM 2829 C CA . ASN A 1 358 ? -4.848 -5.053 -1.091 1.00 87.81 358 ASN A CA 1
ATOM 2830 C C . ASN A 1 358 ? -5.183 -4.307 -2.398 1.00 87.81 358 ASN A C 1
ATOM 2832 O O . ASN A 1 358 ? -4.595 -4.562 -3.442 1.00 87.81 358 ASN A O 1
ATOM 2836 N N . ILE A 1 359 ? -6.170 -3.405 -2.384 1.00 89.12 359 ILE A N 1
ATOM 2837 C CA . ILE A 1 359 ? -6.506 -2.599 -3.565 1.00 89.12 359 ILE A CA 1
ATOM 2838 C C . ILE A 1 359 ? -5.389 -1.601 -3.927 1.00 89.12 359 ILE A C 1
ATOM 2840 O O . ILE A 1 359 ? -5.251 -1.257 -5.098 1.00 89.12 359 ILE A O 1
ATOM 2844 N N . CYS A 1 360 ? -4.573 -1.188 -2.955 1.00 89.81 360 CYS A N 1
ATOM 2845 C CA . CYS A 1 360 ? -3.485 -0.231 -3.139 1.00 89.81 360 CYS A CA 1
ATOM 2846 C C . CYS A 1 360 ? -2.315 -0.786 -3.967 1.00 89.81 360 CYS A C 1
ATOM 2848 O O . CYS A 1 360 ? -1.603 -0.015 -4.604 1.00 89.81 360 CYS A O 1
ATOM 2850 N N . GLU A 1 361 ? -2.158 -2.112 -4.031 1.00 88.31 361 GLU A N 1
ATOM 2851 C CA . GLU A 1 361 ? -1.140 -2.786 -4.853 1.00 88.31 361 GLU A CA 1
ATOM 2852 C C . GLU A 1 361 ? -1.334 -2.526 -6.361 1.00 88.31 361 GLU A C 1
ATOM 2854 O O . GLU A 1 361 ? -0.400 -2.594 -7.156 1.00 88.31 361 GLU A O 1
ATOM 2859 N N . TYR A 1 362 ? -2.559 -2.187 -6.776 1.00 88.81 362 TYR A N 1
ATOM 2860 C CA . TYR A 1 362 ? -2.903 -1.966 -8.182 1.00 88.81 362 TYR A CA 1
ATOM 2861 C C . TYR A 1 362 ? -2.583 -0.550 -8.680 1.00 88.81 362 TYR A C 1
ATOM 2863 O O . TYR A 1 362 ? -2.887 -0.237 -9.834 1.00 88.81 362 TYR A O 1
ATOM 2871 N N . LEU A 1 363 ? -1.983 0.303 -7.846 1.00 89.62 363 LEU A N 1
ATOM 2872 C CA . LEU A 1 363 ? -1.542 1.636 -8.246 1.00 89.62 363 LEU A CA 1
ATOM 2873 C C . LEU A 1 363 ? -0.240 1.555 -9.056 1.00 89.62 363 LEU A C 1
ATOM 2875 O O . LEU A 1 363 ? 0.727 0.924 -8.637 1.00 89.62 363 LEU A O 1
ATOM 2879 N N . THR A 1 364 ? -0.202 2.203 -10.221 1.00 87.06 364 THR A N 1
ATOM 2880 C CA . THR A 1 364 ? 0.956 2.139 -11.126 1.00 87.06 364 THR A CA 1
ATOM 2881 C C . THR A 1 364 ? 2.074 3.107 -10.717 1.00 87.06 364 THR A C 1
ATOM 2883 O O . THR A 1 364 ? 1.809 4.222 -10.266 1.00 87.06 364 THR A O 1
ATOM 2886 N N . GLU A 1 365 ? 3.337 2.719 -10.928 1.00 86.81 365 GLU A N 1
ATOM 2887 C CA . GLU A 1 365 ? 4.501 3.589 -10.667 1.00 86.81 365 GLU A CA 1
ATOM 2888 C C . GLU A 1 365 ? 4.523 4.842 -11.562 1.00 86.81 365 GLU A C 1
ATOM 2890 O O . GLU A 1 365 ? 4.995 5.906 -11.156 1.00 86.81 365 GLU A O 1
ATOM 2895 N N . GLU A 1 366 ? 3.950 4.754 -12.765 1.00 81.69 366 GLU A N 1
ATOM 2896 C CA . GLU A 1 366 ? 3.767 5.905 -13.653 1.00 81.69 366 GLU A CA 1
ATOM 2897 C C . GLU A 1 366 ? 2.808 6.933 -13.038 1.00 81.69 366 GLU A C 1
ATOM 2899 O O . GLU A 1 366 ? 3.124 8.122 -12.996 1.00 81.69 366 GLU A O 1
ATOM 2904 N N . SER A 1 367 ? 1.672 6.484 -12.492 1.00 86.69 367 SER A N 1
ATOM 2905 C CA . SER A 1 367 ? 0.741 7.360 -11.775 1.00 86.69 367 SER A CA 1
ATOM 2906 C C . SER A 1 367 ? 1.364 7.954 -10.517 1.00 86.69 367 SER A C 1
ATOM 2908 O O . SER A 1 367 ? 1.185 9.148 -10.273 1.00 86.69 367 SER A O 1
ATOM 2910 N N . LYS A 1 368 ? 2.176 7.183 -9.779 1.00 87.69 368 LYS A N 1
ATOM 2911 C CA . LYS A 1 368 ? 2.926 7.711 -8.631 1.00 87.69 368 LYS A CA 1
ATOM 2912 C C . LYS A 1 368 ? 3.886 8.832 -9.028 1.00 87.69 368 LYS A C 1
ATOM 2914 O O . LYS A 1 368 ? 3.879 9.904 -8.425 1.00 87.69 368 LYS A O 1
ATOM 2919 N N . THR A 1 369 ? 4.666 8.613 -10.083 1.00 85.12 369 THR A N 1
ATOM 2920 C CA . THR A 1 369 ? 5.630 9.598 -10.598 1.00 85.12 369 THR A CA 1
ATOM 2921 C C . THR A 1 369 ? 4.930 10.845 -11.144 1.00 85.12 369 THR A C 1
ATOM 2923 O O . THR A 1 369 ? 5.383 11.970 -10.919 1.00 85.12 369 THR A O 1
ATOM 2926 N N . ARG A 1 370 ? 3.797 10.661 -11.833 1.00 87.00 370 ARG A N 1
ATOM 2927 C CA . ARG A 1 370 ? 2.972 11.757 -12.347 1.00 87.00 370 ARG A CA 1
ATOM 2928 C C . ARG A 1 370 ? 2.505 12.652 -11.205 1.00 87.00 370 ARG A C 1
ATOM 2930 O O . ARG A 1 370 ? 2.861 13.821 -11.205 1.00 87.00 370 ARG A O 1
ATOM 2937 N N . VAL A 1 371 ? 1.826 12.096 -10.200 1.00 88.25 371 VAL A N 1
ATOM 2938 C CA . VAL A 1 371 ? 1.337 12.871 -9.044 1.00 88.25 371 VAL A CA 1
ATOM 2939 C C . VAL A 1 371 ? 2.493 13.581 -8.332 1.00 88.25 371 VAL A C 1
ATOM 2941 O O . VAL A 1 371 ? 2.425 14.785 -8.115 1.00 88.25 371 VAL A O 1
ATOM 2944 N N . PHE A 1 372 ? 3.610 12.890 -8.076 1.00 86.12 372 PHE A N 1
ATOM 2945 C CA . PHE A 1 372 ? 4.776 13.488 -7.410 1.00 86.12 372 PHE A CA 1
ATOM 2946 C C . PHE A 1 372 ? 5.312 14.751 -8.112 1.00 86.12 372 PHE A C 1
ATOM 2948 O O . PHE A 1 372 ? 5.775 15.689 -7.457 1.00 86.12 372 PHE A O 1
ATOM 2955 N N . THR A 1 373 ? 5.258 14.780 -9.447 1.00 82.50 373 THR A N 1
ATOM 2956 C CA . THR A 1 373 ? 5.816 15.866 -10.266 1.00 82.50 373 THR A CA 1
ATOM 2957 C C . THR A 1 373 ? 4.804 16.948 -10.628 1.00 82.50 373 THR A C 1
ATOM 2959 O O . THR A 1 373 ? 5.203 18.102 -10.792 1.00 82.50 373 THR A O 1
ATOM 2962 N N . THR A 1 374 ? 3.518 16.606 -10.746 1.00 84.56 374 THR A N 1
ATOM 2963 C CA . THR A 1 374 ? 2.467 17.546 -11.155 1.00 84.56 374 THR A CA 1
ATOM 2964 C C . THR A 1 374 ? 1.817 18.285 -9.993 1.00 84.56 374 THR A C 1
ATOM 2966 O O . THR A 1 374 ? 1.247 19.339 -10.244 1.00 84.56 374 THR A O 1
ATOM 2969 N N . THR A 1 375 ? 1.897 17.781 -8.753 1.00 83.44 375 THR A N 1
ATOM 2970 C CA . THR A 1 375 ? 1.236 18.429 -7.609 1.00 83.44 375 THR A CA 1
ATOM 2971 C C . THR A 1 375 ? 1.773 19.838 -7.357 1.00 83.44 375 THR A C 1
ATOM 2973 O O . THR A 1 375 ? 2.971 20.040 -7.097 1.00 83.44 375 THR A O 1
ATOM 2976 N N . GLU A 1 376 ? 0.866 20.812 -7.392 1.00 79.44 376 GLU A N 1
ATOM 2977 C CA . GLU A 1 376 ? 1.185 22.224 -7.202 1.00 79.44 376 GLU A CA 1
ATOM 2978 C C . GLU A 1 376 ? 1.129 22.639 -5.725 1.00 79.44 376 GLU A C 1
ATOM 2980 O O . GLU A 1 376 ? 0.537 21.973 -4.876 1.00 79.44 376 GLU A O 1
ATOM 2985 N N . ARG A 1 377 ? 1.816 23.740 -5.401 1.00 74.00 377 ARG A N 1
ATOM 2986 C CA . ARG A 1 377 ? 1.745 24.355 -4.072 1.00 74.00 377 ARG A CA 1
ATOM 2987 C C . ARG A 1 377 ? 0.593 25.351 -4.055 1.00 74.00 377 ARG A C 1
ATOM 2989 O O . ARG A 1 377 ? 0.478 26.149 -4.980 1.00 74.00 377 ARG A O 1
ATOM 2996 N N . ASP A 1 378 ? -0.196 25.326 -2.991 1.00 73.19 378 ASP A N 1
ATOM 2997 C CA . ASP A 1 378 ? -1.206 26.346 -2.727 1.00 73.19 378 ASP A CA 1
ATOM 2998 C C . ASP A 1 378 ? -0.577 27.694 -2.317 1.00 73.19 378 ASP A C 1
ATOM 3000 O O . ASP A 1 378 ? 0.644 27.826 -2.171 1.00 73.19 378 ASP A O 1
ATOM 3004 N N . ASP A 1 379 ? -1.422 28.703 -2.088 1.00 70.19 379 ASP A N 1
ATOM 3005 C CA . ASP A 1 379 ? -1.006 30.047 -1.656 1.00 70.19 379 ASP A CA 1
ATOM 3006 C C . ASP A 1 379 ? -0.240 30.048 -0.316 1.00 70.19 379 ASP A C 1
ATOM 3008 O O . ASP A 1 379 ? 0.458 31.009 0.011 1.00 70.19 379 ASP A O 1
ATOM 3012 N N . GLN A 1 380 ? -0.347 28.970 0.469 1.00 62.69 380 GLN A N 1
ATOM 3013 C CA . GLN A 1 380 ? 0.342 28.782 1.749 1.00 62.69 380 GLN A CA 1
ATOM 3014 C C . GLN A 1 380 ? 1.642 27.975 1.606 1.00 62.69 380 GLN A C 1
ATOM 3016 O O . GLN A 1 380 ? 2.373 27.791 2.584 1.00 62.69 380 GLN A O 1
ATOM 3021 N N . GLY A 1 381 ? 1.960 27.525 0.391 1.00 67.75 381 GLY A N 1
ATOM 3022 C CA . GLY A 1 381 ? 3.151 26.755 0.068 1.00 67.75 381 GLY A CA 1
ATOM 3023 C C . GLY A 1 381 ? 3.025 25.248 0.313 1.00 67.75 381 GLY A C 1
ATOM 3024 O O . GLY A 1 381 ? 4.050 24.566 0.211 1.00 67.75 381 GLY A O 1
ATOM 3025 N N . SER A 1 382 ? 1.827 24.735 0.613 1.00 73.31 382 SER A N 1
ATOM 3026 C CA . SER A 1 382 ? 1.534 23.319 0.861 1.00 73.31 382 SER A CA 1
ATOM 3027 C C . SER A 1 382 ? 1.112 22.591 -0.414 1.00 73.31 382 SER A C 1
ATOM 3029 O O . SER A 1 382 ? 0.367 23.120 -1.233 1.00 73.31 382 SER A O 1
ATOM 3031 N N . LYS A 1 383 ? 1.573 21.347 -0.575 1.00 78.06 383 LYS A N 1
ATOM 3032 C CA . LYS A 1 383 ? 1.185 20.448 -1.682 1.00 78.06 383 LYS A CA 1
ATOM 3033 C C . LYS A 1 383 ? 0.009 19.531 -1.333 1.00 78.06 383 LYS A C 1
ATOM 3035 O O . LYS A 1 383 ? -0.515 18.817 -2.180 1.00 78.06 383 LYS A O 1
ATOM 3040 N N . VAL A 1 384 ? -0.391 19.520 -0.065 1.00 78.69 384 VAL A N 1
ATOM 3041 C CA . VAL A 1 384 ? -1.288 18.509 0.502 1.00 78.69 384 VAL A CA 1
ATOM 3042 C C . VAL A 1 384 ? -2.714 18.637 -0.039 1.00 78.69 384 VAL A C 1
ATOM 3044 O O . VAL A 1 384 ? -3.369 17.629 -0.289 1.00 78.69 384 VAL A O 1
ATOM 3047 N N . ASN A 1 385 ? -3.190 19.866 -0.259 1.00 75.81 385 ASN A N 1
ATOM 3048 C CA . ASN A 1 385 ? -4.544 20.109 -0.755 1.00 75.81 385 ASN A CA 1
ATOM 3049 C C . ASN A 1 385 ? -4.743 19.521 -2.161 1.00 75.81 385 ASN A C 1
ATOM 3051 O O . ASN A 1 385 ? -5.632 18.700 -2.370 1.00 75.81 385 ASN A O 1
ATOM 3055 N N . ASP A 1 386 ? -3.855 19.874 -3.092 1.00 79.56 386 ASP A N 1
ATOM 3056 C CA . ASP A 1 386 ? -3.894 19.385 -4.474 1.00 79.56 386 ASP A CA 1
ATOM 3057 C C . ASP A 1 386 ? -3.617 17.873 -4.585 1.00 79.56 386 ASP A C 1
ATOM 3059 O O . ASP A 1 386 ? -4.071 17.205 -5.509 1.00 79.56 386 ASP A O 1
ATOM 3063 N N . PHE A 1 387 ? -2.908 17.287 -3.619 1.00 81.88 387 PHE A N 1
ATOM 3064 C CA . PHE A 1 387 ? -2.763 15.834 -3.533 1.00 81.88 387 PHE A CA 1
ATOM 3065 C C . PHE A 1 387 ? -4.078 15.136 -3.152 1.00 81.88 387 PHE A C 1
ATOM 3067 O O . PHE A 1 387 ? -4.450 14.135 -3.765 1.00 81.88 387 PHE A O 1
ATOM 3074 N N . PHE A 1 388 ? -4.808 15.652 -2.157 1.00 80.19 388 PHE A N 1
ATOM 3075 C CA . PHE A 1 388 ? -6.042 15.015 -1.688 1.00 80.19 388 PHE A CA 1
ATOM 3076 C C . PHE A 1 388 ? -7.226 15.186 -2.641 1.00 80.19 388 PHE A C 1
ATOM 3078 O O . PHE A 1 388 ? -8.096 14.317 -2.668 1.00 80.19 388 PHE A O 1
ATOM 3085 N N . THR A 1 389 ? -7.260 16.236 -3.462 1.00 81.75 389 THR A N 1
ATOM 3086 C CA . THR A 1 389 ? -8.280 16.379 -4.518 1.00 81.75 389 THR A CA 1
ATOM 3087 C C . THR A 1 389 ? -8.182 15.273 -5.572 1.00 81.75 389 THR A C 1
ATOM 3089 O O . THR A 1 389 ? -9.200 14.875 -6.131 1.00 81.75 389 THR A O 1
ATOM 3092 N N . GLN A 1 390 ? -6.987 14.719 -5.796 1.00 82.62 390 GLN A N 1
ATOM 3093 C CA . GLN A 1 390 ? -6.741 13.619 -6.738 1.00 82.62 390 GLN A CA 1
ATOM 3094 C C . GLN A 1 390 ? -7.094 12.232 -6.164 1.00 82.62 390 GLN A C 1
ATOM 3096 O O . GLN A 1 390 ? -6.979 11.223 -6.864 1.00 82.62 390 GLN A O 1
ATOM 3101 N N . PHE A 1 391 ? -7.525 12.150 -4.899 1.00 85.81 391 PHE A N 1
ATOM 3102 C CA . PHE A 1 391 ? -7.809 10.886 -4.213 1.00 85.81 391 PHE A CA 1
ATOM 3103 C C . PHE A 1 391 ? -8.820 10.007 -4.962 1.00 85.81 391 PHE A C 1
ATOM 3105 O O . PHE A 1 391 ? -8.560 8.820 -5.183 1.00 85.81 391 PHE A O 1
ATOM 3112 N N . ASP A 1 392 ? -9.965 10.575 -5.350 1.00 85.62 392 ASP A N 1
ATOM 3113 C CA . ASP A 1 392 ? -11.047 9.813 -5.980 1.00 85.62 392 ASP A CA 1
ATOM 3114 C C . ASP A 1 392 ? -10.612 9.235 -7.333 1.00 85.62 392 ASP A C 1
ATOM 3116 O O . ASP A 1 392 ? -10.920 8.080 -7.643 1.00 85.62 392 ASP A O 1
ATOM 3120 N N . ASP A 1 393 ? -9.835 9.993 -8.108 1.00 88.19 393 ASP A N 1
ATOM 3121 C CA . ASP A 1 393 ? -9.289 9.547 -9.391 1.00 88.19 393 ASP A CA 1
ATOM 3122 C C . ASP A 1 393 ? -8.319 8.375 -9.207 1.00 88.19 393 ASP A C 1
ATOM 3124 O O . ASP A 1 393 ? -8.452 7.347 -9.877 1.00 88.19 393 ASP A O 1
ATOM 3128 N N . LEU A 1 394 ? -7.400 8.474 -8.239 1.00 88.62 394 LEU A N 1
ATOM 3129 C CA . LEU A 1 394 ? -6.449 7.405 -7.916 1.00 88.62 394 LEU A CA 1
ATOM 3130 C C . LEU A 1 394 ? -7.160 6.143 -7.404 1.00 88.62 394 LEU A C 1
ATOM 3132 O O . LEU A 1 394 ? -6.820 5.027 -7.804 1.00 88.62 394 LEU A O 1
ATOM 3136 N N . TYR A 1 395 ? -8.176 6.290 -6.549 1.00 90.06 395 TYR A N 1
ATOM 3137 C CA . TYR A 1 395 ? -8.978 5.164 -6.062 1.00 90.06 395 TYR A CA 1
ATOM 3138 C C . TYR A 1 395 ? -9.738 4.465 -7.196 1.00 90.06 395 TYR A C 1
ATOM 3140 O O . TYR A 1 395 ? -9.758 3.229 -7.278 1.00 90.06 395 TYR A O 1
ATOM 3148 N N . ASN A 1 396 ? -10.326 5.239 -8.109 1.00 90.44 396 ASN A N 1
ATOM 3149 C CA . ASN A 1 396 ? -11.004 4.706 -9.284 1.00 90.44 396 ASN A CA 1
ATOM 3150 C C . ASN A 1 396 ? -10.027 4.005 -10.243 1.00 90.44 396 ASN A C 1
ATOM 3152 O O . ASN A 1 396 ? -10.355 2.921 -10.737 1.00 90.44 396 ASN A O 1
ATOM 3156 N N . GLU A 1 397 ? -8.821 4.550 -10.447 1.00 90.00 397 GLU A N 1
ATOM 3157 C CA . GLU A 1 397 ? -7.747 3.910 -11.220 1.00 90.00 397 GLU A CA 1
ATOM 3158 C C . GLU A 1 397 ? -7.385 2.541 -10.632 1.00 90.00 397 GLU A C 1
ATOM 3160 O O . GLU A 1 397 ? -7.411 1.543 -11.353 1.00 90.00 397 GLU A O 1
ATOM 3165 N N . MET A 1 398 ? -7.130 2.452 -9.322 1.00 91.25 398 MET A N 1
ATOM 3166 C CA . MET A 1 398 ? -6.804 1.185 -8.652 1.00 91.25 398 MET A CA 1
ATOM 3167 C C . MET A 1 398 ? -7.911 0.133 -8.831 1.00 91.25 398 MET A C 1
ATOM 3169 O O . MET A 1 398 ? -7.644 -1.031 -9.151 1.00 91.25 398 MET A O 1
ATOM 3173 N N . ARG A 1 399 ? -9.185 0.533 -8.688 1.00 90.94 399 ARG A N 1
ATOM 3174 C CA . ARG A 1 399 ? -10.336 -0.357 -8.934 1.00 90.94 399 ARG A CA 1
ATOM 3175 C C . ARG A 1 399 ? -10.407 -0.825 -10.381 1.00 90.94 399 ARG A C 1
ATOM 3177 O O . ARG A 1 399 ? -10.710 -1.995 -10.635 1.00 90.94 399 ARG A O 1
ATOM 3184 N N . TRP A 1 400 ? -10.134 0.073 -11.320 1.00 85.12 400 TRP A N 1
ATOM 3185 C CA . TRP A 1 400 ? -10.114 -0.240 -12.740 1.00 85.12 400 TRP A CA 1
ATOM 3186 C C . TRP A 1 400 ? -8.974 -1.201 -13.093 1.00 85.12 400 TRP A C 1
ATOM 3188 O O . TRP A 1 400 ? -9.214 -2.207 -13.759 1.00 85.12 400 TRP A O 1
ATOM 3198 N N . GLN A 1 401 ? -7.771 -0.972 -12.567 1.00 82.56 401 GLN A N 1
ATOM 3199 C CA . GLN A 1 401 ? -6.607 -1.845 -12.732 1.00 82.56 401 GLN A CA 1
ATOM 3200 C C . GLN A 1 401 ? -6.868 -3.257 -12.195 1.00 82.56 401 GLN A C 1
ATOM 3202 O O . GLN A 1 401 ? -6.611 -4.239 -12.897 1.00 82.56 401 GLN A O 1
ATOM 3207 N N . LYS A 1 402 ? -7.467 -3.380 -11.003 1.00 87.25 402 LYS A N 1
ATOM 3208 C CA . LYS A 1 402 ? -7.894 -4.675 -10.449 1.00 87.25 402 LYS A CA 1
ATOM 3209 C C . LYS A 1 402 ? -8.867 -5.400 -11.385 1.00 87.25 402 LYS A C 1
ATOM 3211 O O . LYS A 1 402 ? -8.707 -6.592 -11.652 1.00 87.25 402 LYS A O 1
ATOM 3216 N N . LYS A 1 403 ? -9.853 -4.679 -11.932 1.00 84.62 403 LYS A N 1
ATOM 3217 C CA . LYS A 1 403 ? -10.822 -5.235 -12.887 1.00 84.62 403 LYS A CA 1
ATOM 3218 C C . LYS A 1 403 ? -10.143 -5.677 -14.188 1.00 84.62 403 LYS A C 1
ATOM 3220 O O . LYS A 1 403 ? -10.384 -6.796 -14.635 1.00 84.62 403 LYS A O 1
ATOM 3225 N N . ILE A 1 404 ? -9.259 -4.860 -14.762 1.00 77.81 404 ILE A N 1
ATOM 3226 C CA . ILE A 1 404 ? -8.511 -5.202 -15.982 1.00 77.81 404 ILE A CA 1
ATOM 3227 C C . ILE A 1 404 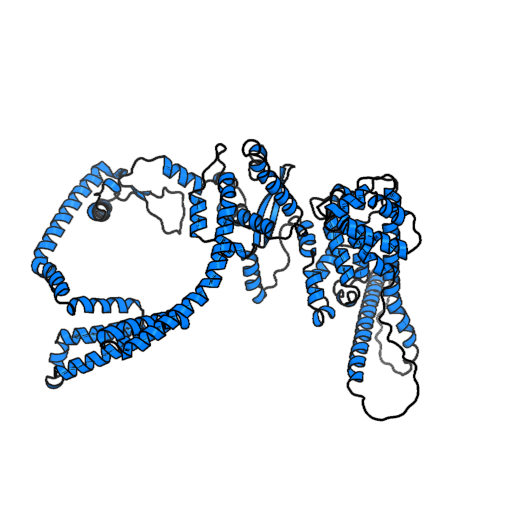? -7.672 -6.460 -15.775 1.00 77.81 404 ILE A C 1
ATOM 3229 O O . ILE A 1 404 ? -7.780 -7.386 -16.578 1.00 77.81 404 ILE A O 1
ATOM 3233 N N . ARG A 1 405 ? -6.874 -6.538 -14.702 1.00 75.00 405 ARG A N 1
ATOM 3234 C CA . ARG A 1 405 ? -6.019 -7.710 -14.447 1.00 75.00 405 ARG A CA 1
ATOM 3235 C C . ARG A 1 405 ? -6.824 -8.992 -14.234 1.00 75.00 405 ARG A C 1
ATOM 3237 O O . ARG A 1 405 ? -6.329 -10.061 -14.564 1.00 75.00 405 ARG A O 1
ATOM 3244 N N . SER A 1 406 ? -8.074 -8.894 -13.774 1.00 73.69 406 SER A N 1
ATOM 3245 C CA . SER A 1 406 ? -8.977 -10.050 -13.686 1.00 73.69 406 SER A CA 1
ATOM 3246 C C . SER A 1 406 ? -9.562 -10.498 -15.040 1.00 73.69 406 SER A C 1
ATOM 3248 O O . SER A 1 406 ? -9.839 -11.680 -15.222 1.00 73.69 406 SER A O 1
ATOM 3250 N N . ILE A 1 407 ? -9.728 -9.584 -16.007 1.00 71.69 407 ILE A N 1
ATOM 3251 C CA . ILE A 1 407 ? -10.393 -9.841 -17.304 1.00 71.69 407 ILE A CA 1
ATOM 3252 C C . ILE A 1 407 ? -9.394 -10.156 -18.429 1.00 71.69 407 ILE A C 1
ATOM 3254 O O . ILE A 1 407 ? -9.697 -10.933 -19.337 1.00 71.69 407 ILE A O 1
ATOM 3258 N N . LEU A 1 408 ? -8.205 -9.554 -18.399 1.00 64.94 408 LEU A N 1
ATOM 3259 C CA . LEU A 1 408 ? -7.225 -9.633 -19.484 1.00 64.94 408 LEU A CA 1
ATOM 3260 C C . LEU A 1 408 ? -6.650 -11.052 -19.710 1.00 64.94 408 LEU A C 1
ATOM 3262 O O . LEU A 1 408 ? -6.585 -11.466 -20.872 1.00 64.94 408 LEU A O 1
ATOM 3266 N N . PRO A 1 409 ? -6.291 -11.840 -18.672 1.00 68.25 409 PRO A N 1
ATOM 3267 C CA . PRO A 1 409 ? -5.754 -13.190 -18.858 1.00 68.25 409 PRO A CA 1
ATOM 3268 C C . PRO A 1 409 ? -6.704 -14.161 -19.588 1.00 68.25 409 PRO A C 1
ATOM 3270 O O . PRO A 1 409 ? -6.243 -14.818 -20.527 1.00 68.25 409 PRO A O 1
ATOM 3273 N N . PRO A 1 410 ? -8.009 -14.259 -19.246 1.00 71.06 410 PRO A N 1
ATOM 3274 C CA . PRO A 1 410 ? -8.915 -15.170 -19.943 1.00 71.06 410 PRO A CA 1
ATOM 3275 C C . PRO A 1 410 ? -9.236 -14.711 -21.371 1.00 71.06 410 PRO A C 1
ATOM 3277 O O . PRO A 1 410 ? -9.251 -15.540 -22.280 1.00 71.06 410 PRO A O 1
ATOM 3280 N N . PHE A 1 411 ? -9.426 -13.407 -21.609 1.00 76.12 411 PHE A N 1
ATOM 3281 C CA . PHE A 1 411 ? -9.735 -12.895 -22.949 1.00 76.12 411 PHE A CA 1
ATOM 3282 C C . PHE A 1 411 ? -8.570 -13.086 -23.932 1.00 76.12 411 PHE A C 1
ATOM 3284 O O . PHE A 1 411 ? -8.773 -13.562 -25.050 1.00 76.12 411 PHE A O 1
ATOM 3291 N N . LEU A 1 412 ? -7.337 -12.783 -23.505 1.00 74.88 412 LEU A N 1
ATOM 3292 C CA . LEU A 1 412 ? -6.143 -12.956 -24.335 1.00 74.88 412 LEU A CA 1
ATOM 3293 C C . LEU A 1 412 ? -5.904 -14.436 -24.682 1.00 74.88 412 LEU A C 1
ATOM 3295 O O . LEU A 1 412 ? -5.572 -14.755 -25.822 1.00 74.88 412 LEU A O 1
ATOM 3299 N N . SER A 1 413 ? -6.141 -15.353 -23.736 1.00 79.75 413 SER A N 1
ATOM 3300 C CA . SER A 1 413 ? -6.035 -16.798 -23.986 1.00 79.75 413 SER A CA 1
ATOM 3301 C C . SER A 1 413 ? -7.020 -17.279 -25.053 1.00 79.75 413 SER A C 1
ATOM 3303 O O . SER A 1 413 ? -6.633 -18.032 -25.951 1.00 79.75 413 SER A O 1
ATOM 3305 N N . ILE A 1 414 ? -8.278 -16.826 -24.981 1.00 84.12 414 ILE A N 1
ATOM 3306 C CA . ILE A 1 414 ? -9.327 -17.175 -25.950 1.00 84.12 414 ILE A CA 1
ATOM 3307 C C . ILE A 1 414 ? -8.973 -16.621 -27.332 1.00 84.12 414 ILE A C 1
ATOM 3309 O O . ILE A 1 414 ? -9.031 -17.355 -28.318 1.00 84.12 414 ILE A O 1
ATOM 3313 N N . LEU A 1 415 ? -8.538 -15.360 -27.411 1.00 84.56 415 LEU A N 1
ATOM 3314 C CA . LEU A 1 415 ? -8.139 -14.731 -28.669 1.00 84.56 415 LEU A CA 1
ATOM 3315 C C . LEU A 1 415 ? -6.981 -15.483 -29.345 1.00 84.56 415 LEU A C 1
ATOM 3317 O O . LEU A 1 415 ? -7.018 -15.713 -30.554 1.00 84.56 415 LEU A O 1
ATOM 3321 N N . LEU A 1 416 ? -5.982 -15.922 -28.571 1.00 85.88 416 LEU A N 1
ATOM 3322 C CA . LEU A 1 416 ? -4.857 -16.711 -29.083 1.00 85.88 416 LEU A CA 1
ATOM 3323 C C . LEU A 1 416 ? -5.290 -18.097 -29.590 1.00 85.88 416 LEU A C 1
ATOM 3325 O O . LEU A 1 416 ? -4.762 -18.562 -30.600 1.00 85.88 416 LEU A O 1
ATOM 3329 N N . TRP A 1 417 ? -6.261 -18.747 -28.941 1.00 85.75 417 TRP A N 1
ATOM 3330 C CA . TRP A 1 417 ? -6.844 -20.003 -29.432 1.00 85.75 417 TRP A CA 1
ATOM 3331 C C . TRP A 1 417 ? -7.621 -19.815 -30.734 1.00 85.75 417 TRP A C 1
ATOM 3333 O O . TRP A 1 417 ? -7.439 -20.590 -31.672 1.00 85.75 417 TRP A O 1
ATOM 3343 N N . VAL A 1 418 ? -8.448 -18.771 -30.817 1.00 88.94 418 VAL A N 1
ATOM 3344 C CA . VAL A 1 418 ? -9.195 -18.436 -32.038 1.00 88.94 418 VAL A CA 1
ATOM 3345 C C . VAL A 1 418 ? -8.230 -18.146 -33.189 1.00 88.94 418 VAL A C 1
ATOM 3347 O O . VAL A 1 418 ? -8.399 -18.695 -34.277 1.00 88.94 418 VAL A O 1
ATOM 3350 N N . ALA A 1 419 ? -7.179 -17.356 -32.947 1.00 86.50 419 ALA A N 1
ATOM 3351 C CA . ALA A 1 419 ? -6.148 -17.071 -33.942 1.00 86.50 419 ALA A CA 1
ATOM 3352 C C . ALA A 1 419 ? -5.455 -18.352 -34.441 1.00 86.50 419 ALA A C 1
ATOM 3354 O O . ALA A 1 419 ? -5.292 -18.522 -35.648 1.00 86.50 419 ALA A O 1
ATOM 3355 N N . LEU A 1 420 ? -5.118 -19.284 -33.541 1.00 88.38 420 LEU A N 1
ATOM 3356 C CA . LEU A 1 420 ? -4.492 -20.556 -33.910 1.00 88.38 420 LEU A CA 1
ATOM 3357 C C . LEU A 1 420 ? -5.409 -21.411 -34.787 1.00 88.38 420 LEU A C 1
ATOM 3359 O O . LEU A 1 420 ? -4.964 -21.937 -35.808 1.00 88.38 420 LEU A O 1
ATOM 3363 N N . VAL A 1 421 ? -6.691 -21.517 -34.435 1.00 89.69 421 VAL A N 1
ATOM 3364 C CA . VAL A 1 421 ? -7.679 -22.268 -35.224 1.00 89.69 421 VAL A CA 1
ATOM 3365 C C . VAL A 1 421 ? -7.835 -21.652 -36.614 1.00 89.69 421 VAL A C 1
ATOM 3367 O O . VAL A 1 421 ? -7.702 -22.359 -37.613 1.00 89.69 421 VAL A O 1
ATOM 3370 N N . VAL A 1 422 ? -8.022 -20.332 -36.701 1.00 89.06 422 VAL A N 1
ATOM 3371 C CA . VAL A 1 422 ? -8.153 -19.622 -37.983 1.00 89.06 422 VAL A CA 1
ATOM 3372 C C . VAL A 1 422 ? -6.902 -19.817 -38.843 1.00 89.06 422 VAL A C 1
ATOM 3374 O O . VAL A 1 422 ? -7.010 -20.240 -39.994 1.00 89.06 422 VAL A O 1
ATOM 3377 N N . CYS A 1 423 ? -5.703 -19.608 -38.297 1.00 85.69 423 CYS A N 1
ATOM 3378 C CA . CYS A 1 423 ? -4.464 -19.794 -39.050 1.00 85.69 423 CYS A CA 1
ATOM 3379 C C . CYS A 1 423 ? -4.229 -21.254 -39.475 1.00 85.69 423 CYS A C 1
ATOM 3381 O O . CYS A 1 423 ? -3.671 -21.483 -40.546 1.00 85.69 423 CYS A O 1
ATOM 3383 N N . THR A 1 424 ? -4.687 -22.233 -38.688 1.00 85.75 424 THR A N 1
ATOM 3384 C CA . THR A 1 424 ? -4.611 -23.660 -39.045 1.00 85.75 424 THR A CA 1
ATOM 3385 C C . THR A 1 424 ? -5.565 -24.001 -40.190 1.00 85.75 424 THR A C 1
ATOM 3387 O O . THR A 1 424 ? -5.178 -24.703 -41.119 1.00 85.75 424 THR A O 1
ATOM 3390 N N . THR A 1 425 ? -6.791 -23.467 -40.186 1.00 85.88 425 THR A N 1
ATOM 3391 C CA . THR A 1 425 ? -7.743 -23.675 -41.296 1.00 85.88 425 THR A CA 1
ATOM 3392 C C . THR A 1 425 ? -7.260 -23.048 -42.605 1.00 85.88 425 THR A C 1
ATOM 3394 O O . THR A 1 425 ? -7.401 -23.648 -43.670 1.00 85.88 425 THR A O 1
ATOM 3397 N N . MET A 1 426 ? -6.601 -21.887 -42.532 1.00 83.38 426 MET A N 1
ATOM 3398 C CA . MET A 1 426 ? -6.056 -21.196 -43.702 1.00 83.38 426 MET A CA 1
ATOM 3399 C C . MET A 1 426 ? -4.955 -21.992 -44.418 1.00 83.38 426 MET A C 1
ATOM 3401 O O . MET A 1 426 ? -4.827 -21.852 -45.638 1.00 83.38 426 MET A O 1
ATOM 3405 N N . LEU A 1 427 ? -4.230 -22.883 -43.715 1.00 83.94 427 LEU A N 1
ATOM 3406 C CA . LEU A 1 427 ? -3.189 -23.739 -44.314 1.00 83.94 427 LEU A CA 1
ATOM 3407 C C . LEU A 1 427 ? -3.724 -24.654 -45.416 1.00 83.94 427 LEU A C 1
ATOM 3409 O O . LEU A 1 427 ? -2.970 -25.020 -46.317 1.00 83.94 427 LEU A O 1
ATOM 3413 N N . PHE A 1 428 ? -5.007 -25.012 -45.351 1.00 83.12 428 PHE A N 1
ATOM 3414 C CA . PHE A 1 428 ? -5.651 -25.890 -46.324 1.00 83.12 428 PHE A CA 1
ATOM 3415 C C . PHE A 1 428 ? -6.297 -25.132 -47.494 1.00 83.12 428 PHE A C 1
ATOM 3417 O O . PHE A 1 428 ? -6.578 -25.744 -48.520 1.00 83.12 428 PHE A O 1
ATOM 3424 N N . ILE A 1 429 ? -6.524 -23.818 -47.360 1.00 82.50 429 ILE A N 1
ATOM 3425 C CA . ILE A 1 429 ? -7.315 -23.015 -48.312 1.00 82.50 429 ILE A CA 1
ATOM 3426 C C . ILE A 1 429 ? -6.423 -22.112 -49.179 1.00 82.50 429 ILE A C 1
ATOM 3428 O O . ILE A 1 429 ? -6.695 -21.924 -50.364 1.00 82.50 429 ILE A O 1
ATOM 3432 N N . LEU A 1 430 ? -5.360 -21.537 -48.608 1.00 79.69 430 LEU A N 1
ATOM 3433 C CA . LEU A 1 430 ? -4.535 -20.517 -49.262 1.00 79.69 430 LEU A CA 1
ATOM 3434 C C . LEU A 1 430 ? -3.217 -21.080 -49.827 1.00 79.69 430 LEU A C 1
ATOM 3436 O O . LEU A 1 430 ? -2.680 -22.067 -49.321 1.00 79.69 430 LEU A O 1
ATOM 3440 N N . PRO A 1 431 ? -2.631 -20.431 -50.854 1.00 78.75 431 PRO A N 1
ATOM 3441 C CA . PRO A 1 431 ? -1.334 -20.824 -51.392 1.00 78.75 431 PRO A CA 1
ATOM 3442 C C . PRO A 1 431 ? -0.240 -20.806 -50.312 1.00 78.75 431 PRO A C 1
ATOM 3444 O O . PRO A 1 431 ? -0.135 -19.875 -49.507 1.00 78.75 431 PRO A O 1
ATOM 3447 N N . LYS A 1 432 ? 0.622 -21.834 -50.346 1.00 73.31 432 LYS A N 1
ATOM 3448 C CA . LYS A 1 432 ? 1.666 -22.140 -49.346 1.00 73.31 432 LYS A CA 1
ATOM 3449 C C . LYS A 1 432 ? 2.440 -20.924 -48.785 1.00 73.31 432 LYS A C 1
ATOM 3451 O O . LYS A 1 432 ? 2.574 -20.852 -47.565 1.00 73.31 432 LYS A O 1
ATOM 3456 N N . PRO A 1 433 ? 2.930 -19.944 -49.577 1.00 72.38 433 PRO A N 1
ATOM 3457 C CA . PRO A 1 433 ? 3.684 -18.815 -49.016 1.00 72.38 433 PRO A CA 1
ATOM 3458 C C . PRO A 1 433 ? 2.827 -17.817 -48.216 1.00 72.38 433 PRO A C 1
ATOM 3460 O O . PRO A 1 433 ? 3.346 -17.180 -47.300 1.00 72.38 433 PRO A O 1
ATOM 3463 N N . GLY A 1 434 ? 1.534 -17.690 -48.536 1.00 77.19 434 GLY A N 1
ATOM 3464 C CA . GLY A 1 434 ? 0.608 -16.785 -47.849 1.00 77.19 434 GLY A CA 1
ATOM 3465 C C . GLY A 1 434 ? 0.092 -17.343 -46.524 1.00 77.19 434 GLY A C 1
ATOM 3466 O O . GLY A 1 434 ? -0.152 -16.577 -45.598 1.00 77.19 434 GLY A O 1
ATOM 3467 N N . SER A 1 435 ? -0.015 -18.672 -46.403 1.00 81.12 435 SER A N 1
ATOM 3468 C CA . SER A 1 435 ? -0.600 -19.302 -45.214 1.00 81.12 435 SER A CA 1
ATOM 3469 C C . SER A 1 435 ? 0.398 -19.774 -44.155 1.00 81.12 435 SER A C 1
ATOM 3471 O O . SER A 1 435 ? 0.049 -19.835 -42.978 1.00 81.12 435 SER A O 1
ATOM 3473 N N . VAL A 1 436 ? 1.636 -20.109 -44.526 1.00 84.75 436 VAL A N 1
ATOM 3474 C CA . VAL A 1 436 ? 2.620 -20.651 -43.566 1.00 84.75 436 VAL A CA 1
ATOM 3475 C C . VAL A 1 436 ? 3.120 -19.578 -42.592 1.00 84.75 436 VAL A C 1
ATOM 3477 O O . VAL A 1 436 ? 3.302 -19.850 -41.409 1.00 84.75 436 VAL A O 1
ATOM 3480 N N . ARG A 1 437 ? 3.299 -18.336 -43.063 1.00 84.00 437 ARG A N 1
ATOM 3481 C CA . ARG A 1 437 ? 3.752 -17.205 -42.233 1.00 84.00 437 ARG A CA 1
ATOM 3482 C C . ARG A 1 437 ? 2.792 -16.872 -41.076 1.00 84.00 437 ARG A C 1
ATOM 3484 O O . ARG A 1 437 ? 3.266 -16.855 -39.942 1.00 84.00 437 ARG A O 1
ATOM 3491 N N . PRO A 1 438 ? 1.481 -16.641 -41.300 1.00 85.56 438 PRO A N 1
ATOM 3492 C CA . PRO A 1 438 ? 0.557 -16.334 -40.205 1.00 85.56 438 PRO A CA 1
ATOM 3493 C C . PRO A 1 438 ? 0.395 -17.505 -39.228 1.00 85.56 438 PRO A C 1
ATOM 3495 O O . PRO A 1 438 ? 0.298 -17.282 -38.024 1.00 85.56 438 PRO A O 1
ATOM 3498 N N . PHE A 1 439 ? 0.451 -18.748 -39.715 1.00 88.81 439 PHE A N 1
ATOM 3499 C CA . PHE A 1 439 ? 0.435 -19.934 -38.859 1.00 88.81 439 PHE A CA 1
ATOM 3500 C C . PHE A 1 439 ? 1.635 -19.991 -37.906 1.00 88.81 439 PHE A C 1
ATOM 3502 O O . PHE A 1 439 ? 1.446 -20.155 -36.703 1.00 88.81 439 PHE A O 1
ATOM 3509 N N . LEU A 1 440 ? 2.856 -19.781 -38.409 1.00 86.44 440 LEU A N 1
ATOM 3510 C CA . LEU A 1 440 ? 4.056 -19.765 -37.567 1.00 86.44 440 LEU A CA 1
ATOM 3511 C C . LEU A 1 440 ? 3.999 -18.660 -36.504 1.00 86.44 440 LEU A C 1
ATOM 3513 O O . LEU A 1 440 ? 4.307 -18.920 -35.345 1.00 86.44 440 LEU A O 1
ATOM 3517 N N . VAL A 1 441 ? 3.551 -17.454 -36.869 1.00 88.50 441 VAL A N 1
ATOM 3518 C CA . VAL A 1 441 ? 3.387 -16.344 -35.914 1.00 88.50 441 VAL A CA 1
ATOM 3519 C C . VAL A 1 441 ? 2.376 -16.703 -34.822 1.00 88.50 441 VAL A C 1
ATOM 3521 O O . VAL A 1 441 ? 2.641 -16.474 -33.644 1.00 88.50 441 VAL A O 1
ATOM 3524 N N . SER A 1 442 ? 1.246 -17.314 -35.187 1.00 88.38 442 SER A N 1
ATOM 3525 C CA . SER A 1 442 ? 0.222 -17.730 -34.225 1.00 88.38 442 SER A CA 1
ATOM 3526 C C . SER A 1 442 ? 0.721 -18.811 -33.254 1.00 88.38 442 SER A C 1
ATOM 3528 O O . SER A 1 442 ? 0.498 -18.700 -32.047 1.00 88.38 442 SER A O 1
ATOM 3530 N N . VAL A 1 443 ? 1.461 -19.810 -33.748 1.00 89.25 443 VAL A N 1
ATOM 3531 C CA . VAL A 1 443 ? 2.074 -20.861 -32.915 1.00 89.25 443 VAL A CA 1
ATOM 3532 C C . VAL A 1 443 ? 3.110 -20.276 -31.950 1.00 89.25 443 VAL A C 1
ATOM 3534 O O . VAL A 1 443 ? 3.115 -20.634 -30.774 1.00 89.25 443 VAL A O 1
ATOM 3537 N N . ILE A 1 444 ? 3.947 -19.339 -32.411 1.00 88.19 444 ILE A N 1
ATOM 3538 C CA . ILE A 1 444 ? 4.954 -18.673 -31.570 1.00 88.19 444 ILE A CA 1
ATOM 3539 C C . ILE A 1 444 ? 4.279 -17.857 -30.462 1.00 88.19 444 ILE A C 1
ATOM 3541 O O . ILE A 1 444 ? 4.625 -18.016 -29.293 1.00 88.19 444 ILE A O 1
ATOM 3545 N N . LEU A 1 445 ? 3.278 -17.033 -30.796 1.00 87.06 445 LEU A N 1
ATOM 3546 C CA . LEU A 1 445 ? 2.543 -16.230 -29.810 1.00 87.06 445 LEU A CA 1
ATOM 3547 C C . LEU A 1 445 ? 1.841 -17.102 -28.762 1.00 87.06 445 LEU A C 1
ATOM 3549 O O . LEU A 1 445 ? 1.839 -16.768 -27.576 1.00 87.06 445 LEU A O 1
ATOM 3553 N N . ARG A 1 446 ? 1.288 -18.249 -29.175 1.00 86.69 446 ARG A N 1
ATOM 3554 C CA . ARG A 1 446 ? 0.686 -19.213 -28.250 1.00 86.69 446 ARG A CA 1
ATOM 3555 C C . ARG A 1 446 ? 1.733 -19.861 -27.342 1.00 86.69 446 ARG A C 1
ATOM 3557 O O . ARG A 1 446 ? 1.497 -19.942 -26.142 1.00 86.69 446 ARG A O 1
ATOM 3564 N N . SER A 1 447 ? 2.876 -20.269 -27.894 1.00 84.94 447 SER A N 1
ATOM 3565 C CA . SER A 1 447 ? 3.987 -20.862 -27.137 1.00 84.94 447 SER A CA 1
ATOM 3566 C C . SER A 1 447 ? 4.520 -19.912 -26.063 1.00 84.94 447 SER A C 1
ATOM 3568 O O . SER A 1 447 ? 4.707 -20.333 -24.925 1.00 84.94 447 SER A O 1
ATOM 3570 N N . ILE A 1 448 ? 4.680 -18.621 -26.384 1.00 86.38 448 ILE A N 1
ATOM 3571 C CA . ILE A 1 448 ? 5.106 -17.595 -25.416 1.00 86.38 448 ILE A CA 1
ATOM 3572 C C . ILE A 1 448 ? 4.102 -17.490 -24.262 1.00 86.38 448 ILE A C 1
ATOM 3574 O O . ILE A 1 448 ? 4.508 -17.417 -23.106 1.00 86.38 448 ILE A O 1
ATOM 3578 N N . TYR A 1 449 ? 2.799 -17.525 -24.561 1.00 83.50 449 TYR A N 1
ATOM 3579 C CA . TYR A 1 449 ? 1.748 -17.446 -23.544 1.00 83.50 449 TYR A CA 1
ATOM 3580 C C . TYR A 1 449 ? 1.687 -18.691 -22.640 1.00 83.50 449 TYR A C 1
ATOM 3582 O O . TYR A 1 449 ? 1.399 -18.564 -21.455 1.00 83.50 449 TYR A O 1
ATOM 3590 N N . THR A 1 450 ? 1.947 -19.894 -23.170 1.00 81.44 450 THR A N 1
ATOM 3591 C CA . THR A 1 450 ? 1.808 -21.150 -22.405 1.00 81.44 450 THR A CA 1
ATOM 3592 C C . THR A 1 450 ? 3.085 -21.621 -21.717 1.00 81.44 450 THR A C 1
ATOM 3594 O O . THR A 1 450 ? 3.009 -22.190 -20.635 1.00 81.44 450 THR A O 1
ATOM 3597 N N . LEU A 1 451 ? 4.244 -21.446 -22.356 1.00 82.56 451 LEU A N 1
ATOM 3598 C CA . LEU A 1 451 ? 5.539 -21.967 -21.894 1.00 82.56 451 LEU A CA 1
ATOM 3599 C C . LEU A 1 451 ? 6.468 -20.858 -21.384 1.00 82.56 451 LEU A C 1
ATOM 3601 O O . LEU A 1 451 ? 7.508 -21.149 -20.798 1.00 82.56 451 LEU A O 1
ATOM 3605 N N . GLY A 1 452 ? 6.118 -19.592 -21.618 1.00 79.00 452 GLY A N 1
ATOM 3606 C CA . GLY A 1 452 ? 6.987 -18.454 -21.352 1.00 79.00 452 GLY A CA 1
ATOM 3607 C C . GLY A 1 452 ? 8.018 -18.212 -22.458 1.00 79.00 452 GLY A C 1
ATOM 3608 O O . GLY A 1 452 ? 8.134 -18.953 -23.442 1.00 79.00 452 GLY A O 1
ATOM 3609 N N . LEU A 1 453 ? 8.775 -17.125 -22.297 1.00 82.25 453 LEU A N 1
ATOM 3610 C CA . LEU A 1 453 ? 9.734 -16.648 -23.295 1.00 82.25 453 LEU A CA 1
ATOM 3611 C C . LEU A 1 453 ? 10.941 -17.593 -23.438 1.00 82.25 453 LEU A C 1
ATOM 3613 O O . LEU A 1 453 ? 11.282 -17.981 -24.552 1.00 82.25 453 LEU A O 1
ATOM 3617 N N . GLY A 1 454 ? 11.544 -18.006 -22.319 1.00 82.31 454 GLY A N 1
ATOM 3618 C CA . GLY A 1 454 ? 12.790 -18.783 -22.301 1.00 82.31 454 GLY A CA 1
ATOM 3619 C C . GLY A 1 454 ? 12.710 -20.116 -23.061 1.00 82.31 454 GLY A C 1
ATOM 3620 O O . GLY A 1 454 ? 13.450 -20.303 -24.028 1.00 82.31 454 GLY A O 1
ATOM 3621 N N . PRO A 1 455 ? 11.785 -21.032 -22.710 1.00 86.81 455 PRO A N 1
ATOM 3622 C CA . PRO A 1 455 ? 11.647 -22.309 -23.418 1.00 86.81 455 PRO A CA 1
ATOM 3623 C C . PRO A 1 455 ? 11.294 -22.140 -24.902 1.00 86.81 455 PRO A C 1
ATOM 3625 O O . PRO A 1 455 ? 11.767 -22.900 -25.749 1.00 86.81 455 PRO A O 1
ATOM 3628 N N . THR A 1 456 ? 10.500 -21.116 -25.235 1.00 87.12 456 THR A N 1
ATOM 3629 C CA . THR A 1 456 ? 10.126 -20.811 -26.623 1.00 87.12 456 THR A CA 1
ATOM 3630 C C . THR A 1 456 ? 11.339 -20.359 -27.447 1.00 87.12 456 THR A C 1
ATOM 3632 O O . THR A 1 456 ? 11.504 -20.804 -28.585 1.00 87.12 456 THR A O 1
ATOM 3635 N N . LEU A 1 457 ? 12.218 -19.527 -26.876 1.00 87.38 457 LEU A N 1
ATOM 3636 C CA . LEU A 1 457 ? 13.461 -19.087 -27.521 1.00 87.38 457 LEU A CA 1
ATOM 3637 C C . LEU A 1 457 ? 14.437 -20.246 -27.749 1.00 87.38 457 LEU A C 1
ATOM 3639 O O . LEU A 1 457 ? 15.007 -20.349 -28.835 1.00 87.38 457 LEU A O 1
ATOM 3643 N N . LEU A 1 458 ? 14.574 -21.158 -26.782 1.00 88.88 458 LEU A N 1
ATOM 3644 C CA . LEU A 1 458 ? 15.404 -22.358 -26.930 1.00 88.88 458 LEU A CA 1
ATOM 3645 C C . LEU A 1 458 ? 14.927 -23.234 -28.102 1.00 88.88 458 LEU A C 1
ATOM 3647 O O . LEU A 1 458 ? 15.731 -23.680 -28.923 1.00 88.88 458 LEU A O 1
ATOM 3651 N N . LEU A 1 459 ? 13.611 -23.443 -28.213 1.00 89.75 459 LEU A N 1
ATOM 3652 C CA . LEU A 1 459 ? 13.003 -24.266 -29.261 1.00 89.75 459 LEU A CA 1
ATOM 3653 C C . LEU A 1 459 ? 13.153 -23.627 -30.652 1.00 89.75 459 LEU A C 1
ATOM 3655 O O . LEU A 1 459 ? 13.500 -24.313 -31.617 1.00 89.75 459 LEU A O 1
ATOM 3659 N N . LEU A 1 460 ? 12.968 -22.307 -30.752 1.00 90.94 460 LEU A N 1
ATOM 3660 C CA . LEU A 1 460 ? 13.226 -21.536 -31.974 1.00 90.94 460 LEU A CA 1
ATOM 3661 C C . LEU A 1 460 ? 14.709 -21.564 -32.371 1.00 90.94 460 LEU A C 1
ATOM 3663 O O . LEU A 1 460 ? 15.022 -21.750 -33.548 1.00 90.94 460 LEU A O 1
ATOM 3667 N N . GLY A 1 461 ? 15.617 -21.426 -31.403 1.00 90.38 461 GLY A N 1
ATOM 3668 C CA . GLY A 1 461 ? 17.062 -21.503 -31.613 1.00 90.38 461 GLY A CA 1
ATOM 3669 C C . GLY A 1 461 ? 17.505 -22.863 -32.155 1.00 90.38 461 GLY A C 1
ATOM 3670 O O . GLY A 1 461 ? 18.208 -22.932 -33.167 1.00 90.38 461 GLY A O 1
ATOM 3671 N N . ALA A 1 462 ? 17.016 -23.952 -31.555 1.00 91.50 462 ALA A N 1
ATOM 3672 C CA . ALA A 1 462 ? 17.278 -25.314 -32.015 1.00 91.50 462 ALA A CA 1
ATOM 3673 C C . ALA A 1 462 ? 16.724 -25.572 -33.430 1.00 91.50 462 ALA A C 1
ATOM 3675 O O . ALA A 1 462 ? 17.422 -26.128 -34.282 1.00 91.50 462 ALA A O 1
ATOM 3676 N N . ALA A 1 463 ? 15.499 -25.115 -33.718 1.00 90.81 463 ALA A N 1
ATOM 3677 C CA . ALA A 1 463 ? 14.900 -25.224 -35.049 1.00 90.81 463 ALA A CA 1
ATOM 3678 C C . ALA A 1 463 ? 15.685 -24.428 -36.111 1.00 90.81 463 ALA A C 1
ATOM 3680 O O . ALA A 1 463 ? 15.876 -24.898 -37.236 1.00 90.81 463 ALA A O 1
ATOM 3681 N N . ASN A 1 464 ? 16.181 -23.240 -35.755 1.00 90.69 464 ASN A N 1
ATOM 3682 C CA . ASN A 1 464 ? 16.993 -22.408 -36.639 1.00 90.69 464 ASN A CA 1
ATOM 3683 C C . ASN A 1 464 ? 18.356 -23.048 -36.951 1.00 90.69 464 ASN A C 1
ATOM 3685 O O . ASN A 1 464 ? 18.777 -23.076 -38.110 1.00 90.69 464 ASN A O 1
ATOM 3689 N N . LEU A 1 465 ? 19.023 -23.619 -35.942 1.00 92.75 465 LEU A N 1
ATOM 3690 C CA . LEU A 1 465 ? 20.266 -24.368 -36.126 1.00 92.75 465 LEU A CA 1
ATOM 3691 C C . LEU A 1 465 ? 20.064 -25.555 -37.077 1.00 92.75 465 LEU A C 1
ATOM 3693 O O . LEU A 1 465 ? 20.830 -25.715 -38.028 1.00 92.75 465 LEU A O 1
ATOM 3697 N N . LEU A 1 466 ? 19.007 -26.346 -36.864 1.00 93.38 466 LEU A N 1
ATOM 3698 C CA . LEU A 1 466 ? 18.672 -27.480 -37.726 1.00 93.38 466 LEU A CA 1
ATOM 3699 C C . LEU A 1 466 ? 18.467 -27.032 -39.179 1.00 93.38 466 LEU A C 1
ATOM 3701 O O . LEU A 1 466 ? 19.025 -27.629 -40.098 1.00 93.38 466 LEU A O 1
ATOM 3705 N N . ASN A 1 467 ? 17.721 -25.947 -39.392 1.00 90.50 467 ASN A N 1
ATOM 3706 C CA . ASN A 1 467 ? 17.491 -25.398 -40.725 1.00 90.50 467 ASN A CA 1
ATOM 3707 C C . ASN A 1 467 ? 18.801 -24.950 -41.400 1.00 90.50 467 ASN A C 1
ATOM 3709 O O . ASN A 1 467 ? 19.048 -25.284 -42.559 1.00 90.50 467 ASN A O 1
ATOM 3713 N N . LYS A 1 468 ? 19.686 -24.248 -40.680 1.00 90.25 468 LYS A N 1
ATOM 3714 C CA . LYS A 1 468 ? 20.988 -23.826 -41.227 1.00 90.25 468 LYS A CA 1
ATOM 3715 C C . LYS A 1 468 ? 21.903 -25.018 -41.537 1.00 90.25 468 LYS A C 1
ATOM 3717 O O . LYS A 1 468 ? 22.593 -24.976 -42.553 1.00 90.25 468 LYS A O 1
ATOM 3722 N N . MET A 1 469 ? 21.857 -26.096 -40.750 1.00 89.50 469 MET A N 1
ATOM 3723 C CA . MET A 1 469 ? 22.567 -27.346 -41.064 1.00 89.50 469 MET A CA 1
ATOM 3724 C C . MET A 1 469 ? 22.036 -27.998 -42.347 1.00 89.50 469 MET A C 1
ATOM 3726 O O . MET A 1 469 ? 22.823 -28.353 -43.224 1.00 89.50 469 MET A O 1
ATOM 3730 N N . VAL A 1 470 ? 20.710 -28.099 -42.501 1.00 92.31 470 VAL A N 1
ATOM 3731 C CA . VAL A 1 470 ? 20.077 -28.628 -43.724 1.00 92.31 470 VAL A CA 1
ATOM 3732 C C . VAL A 1 470 ? 20.450 -27.781 -44.942 1.00 92.31 470 VAL A C 1
ATOM 3734 O O . VAL A 1 470 ? 20.805 -28.323 -45.989 1.00 92.31 470 VAL A O 1
ATOM 3737 N N . PHE A 1 471 ? 20.431 -26.454 -44.803 1.00 88.56 471 PHE A N 1
ATOM 3738 C CA . PHE A 1 471 ? 20.820 -25.544 -45.874 1.00 88.56 471 PHE A CA 1
ATOM 3739 C C . PHE A 1 471 ? 22.295 -25.704 -46.264 1.00 88.56 471 PHE A C 1
ATOM 3741 O O . PHE A 1 471 ? 22.595 -25.775 -47.453 1.00 88.56 471 PHE A O 1
ATOM 3748 N N . LEU A 1 472 ? 23.212 -25.808 -45.295 1.00 88.38 472 LEU A N 1
ATOM 3749 C CA . LEU A 1 472 ? 24.638 -26.017 -45.562 1.00 88.38 472 LEU A CA 1
ATOM 3750 C C . LEU A 1 472 ? 24.873 -27.324 -46.334 1.00 88.38 472 LEU A C 1
ATOM 3752 O O . LEU A 1 472 ? 25.587 -27.324 -47.335 1.00 88.38 472 LEU A O 1
ATOM 3756 N N . VAL A 1 473 ? 24.228 -28.418 -45.918 1.00 87.00 473 VAL A N 1
ATOM 3757 C CA . VAL A 1 473 ? 24.309 -29.714 -46.612 1.00 87.00 473 VAL A CA 1
ATOM 3758 C C . VAL A 1 473 ? 23.743 -29.614 -48.031 1.00 87.00 473 VAL A C 1
ATOM 3760 O O . VAL A 1 473 ? 24.368 -30.096 -48.977 1.00 87.00 473 VAL A O 1
ATOM 3763 N N . SER A 1 474 ? 22.603 -28.940 -48.211 1.00 87.69 474 SER A N 1
ATOM 3764 C CA . SER A 1 474 ? 22.010 -28.722 -49.535 1.00 87.69 474 SER A CA 1
ATOM 3765 C C . SER A 1 474 ? 22.888 -27.852 -50.438 1.00 87.69 474 SER A C 1
ATOM 3767 O O . SER A 1 474 ? 23.022 -28.157 -51.621 1.00 87.69 474 SER A O 1
ATOM 3769 N N . PHE A 1 475 ? 23.507 -26.798 -49.903 1.00 85.50 475 PHE A N 1
ATOM 3770 C CA . PHE A 1 475 ? 24.419 -25.921 -50.639 1.00 85.50 475 PHE A CA 1
ATOM 3771 C C . PHE A 1 475 ? 25.640 -26.694 -51.147 1.00 85.50 475 PHE A C 1
ATOM 3773 O O . PHE A 1 475 ? 25.974 -26.637 -52.332 1.00 85.50 475 PHE A O 1
ATOM 3780 N N . VAL A 1 476 ? 26.257 -27.473 -50.258 1.00 82.50 476 VAL A N 1
ATOM 3781 C CA . VAL A 1 476 ? 27.415 -28.319 -50.563 1.00 82.50 476 VAL A CA 1
ATOM 3782 C C . VAL A 1 476 ? 27.064 -29.399 -51.597 1.00 82.50 476 VAL A C 1
ATOM 3784 O O . VAL A 1 476 ? 27.844 -29.643 -52.519 1.00 82.50 476 VAL A O 1
ATOM 3787 N N . GLY A 1 477 ? 25.871 -29.997 -51.496 1.00 81.69 477 GLY A N 1
ATOM 3788 C CA . GLY A 1 477 ? 25.362 -30.963 -52.472 1.00 81.69 477 GLY A CA 1
ATOM 3789 C C . GLY A 1 477 ? 25.106 -30.353 -53.854 1.00 81.69 477 GLY A C 1
ATOM 3790 O O . GLY A 1 477 ? 25.542 -30.909 -54.859 1.00 81.69 477 GLY A O 1
ATOM 3791 N N . ASN A 1 478 ? 24.464 -29.183 -53.916 1.00 82.12 478 ASN A N 1
ATOM 3792 C CA . ASN A 1 478 ? 24.098 -28.528 -55.177 1.00 82.12 478 ASN A CA 1
ATOM 3793 C C . ASN A 1 478 ? 25.301 -27.956 -55.938 1.00 82.12 478 ASN A C 1
ATOM 3795 O O . ASN A 1 478 ? 25.297 -27.946 -57.166 1.00 82.12 478 ASN A O 1
ATOM 3799 N N . GLN A 1 479 ? 26.330 -27.474 -55.236 1.00 71.69 479 GLN A N 1
ATOM 3800 C CA . GLN A 1 479 ? 27.538 -26.943 -55.877 1.00 71.69 479 GLN A CA 1
ATOM 3801 C C . GLN A 1 479 ? 28.608 -28.009 -56.159 1.00 71.69 479 GLN A C 1
ATOM 3803 O O . GLN A 1 479 ? 29.632 -27.701 -56.771 1.00 71.69 479 GLN A O 1
ATOM 3808 N N . GLY A 1 480 ? 28.395 -29.258 -55.728 1.00 67.75 480 GLY A N 1
ATOM 3809 C CA . GLY A 1 480 ? 29.335 -30.357 -55.957 1.00 67.75 480 GLY A CA 1
ATOM 3810 C C . GLY A 1 480 ? 30.725 -30.111 -55.359 1.00 67.75 480 GLY A C 1
ATOM 3811 O O . GLY A 1 480 ? 31.716 -30.629 -55.873 1.00 67.75 480 GLY A O 1
ATOM 3812 N N . THR A 1 481 ? 30.829 -29.314 -54.290 1.00 66.06 481 THR A N 1
ATOM 3813 C CA . THR A 1 481 ? 32.111 -28.826 -53.746 1.00 66.06 481 THR A CA 1
ATOM 3814 C C . THR A 1 481 ? 33.027 -29.949 -53.245 1.00 66.06 481 THR A C 1
ATOM 3816 O O . THR A 1 481 ? 34.247 -29.792 -53.265 1.00 66.06 481 THR A O 1
ATOM 3819 N N . PHE A 1 482 ? 32.478 -31.119 -52.892 1.00 63.91 482 PHE A N 1
ATOM 3820 C CA . PHE A 1 482 ? 33.252 -32.287 -52.453 1.00 63.91 482 PHE A CA 1
ATOM 3821 C C . PHE A 1 482 ? 34.134 -32.931 -53.536 1.00 63.91 482 PHE A C 1
ATOM 3823 O O . PHE A 1 482 ? 35.084 -33.630 -53.188 1.00 63.91 482 PHE A O 1
ATOM 3830 N N . THR A 1 483 ? 33.901 -32.686 -54.832 1.00 67.75 483 THR A N 1
ATOM 3831 C CA . THR A 1 483 ? 34.727 -33.291 -55.898 1.00 67.75 483 THR A CA 1
ATOM 3832 C C . THR A 1 483 ? 36.057 -32.561 -56.130 1.00 67.75 483 THR A C 1
ATOM 3834 O O . THR A 1 483 ? 36.954 -33.114 -56.761 1.00 67.75 483 THR A O 1
ATOM 3837 N N . ARG A 1 484 ? 36.223 -31.336 -55.600 1.00 65.75 484 ARG A N 1
ATOM 3838 C CA . ARG A 1 484 ? 37.395 -30.462 -55.829 1.00 65.75 484 ARG A CA 1
ATOM 3839 C C . ARG A 1 484 ? 38.491 -30.545 -54.752 1.00 65.75 484 ARG A C 1
ATOM 3841 O O . ARG A 1 484 ? 39.519 -29.882 -54.886 1.00 65.75 484 ARG A O 1
ATOM 3848 N N . GLY A 1 485 ? 38.314 -31.370 -53.717 1.00 68.44 485 GLY A N 1
ATOM 3849 C CA . GLY A 1 485 ? 39.238 -31.481 -52.578 1.00 68.44 485 GLY A CA 1
ATOM 3850 C C . GLY A 1 485 ? 39.069 -30.364 -51.533 1.00 68.44 485 GLY A C 1
ATOM 3851 O O . GLY A 1 485 ? 38.478 -29.325 -51.800 1.00 68.44 485 GLY A O 1
ATOM 3852 N N . TYR A 1 486 ? 39.585 -30.568 -50.314 1.00 72.69 486 TYR A N 1
ATOM 3853 C CA . TYR A 1 486 ? 39.290 -29.719 -49.141 1.00 72.69 486 TYR A CA 1
ATOM 3854 C C . TYR A 1 486 ? 39.871 -28.289 -49.206 1.00 72.69 486 TYR A C 1
ATOM 3856 O O . TYR A 1 486 ? 39.226 -27.326 -48.799 1.00 72.69 486 TYR A O 1
ATOM 3864 N N . LYS A 1 487 ? 41.085 -28.120 -49.747 1.00 75.56 487 LYS A N 1
ATOM 3865 C CA . LYS A 1 487 ? 41.813 -26.835 -49.761 1.00 75.56 487 LYS A CA 1
ATOM 3866 C C . LYS A 1 487 ? 41.104 -25.700 -50.536 1.00 75.56 487 LYS A C 1
ATOM 3868 O O . LYS A 1 487 ? 41.041 -24.599 -49.995 1.00 75.56 487 LYS A O 1
ATOM 3873 N N . PRO A 1 488 ? 40.565 -25.911 -51.754 1.00 76.38 488 PRO A N 1
ATOM 3874 C CA . PRO A 1 488 ? 39.809 -24.870 -52.455 1.00 76.38 488 PRO A CA 1
ATOM 3875 C C . PRO A 1 488 ? 38.442 -24.572 -51.823 1.00 76.38 488 PRO A C 1
ATOM 3877 O O . PRO A 1 488 ? 37.976 -23.447 -51.936 1.00 76.38 488 PRO A O 1
ATOM 3880 N N . VAL A 1 489 ? 37.825 -25.528 -51.119 1.00 77.31 489 VAL A N 1
ATOM 3881 C CA . VAL A 1 489 ? 36.530 -25.324 -50.440 1.00 77.31 489 VAL A CA 1
ATOM 3882 C C . VAL A 1 489 ? 36.665 -24.374 -49.250 1.00 77.31 489 VAL A C 1
ATOM 3884 O O . VAL A 1 489 ? 35.839 -23.489 -49.069 1.00 77.31 489 VAL A O 1
ATOM 3887 N N . VAL A 1 490 ? 37.743 -24.497 -48.471 1.00 79.12 490 VAL A N 1
ATOM 3888 C CA . VAL A 1 490 ? 38.013 -23.598 -47.332 1.00 79.12 490 VAL A CA 1
ATOM 3889 C C . VAL A 1 490 ? 38.366 -22.175 -47.782 1.00 79.12 490 VAL A C 1
ATOM 3891 O O . VAL A 1 490 ? 38.193 -21.238 -47.015 1.00 79.12 490 VAL A O 1
ATOM 3894 N N . MET A 1 491 ? 38.833 -21.990 -49.017 1.00 80.88 491 MET A N 1
ATOM 3895 C CA . MET A 1 491 ? 39.133 -20.664 -49.575 1.00 80.88 491 MET A CA 1
ATOM 3896 C C . MET A 1 491 ? 37.919 -19.999 -50.241 1.00 80.88 491 MET A C 1
ATOM 3898 O O . MET A 1 491 ? 38.017 -18.850 -50.675 1.00 80.88 491 MET A O 1
ATOM 3902 N N . ASP A 1 492 ? 36.785 -20.698 -50.332 1.00 85.00 492 ASP A N 1
ATOM 3903 C CA . ASP A 1 492 ? 35.575 -20.184 -50.960 1.00 85.00 492 ASP A CA 1
ATOM 3904 C C . ASP A 1 492 ? 34.764 -19.318 -49.980 1.00 85.00 492 ASP A C 1
ATOM 3906 O O . ASP A 1 492 ? 34.263 -19.782 -48.951 1.00 85.00 492 ASP A O 1
ATOM 3910 N N . MET A 1 493 ? 34.636 -18.028 -50.295 1.00 82.38 493 MET A N 1
ATOM 3911 C CA . MET A 1 493 ? 33.993 -17.039 -49.418 1.00 82.38 493 MET A CA 1
ATOM 3912 C C . MET A 1 493 ? 32.507 -17.339 -49.125 1.00 82.38 493 MET A C 1
ATOM 3914 O O . MET A 1 493 ? 32.108 -17.212 -47.966 1.00 82.38 493 MET A O 1
ATOM 3918 N N . PRO A 1 494 ? 31.674 -17.777 -50.094 1.00 83.56 494 PRO A N 1
ATOM 3919 C CA . PRO A 1 494 ? 30.304 -18.213 -49.825 1.00 83.56 494 PRO A CA 1
ATOM 3920 C C . PRO A 1 494 ? 30.228 -19.409 -48.873 1.00 83.56 494 PRO A C 1
ATOM 3922 O O . PRO A 1 494 ? 29.366 -19.430 -47.998 1.00 83.56 494 PRO A O 1
ATOM 3925 N N . PHE A 1 495 ? 31.122 -20.393 -48.992 1.00 85.75 495 PHE A N 1
ATOM 3926 C CA . PHE A 1 495 ? 31.146 -21.533 -48.074 1.00 85.75 495 PHE A CA 1
ATOM 3927 C C . PHE A 1 495 ? 31.507 -21.103 -46.644 1.00 85.75 495 PHE A C 1
ATOM 3929 O O . PHE A 1 495 ? 30.773 -21.420 -45.704 1.00 85.75 495 PHE A O 1
ATOM 3936 N N . LEU A 1 496 ? 32.578 -20.315 -46.480 1.00 88.12 496 LEU A N 1
ATOM 3937 C CA . LEU A 1 496 ? 32.985 -19.767 -45.180 1.00 88.12 496 LEU A CA 1
ATOM 3938 C C . LEU A 1 496 ? 31.889 -18.920 -44.530 1.00 88.12 496 LEU A C 1
ATOM 3940 O O . LEU A 1 496 ? 31.702 -18.987 -43.317 1.00 88.12 496 LEU A O 1
ATOM 3944 N N . TYR A 1 497 ? 31.138 -18.165 -45.333 1.00 88.56 497 TYR A N 1
ATOM 3945 C CA . TYR A 1 497 ? 29.985 -17.409 -44.862 1.00 88.56 497 TYR A CA 1
ATOM 3946 C C . TYR A 1 497 ? 28.955 -18.341 -44.213 1.00 88.56 497 TYR A C 1
ATOM 3948 O O . TYR A 1 497 ? 28.669 -18.194 -43.030 1.00 88.56 497 TYR A O 1
ATOM 3956 N N . HIS A 1 498 ? 28.465 -19.369 -44.911 1.00 89.38 498 HIS A N 1
ATOM 3957 C CA . HIS A 1 498 ? 27.452 -20.278 -44.354 1.00 89.38 498 HIS A CA 1
ATOM 3958 C C . HIS A 1 498 ? 27.943 -21.053 -43.122 1.00 89.38 498 HIS A C 1
ATOM 3960 O O . HIS A 1 498 ? 27.186 -21.208 -42.162 1.00 89.38 498 HIS A O 1
ATOM 3966 N N . VAL A 1 499 ? 29.210 -21.484 -43.110 1.00 90.81 499 VAL A N 1
ATOM 3967 C CA . VAL A 1 499 ? 29.838 -22.111 -41.933 1.00 90.81 499 VAL A CA 1
ATOM 3968 C C . VAL A 1 499 ? 29.891 -21.135 -40.752 1.00 90.81 499 VAL A C 1
ATOM 3970 O O . VAL A 1 499 ? 29.549 -21.510 -39.632 1.00 90.81 499 VAL A O 1
ATOM 3973 N N . GLY A 1 500 ? 30.231 -19.867 -40.996 1.00 91.62 500 GLY A N 1
ATOM 3974 C CA . GLY A 1 500 ? 30.203 -18.811 -39.985 1.00 91.62 500 GLY A CA 1
ATOM 3975 C C . GLY A 1 500 ? 28.819 -18.621 -39.355 1.00 91.62 500 GLY A C 1
ATOM 3976 O O . GLY A 1 500 ? 28.713 -18.557 -38.133 1.00 91.62 500 GLY A O 1
ATOM 3977 N N . TYR A 1 501 ? 27.743 -18.620 -40.150 1.00 92.12 501 TYR A N 1
ATOM 3978 C CA . TYR A 1 501 ? 26.373 -18.505 -39.620 1.00 92.12 501 TYR A CA 1
ATOM 3979 C C . TYR A 1 501 ? 25.960 -19.720 -38.783 1.00 92.12 501 TYR A C 1
ATOM 3981 O O . TYR A 1 501 ? 25.260 -19.558 -37.786 1.00 92.12 501 TYR A O 1
ATOM 3989 N N . VAL A 1 502 ? 26.413 -20.927 -39.136 1.00 93.56 502 VAL A N 1
ATOM 3990 C CA . VAL A 1 502 ? 26.191 -22.125 -38.309 1.00 93.56 502 VAL A CA 1
ATOM 3991 C C . VAL A 1 502 ? 26.897 -21.996 -36.955 1.00 93.56 502 VAL A C 1
ATOM 3993 O O . VAL A 1 502 ? 26.289 -22.283 -35.926 1.00 93.56 502 VAL A O 1
ATOM 3996 N N . ILE A 1 503 ? 28.142 -21.509 -36.932 1.00 93.81 503 ILE A N 1
ATOM 3997 C CA . ILE A 1 503 ? 28.891 -21.263 -35.687 1.00 93.81 503 ILE A CA 1
ATOM 3998 C C . ILE A 1 503 ? 28.181 -20.211 -34.825 1.00 93.81 503 ILE A C 1
ATOM 4000 O O . ILE A 1 503 ? 28.015 -20.411 -33.625 1.00 93.81 503 ILE A O 1
ATOM 4004 N N . VAL A 1 504 ? 27.701 -19.122 -35.429 1.00 94.38 504 VAL A N 1
ATOM 4005 C CA . VAL A 1 504 ? 26.929 -18.085 -34.726 1.00 94.38 504 VAL A CA 1
ATOM 4006 C C . VAL A 1 504 ? 25.627 -18.651 -34.142 1.00 94.38 504 VAL A C 1
ATOM 4008 O O . VAL A 1 504 ? 25.311 -18.347 -32.996 1.00 94.38 504 VAL A O 1
ATOM 4011 N N . CYS A 1 505 ? 24.902 -19.516 -34.864 1.00 93.31 505 CYS A N 1
ATOM 4012 C CA . CYS A 1 505 ? 23.721 -20.207 -34.325 1.00 93.31 505 CYS A CA 1
ATOM 4013 C C . CYS A 1 505 ? 24.065 -21.107 -33.126 1.00 93.31 505 CYS A C 1
ATOM 4015 O O . CYS A 1 505 ? 23.311 -21.140 -32.157 1.00 93.31 505 CYS A O 1
ATOM 4017 N N . MET A 1 506 ? 25.200 -21.816 -33.167 1.00 93.06 506 MET A N 1
ATOM 4018 C CA . MET A 1 506 ? 25.671 -22.638 -32.044 1.00 93.06 506 MET A CA 1
ATOM 4019 C C . MET A 1 506 ? 26.005 -21.776 -30.819 1.00 93.06 506 MET A C 1
ATOM 4021 O O . MET A 1 506 ? 25.572 -22.084 -29.712 1.00 93.06 506 MET A O 1
ATOM 4025 N N . LEU A 1 507 ? 26.725 -20.667 -31.009 1.00 94.31 507 LEU A N 1
ATOM 4026 C CA . LEU A 1 507 ? 27.034 -19.720 -29.931 1.00 94.31 507 LEU A CA 1
ATOM 4027 C C . LEU A 1 507 ? 25.763 -19.059 -29.370 1.00 94.31 507 LEU A C 1
ATOM 4029 O O . LEU A 1 507 ? 25.661 -18.857 -28.162 1.00 94.31 507 LEU A O 1
ATOM 4033 N N . GLY A 1 508 ? 24.774 -18.786 -30.223 1.00 92.56 508 GLY A N 1
ATOM 4034 C CA . GLY A 1 508 ? 23.461 -18.277 -29.820 1.00 92.56 508 GLY A CA 1
ATOM 4035 C C . GLY A 1 508 ? 22.679 -19.238 -28.927 1.00 92.56 508 GLY A C 1
ATOM 4036 O O . GLY A 1 508 ? 21.978 -18.795 -28.021 1.00 92.56 508 GLY A O 1
ATOM 4037 N N . LEU A 1 509 ? 22.808 -20.547 -29.160 1.00 92.19 509 LEU A N 1
ATOM 4038 C CA . LEU A 1 509 ? 22.090 -21.574 -28.404 1.00 92.19 509 LEU A CA 1
ATOM 4039 C C . LEU A 1 509 ? 22.787 -21.954 -27.090 1.00 92.19 509 LEU A C 1
ATOM 4041 O O . LEU A 1 509 ? 22.108 -22.197 -26.098 1.00 92.19 509 LEU A O 1
ATOM 4045 N N . PHE A 1 510 ? 24.122 -22.026 -27.086 1.00 92.19 510 PHE A N 1
ATOM 4046 C CA . PHE A 1 510 ? 24.892 -22.572 -25.959 1.00 92.19 510 PHE A CA 1
ATOM 4047 C C . PHE A 1 510 ? 25.625 -21.527 -25.110 1.00 92.19 510 PHE A C 1
ATOM 4049 O O . PHE A 1 510 ? 26.022 -21.849 -23.994 1.00 92.19 510 PHE A O 1
ATOM 4056 N N . VAL A 1 511 ? 25.841 -20.308 -25.620 1.00 92.94 511 VAL A N 1
ATOM 4057 C CA . VAL A 1 511 ? 26.614 -19.268 -24.916 1.00 92.94 511 VAL A CA 1
ATOM 4058 C C . VAL A 1 511 ? 25.729 -18.097 -24.510 1.00 92.94 511 VAL A C 1
ATOM 4060 O O . VAL A 1 511 ? 25.598 -17.827 -23.321 1.00 92.94 511 VAL A O 1
ATOM 4063 N N . HIS A 1 512 ? 25.151 -17.374 -25.476 1.00 91.69 512 HIS A N 1
ATOM 4064 C CA . HIS A 1 512 ? 24.330 -16.194 -25.187 1.00 91.69 512 HIS A CA 1
ATOM 4065 C C . HIS A 1 512 ? 23.433 -15.795 -26.368 1.00 91.69 512 HIS A C 1
ATOM 4067 O O . HIS A 1 512 ? 23.869 -15.780 -27.518 1.00 91.69 512 HIS A O 1
ATOM 4073 N N . GLU A 1 513 ? 22.210 -15.342 -26.092 1.00 87.88 513 GLU A N 1
ATOM 4074 C CA . GLU A 1 513 ? 21.212 -14.967 -27.110 1.00 87.88 513 GLU A CA 1
ATOM 4075 C C . GLU A 1 513 ? 21.670 -13.824 -28.038 1.00 87.88 513 GLU A C 1
ATOM 4077 O O . GLU A 1 513 ? 21.255 -13.740 -29.193 1.00 87.88 513 GLU A O 1
ATOM 4082 N N . PHE A 1 514 ? 22.583 -12.970 -27.563 1.00 90.19 514 PHE A N 1
ATOM 4083 C CA . PHE A 1 514 ? 23.171 -11.854 -28.322 1.00 90.19 514 PHE A CA 1
ATOM 4084 C C . PHE A 1 514 ? 23.687 -12.267 -29.709 1.00 90.19 514 PHE A C 1
ATOM 4086 O O . PHE A 1 514 ? 23.529 -11.506 -30.667 1.00 90.19 514 PHE A O 1
ATOM 4093 N N . PHE A 1 515 ? 24.258 -13.471 -29.842 1.00 92.25 515 PHE A N 1
ATOM 4094 C CA . PHE A 1 515 ? 24.819 -13.940 -31.109 1.00 92.25 515 PHE A CA 1
ATOM 4095 C C . PHE A 1 515 ? 23.769 -14.056 -32.226 1.00 92.25 515 PHE A C 1
ATOM 4097 O O . PHE A 1 515 ? 24.112 -13.877 -33.395 1.00 92.25 515 PHE A O 1
ATOM 4104 N N . TYR A 1 516 ? 22.484 -14.244 -31.902 1.00 89.56 516 TYR A N 1
ATOM 4105 C CA . TYR A 1 516 ? 21.415 -14.253 -32.906 1.00 89.56 516 TYR A CA 1
ATOM 4106 C C . TYR A 1 516 ? 21.275 -12.915 -33.652 1.00 89.56 516 TYR A C 1
ATOM 4108 O O . TYR A 1 516 ? 20.839 -12.912 -34.803 1.00 89.56 516 TYR A O 1
ATOM 4116 N N . SER A 1 517 ? 21.726 -11.798 -33.070 1.00 91.88 517 SER A N 1
ATOM 4117 C CA . SER A 1 517 ? 21.724 -10.476 -33.721 1.00 91.88 517 SER A CA 1
ATOM 4118 C C . SER A 1 517 ? 22.560 -10.458 -35.003 1.00 91.88 517 SER A C 1
ATOM 4120 O O . SER A 1 517 ? 22.191 -9.800 -35.974 1.00 91.88 517 SER A O 1
ATOM 4122 N N . PHE A 1 518 ? 23.658 -11.223 -35.053 1.00 90.69 518 PHE A N 1
ATOM 4123 C CA . PHE A 1 518 ? 24.506 -11.305 -36.246 1.00 90.69 518 PHE A CA 1
ATOM 4124 C C . PHE A 1 518 ? 23.831 -12.047 -37.403 1.00 90.69 518 PHE A C 1
ATOM 4126 O O . PHE A 1 518 ? 24.172 -11.805 -38.559 1.00 90.69 518 PHE A O 1
ATOM 4133 N N . LEU A 1 519 ? 22.845 -12.907 -37.123 1.00 89.50 519 LEU A N 1
ATOM 4134 C CA . LEU A 1 519 ? 22.117 -13.621 -38.172 1.00 89.50 519 LEU A CA 1
ATOM 4135 C C . LEU A 1 519 ? 21.263 -12.680 -39.033 1.00 89.50 519 LEU A C 1
ATOM 4137 O O . LEU A 1 519 ? 20.964 -13.004 -40.179 1.00 89.50 519 LEU A O 1
ATOM 4141 N N . LEU A 1 520 ? 20.899 -11.502 -38.513 1.00 88.31 520 LEU A N 1
ATOM 4142 C CA . LEU A 1 520 ? 20.129 -10.496 -39.249 1.00 88.31 520 LEU A CA 1
ATOM 4143 C C . LEU A 1 520 ? 20.914 -9.897 -40.425 1.00 88.31 520 LEU A C 1
ATOM 4145 O O . LEU A 1 520 ? 20.303 -9.449 -41.396 1.00 88.31 520 LEU A O 1
ATOM 4149 N N . PHE A 1 521 ? 22.252 -9.940 -40.396 1.00 88.62 521 PHE A N 1
ATOM 4150 C CA . PHE A 1 521 ? 23.084 -9.480 -41.512 1.00 88.62 521 PHE A CA 1
ATOM 4151 C C . PHE A 1 521 ? 22.942 -10.344 -42.777 1.00 88.62 521 PHE A C 1
ATOM 4153 O O . PHE A 1 521 ? 23.313 -9.888 -43.859 1.00 88.62 521 PHE A O 1
ATOM 4160 N N . ASP A 1 522 ? 22.335 -11.533 -42.682 1.00 87.19 522 ASP A N 1
ATOM 4161 C CA . ASP A 1 522 ? 21.964 -12.374 -43.834 1.00 87.19 522 ASP A CA 1
ATOM 4162 C C . ASP A 1 522 ? 21.012 -11.631 -44.790 1.00 87.19 522 ASP A C 1
ATOM 4164 O O . ASP A 1 522 ? 21.066 -11.804 -46.008 1.00 87.19 522 ASP A O 1
ATOM 4168 N N . LEU A 1 523 ? 20.193 -10.714 -44.255 1.00 86.50 523 LEU A N 1
ATOM 4169 C CA . LEU A 1 523 ? 19.297 -9.872 -45.048 1.00 86.50 523 LEU A CA 1
ATOM 4170 C C . LEU A 1 523 ? 20.058 -8.992 -46.053 1.00 86.50 523 LEU A C 1
ATOM 4172 O O . LEU A 1 523 ? 19.583 -8.805 -47.171 1.00 86.50 523 LEU A O 1
ATOM 4176 N N . LEU A 1 524 ? 21.247 -8.494 -45.684 1.00 86.19 524 LEU A N 1
ATOM 4177 C CA . LEU A 1 524 ? 22.059 -7.609 -46.532 1.00 86.19 524 LEU A CA 1
ATOM 4178 C C . LEU A 1 524 ? 22.517 -8.295 -47.822 1.00 86.19 524 LEU A C 1
ATOM 4180 O O . LEU A 1 524 ? 22.620 -7.646 -48.858 1.00 86.19 524 LEU A O 1
ATOM 4184 N N . ASN A 1 525 ? 22.811 -9.594 -47.748 1.00 81.25 525 ASN A N 1
ATOM 4185 C CA . ASN A 1 525 ? 23.300 -10.373 -48.884 1.00 81.25 525 ASN A CA 1
ATOM 4186 C C . ASN A 1 525 ? 22.168 -11.021 -49.683 1.00 81.25 525 ASN A C 1
ATOM 4188 O O . ASN A 1 525 ? 22.352 -11.333 -50.857 1.00 81.25 525 ASN A O 1
ATOM 4192 N N . ARG A 1 526 ? 21.008 -11.231 -49.054 1.00 85.31 526 ARG A N 1
ATOM 4193 C CA . ARG A 1 526 ? 19.838 -11.835 -49.692 1.00 85.31 526 ARG A CA 1
ATOM 4194 C C . ARG A 1 526 ? 19.061 -10.849 -50.564 1.00 85.31 526 ARG A C 1
ATOM 4196 O O . ARG A 1 526 ? 18.457 -11.270 -51.545 1.00 85.31 526 ARG A O 1
ATOM 4203 N N . GLU A 1 527 ? 19.070 -9.570 -50.202 1.00 89.25 527 GLU A N 1
ATOM 4204 C CA . GLU A 1 527 ? 18.333 -8.513 -50.891 1.00 89.25 527 GLU A CA 1
ATOM 4205 C C . GLU A 1 527 ? 19.284 -7.654 -51.745 1.00 89.25 527 GLU A C 1
ATOM 4207 O O . GLU A 1 527 ? 20.093 -6.879 -51.229 1.00 89.25 527 GLU A O 1
ATOM 4212 N N . GLU A 1 528 ? 19.183 -7.768 -53.073 1.00 87.88 528 GLU A N 1
ATOM 4213 C CA . GLU A 1 528 ? 20.091 -7.086 -54.010 1.00 87.88 528 GLU A CA 1
ATOM 4214 C C . GLU A 1 528 ? 20.043 -5.558 -53.878 1.00 87.88 528 GLU A C 1
ATOM 4216 O O . GLU A 1 528 ? 21.061 -4.876 -54.026 1.00 87.88 528 GLU A O 1
ATOM 4221 N N . THR A 1 529 ? 18.867 -5.011 -53.566 1.00 90.44 529 THR A N 1
ATOM 4222 C CA . THR A 1 529 ? 18.672 -3.569 -53.380 1.00 90.44 529 THR A CA 1
ATOM 4223 C C . THR A 1 529 ? 19.493 -3.042 -52.202 1.00 90.44 529 THR A C 1
ATOM 4225 O O . THR A 1 529 ? 20.197 -2.039 -52.338 1.00 90.44 529 THR A O 1
ATOM 4228 N N . LEU A 1 530 ? 19.495 -3.756 -51.075 1.00 88.00 530 LEU A N 1
ATOM 4229 C CA . LEU A 1 530 ? 20.229 -3.391 -49.864 1.00 88.00 530 LEU A CA 1
ATOM 4230 C C . LEU A 1 530 ? 21.743 -3.564 -50.038 1.00 88.00 530 LEU A C 1
ATOM 4232 O O . LEU A 1 530 ? 22.530 -2.713 -49.612 1.00 88.00 530 LEU A O 1
ATOM 4236 N N . LEU A 1 531 ? 22.157 -4.605 -50.761 1.00 86.06 531 LEU A N 1
ATOM 4237 C CA . LEU A 1 531 ? 23.553 -4.789 -51.144 1.00 86.06 531 LEU A CA 1
ATOM 4238 C C . LEU A 1 531 ? 24.061 -3.625 -52.010 1.00 86.06 531 LEU A C 1
ATOM 4240 O O . LEU A 1 531 ? 25.196 -3.172 -51.848 1.00 86.06 531 LEU A O 1
ATOM 4244 N N . ASN A 1 532 ? 23.227 -3.111 -52.917 1.00 89.75 532 ASN A N 1
ATOM 4245 C CA . ASN A 1 532 ? 23.573 -1.961 -53.751 1.00 89.75 532 ASN A CA 1
ATOM 4246 C C . ASN A 1 532 ? 23.733 -0.670 -52.933 1.00 89.75 532 ASN A C 1
ATOM 4248 O O . ASN A 1 532 ? 24.634 0.120 -53.226 1.00 89.75 532 ASN A O 1
ATOM 4252 N N . VAL A 1 533 ? 22.949 -0.489 -51.864 1.00 91.69 533 VAL A N 1
ATOM 4253 C CA . VAL A 1 533 ? 23.144 0.611 -50.902 1.00 91.69 533 VAL A CA 1
ATOM 4254 C C . VAL A 1 533 ? 24.514 0.504 -50.232 1.00 91.69 533 VAL A C 1
ATOM 4256 O O . VAL A 1 533 ? 25.258 1.482 -50.212 1.00 91.69 533 VAL A O 1
ATOM 4259 N N . ILE A 1 534 ? 24.915 -0.682 -49.769 1.00 89.19 534 ILE A N 1
ATOM 4260 C CA . ILE A 1 534 ? 26.247 -0.879 -49.167 1.00 89.19 534 ILE A CA 1
ATOM 4261 C C . ILE A 1 534 ? 27.354 -0.604 -50.187 1.00 89.19 534 ILE A C 1
ATOM 4263 O O . ILE A 1 534 ? 28.316 0.108 -49.892 1.00 89.19 534 ILE A O 1
ATOM 4267 N N . LYS A 1 535 ? 27.201 -1.116 -51.413 1.00 88.06 535 LYS A N 1
ATOM 4268 C CA . LYS A 1 535 ? 28.144 -0.883 -52.516 1.00 88.06 535 LYS A CA 1
ATOM 4269 C C . LYS A 1 535 ? 28.292 0.600 -52.857 1.00 88.06 535 LYS A C 1
ATOM 4271 O O . LYS A 1 535 ? 29.384 1.015 -53.232 1.00 88.06 535 LYS A O 1
ATOM 4276 N N . SER A 1 536 ? 27.240 1.404 -52.705 1.00 89.31 536 SER A N 1
ATOM 4277 C CA . SER A 1 536 ? 27.296 2.855 -52.940 1.00 89.31 536 SER A CA 1
ATOM 4278 C C . SER A 1 536 ? 28.272 3.565 -51.992 1.00 89.31 536 SER A C 1
ATOM 4280 O O . SER A 1 536 ? 29.006 4.456 -52.421 1.00 89.31 536 SER A O 1
ATOM 4282 N N . VAL A 1 537 ? 28.360 3.103 -50.739 1.00 91.62 537 VAL A N 1
ATOM 4283 C CA . VAL A 1 537 ? 29.267 3.645 -49.717 1.00 91.62 537 VAL A CA 1
ATOM 4284 C C . VAL A 1 537 ? 30.671 3.068 -49.884 1.00 91.62 537 VAL A C 1
ATOM 4286 O O . VAL A 1 537 ? 31.652 3.811 -49.879 1.00 91.62 537 VAL A O 1
ATOM 4289 N N . THR A 1 538 ? 30.793 1.752 -50.079 1.00 90.19 538 THR A N 1
ATOM 4290 C CA . THR A 1 538 ? 32.104 1.089 -50.162 1.00 90.19 538 THR A CA 1
ATOM 4291 C C . THR A 1 538 ? 32.855 1.417 -51.452 1.00 90.19 538 THR A C 1
ATOM 4293 O O . THR A 1 538 ? 34.082 1.516 -51.425 1.00 90.19 538 THR A O 1
ATOM 4296 N N . ARG A 1 539 ? 32.153 1.681 -52.566 1.00 90.88 539 ARG A N 1
ATOM 4297 C CA . ARG A 1 539 ? 32.772 2.060 -53.849 1.00 90.88 539 ARG A CA 1
ATOM 4298 C C . ARG A 1 539 ? 33.531 3.385 -53.771 1.00 90.88 539 ARG A C 1
ATOM 4300 O O . ARG A 1 539 ? 34.619 3.492 -54.327 1.00 90.88 539 ARG A O 1
ATOM 4307 N N . ASN A 1 540 ? 32.981 4.364 -53.053 1.00 92.25 540 ASN A N 1
ATOM 4308 C CA . ASN A 1 540 ? 33.577 5.690 -52.868 1.00 92.25 540 ASN A CA 1
ATOM 4309 C C . ASN A 1 540 ? 34.199 5.863 -51.469 1.00 92.25 540 ASN A C 1
ATOM 4311 O O . ASN A 1 540 ? 34.431 6.986 -51.025 1.00 92.25 540 ASN A O 1
ATOM 4315 N N . GLY A 1 541 ? 34.499 4.769 -50.757 1.00 92.19 541 GLY A N 1
ATOM 4316 C CA . GLY A 1 541 ? 34.931 4.826 -49.355 1.00 92.19 541 GLY A CA 1
ATOM 4317 C C . GLY A 1 541 ? 36.125 5.757 -49.113 1.00 92.19 541 GLY A C 1
ATOM 4318 O O . GLY A 1 541 ? 36.160 6.477 -48.119 1.00 92.19 541 GLY A O 1
ATOM 4319 N N . ARG A 1 542 ? 37.061 5.843 -50.070 1.00 92.12 542 ARG A N 1
ATOM 4320 C CA . ARG A 1 542 ? 38.224 6.741 -49.983 1.00 92.12 542 ARG A CA 1
ATOM 4321 C C . ARG A 1 542 ? 37.837 8.220 -49.866 1.00 92.12 542 ARG A C 1
ATOM 4323 O O . ARG A 1 542 ? 38.461 8.936 -49.087 1.00 92.12 542 ARG A O 1
ATOM 4330 N N . SER A 1 543 ? 36.842 8.690 -50.620 1.00 91.19 543 SER A N 1
ATOM 4331 C CA . SER A 1 543 ? 36.423 10.096 -50.558 1.00 91.19 543 SER A CA 1
ATOM 4332 C C . SER A 1 543 ? 35.665 10.402 -49.269 1.00 91.19 543 SER A C 1
ATOM 4334 O O . SER A 1 543 ? 35.893 11.455 -48.685 1.00 91.19 543 SER A O 1
ATOM 4336 N N . ILE A 1 544 ? 34.841 9.467 -48.782 1.00 93.12 544 ILE A N 1
ATOM 4337 C CA . ILE A 1 544 ? 34.108 9.605 -47.511 1.00 93.12 544 ILE A CA 1
ATOM 4338 C C . ILE A 1 544 ? 35.088 9.713 -46.334 1.00 93.12 544 ILE A C 1
ATOM 4340 O O . ILE A 1 544 ? 34.956 10.596 -45.484 1.00 93.12 544 ILE A O 1
ATOM 4344 N N . VAL A 1 545 ? 36.123 8.868 -46.320 1.00 92.50 545 VAL A N 1
ATOM 4345 C CA . VAL A 1 545 ? 37.186 8.929 -45.306 1.00 92.50 545 VAL A CA 1
ATOM 4346 C C . VAL A 1 545 ? 37.919 10.272 -45.363 1.00 92.50 545 VAL A C 1
ATOM 4348 O O . VAL A 1 545 ? 38.139 10.887 -44.323 1.00 92.50 545 VAL A O 1
ATOM 4351 N N . LEU A 1 546 ? 38.242 10.782 -46.556 1.00 92.69 546 LEU A N 1
ATOM 4352 C CA . LEU A 1 546 ? 38.920 12.075 -46.691 1.00 92.69 546 LEU A CA 1
ATOM 4353 C C . LEU A 1 546 ? 38.051 13.247 -46.202 1.00 92.69 546 LEU A C 1
ATOM 4355 O O . LEU A 1 546 ? 38.553 14.146 -45.530 1.00 92.69 546 LEU A O 1
ATOM 4359 N N . THR A 1 547 ? 36.743 13.225 -46.474 1.00 92.50 547 THR A N 1
ATOM 4360 C CA . THR A 1 547 ? 35.813 14.233 -45.937 1.00 92.50 547 THR A CA 1
ATOM 4361 C C . THR A 1 547 ? 35.667 14.153 -44.416 1.00 92.50 547 THR A C 1
ATOM 4363 O O . THR A 1 547 ? 35.556 15.190 -43.767 1.00 92.50 547 THR A O 1
ATOM 4366 N N . ALA A 1 548 ? 35.731 12.956 -43.825 1.00 90.88 548 ALA A N 1
ATOM 4367 C CA . ALA A 1 548 ? 35.718 12.792 -42.371 1.00 90.88 548 ALA A CA 1
ATOM 4368 C C . ALA A 1 548 ? 36.983 13.379 -41.721 1.00 90.88 548 ALA A C 1
ATOM 4370 O O . ALA A 1 548 ? 36.897 14.036 -40.685 1.00 90.88 548 ALA A O 1
ATOM 4371 N N . VAL A 1 549 ? 38.146 13.215 -42.364 1.00 92.50 549 VAL A N 1
ATOM 4372 C CA . VAL A 1 549 ? 39.398 13.855 -41.929 1.00 92.50 549 VAL A CA 1
ATOM 4373 C C . VAL A 1 549 ? 39.276 15.382 -41.964 1.00 92.50 549 VAL A C 1
ATOM 4375 O O . VAL A 1 549 ? 39.677 16.043 -41.009 1.00 92.50 549 VAL A O 1
ATOM 4378 N N . LEU A 1 550 ? 38.670 15.955 -43.010 1.00 92.19 550 LEU A N 1
ATOM 4379 C CA . LEU A 1 550 ? 38.414 17.399 -43.081 1.00 92.19 550 LEU A CA 1
ATOM 4380 C C . LEU A 1 550 ? 37.494 17.882 -41.945 1.00 92.19 550 LEU A C 1
ATOM 4382 O O . LEU A 1 550 ? 37.788 18.891 -41.307 1.00 92.19 550 LEU A O 1
ATOM 4386 N N . ALA A 1 551 ? 36.409 17.156 -41.663 1.00 89.75 551 ALA A N 1
ATOM 4387 C CA . ALA A 1 551 ? 35.505 17.482 -40.559 1.00 89.75 551 ALA A CA 1
ATOM 4388 C C . ALA A 1 551 ? 36.221 17.440 -39.197 1.00 89.75 551 ALA A C 1
ATOM 4390 O O . ALA A 1 551 ? 36.010 18.321 -38.364 1.00 89.75 551 ALA A O 1
ATOM 4391 N N . LEU A 1 552 ? 37.123 16.475 -38.992 1.00 90.50 552 LEU A N 1
ATOM 4392 C CA . LEU A 1 552 ? 37.933 16.370 -37.777 1.00 90.50 552 LEU A CA 1
ATOM 4393 C C . LEU A 1 552 ? 38.877 17.573 -37.605 1.00 90.50 552 LEU A C 1
ATOM 4395 O O . LEU A 1 552 ? 38.997 18.098 -36.499 1.00 90.50 552 LEU A O 1
ATOM 4399 N N . ILE A 1 553 ? 39.488 18.062 -38.691 1.00 93.06 553 ILE A N 1
ATOM 4400 C CA . ILE A 1 553 ? 40.313 19.286 -38.676 1.00 93.06 553 ILE A CA 1
ATOM 4401 C C . ILE A 1 553 ? 39.471 20.512 -38.288 1.00 93.06 553 ILE A C 1
ATOM 4403 O O . ILE A 1 553 ? 39.913 21.329 -37.483 1.00 93.06 553 ILE A O 1
ATOM 4407 N N . LEU A 1 554 ? 38.249 20.646 -38.813 1.00 90.81 554 LEU A N 1
ATOM 4408 C CA . LEU A 1 554 ? 37.360 21.762 -38.460 1.00 90.81 554 LEU A CA 1
ATOM 4409 C C . LEU A 1 554 ? 36.932 21.719 -36.987 1.00 90.81 554 LEU A C 1
ATOM 4411 O O . LEU A 1 554 ? 37.001 22.738 -36.302 1.00 90.81 554 LEU A O 1
ATOM 4415 N N . VAL A 1 555 ? 36.546 20.545 -36.479 1.00 92.31 555 VAL A N 1
ATOM 4416 C CA . VAL A 1 555 ? 36.230 20.353 -35.054 1.00 92.31 555 VAL A CA 1
ATOM 4417 C C . VAL A 1 555 ? 37.421 20.723 -34.178 1.00 92.31 555 VAL A C 1
ATOM 4419 O O . VAL A 1 555 ? 37.250 21.413 -33.174 1.00 92.31 555 VAL A O 1
ATOM 4422 N N . TYR A 1 556 ? 38.632 20.326 -34.573 1.00 92.44 556 TYR A N 1
ATOM 4423 C CA . TYR A 1 556 ? 39.855 20.673 -33.856 1.00 92.44 556 TYR A CA 1
ATOM 4424 C C . TYR A 1 556 ? 40.044 22.195 -33.734 1.00 92.44 556 TYR A C 1
ATOM 4426 O O . TYR A 1 556 ? 40.285 22.695 -32.636 1.00 92.44 556 TYR A O 1
ATOM 4434 N N . LEU A 1 557 ? 39.848 22.949 -34.823 1.00 92.19 557 LEU A N 1
ATOM 4435 C CA . LEU A 1 557 ? 39.942 24.414 -34.808 1.00 92.19 557 LEU A CA 1
ATOM 4436 C C . LEU A 1 557 ? 38.897 25.062 -33.886 1.00 92.19 557 LEU A C 1
ATOM 4438 O O . LEU A 1 557 ? 39.247 25.916 -33.071 1.00 92.19 557 LEU A O 1
ATOM 4442 N N . PHE A 1 558 ? 37.631 24.639 -33.962 1.00 90.31 558 PHE A N 1
ATOM 4443 C CA . PHE A 1 558 ? 36.577 25.163 -33.081 1.00 90.31 558 PHE A CA 1
ATOM 4444 C C . PHE A 1 558 ? 36.805 24.814 -31.608 1.00 90.31 558 PHE A C 1
ATOM 4446 O O . PHE A 1 558 ? 36.471 25.607 -30.729 1.00 90.31 558 PHE A O 1
ATOM 4453 N N . SER A 1 559 ? 37.428 23.671 -31.334 1.00 91.44 559 SER A N 1
ATOM 4454 C CA . SER A 1 559 ? 37.778 23.262 -29.972 1.00 91.44 559 SER A CA 1
ATOM 4455 C C . SER A 1 559 ? 38.867 24.146 -29.366 1.00 91.44 559 SER A C 1
ATOM 4457 O O . SER A 1 559 ? 38.805 24.444 -28.179 1.00 91.44 559 SER A O 1
ATOM 4459 N N . ILE A 1 560 ? 39.824 24.634 -30.169 1.00 93.31 560 ILE A N 1
ATOM 4460 C CA . ILE A 1 560 ? 40.817 25.624 -29.715 1.00 93.31 560 ILE A CA 1
ATOM 4461 C C . ILE A 1 560 ? 40.126 26.935 -29.323 1.00 93.31 560 ILE A C 1
ATOM 4463 O O . ILE A 1 560 ? 40.423 27.492 -28.270 1.00 93.31 560 ILE A O 1
ATOM 4467 N N . VAL A 1 561 ? 39.182 27.417 -30.138 1.00 91.12 561 VAL A N 1
ATOM 4468 C CA . VAL A 1 561 ? 38.423 28.645 -29.838 1.00 91.12 561 VAL A CA 1
ATOM 4469 C C . VAL A 1 561 ? 37.591 28.476 -28.564 1.00 91.12 561 VAL A C 1
ATOM 4471 O O . VAL A 1 561 ? 37.637 29.340 -27.690 1.00 91.12 561 VAL A O 1
ATOM 4474 N N . GLY A 1 562 ? 36.886 27.349 -28.424 1.00 87.50 562 GLY A N 1
ATOM 4475 C CA . GLY A 1 562 ? 36.125 27.022 -27.217 1.00 87.50 562 GLY A CA 1
ATOM 4476 C C . GLY A 1 562 ? 37.003 26.958 -25.965 1.00 87.50 562 GLY A C 1
ATOM 4477 O O . GLY A 1 562 ? 36.650 27.532 -24.941 1.00 87.50 562 GLY A O 1
ATOM 4478 N N . PHE A 1 563 ? 38.187 26.351 -26.077 1.00 90.00 563 PHE A N 1
ATOM 4479 C CA . PHE A 1 563 ? 39.148 26.224 -24.981 1.00 90.00 563 PHE A CA 1
ATOM 4480 C C . PHE A 1 563 ? 39.766 27.557 -24.542 1.00 90.00 563 PHE A C 1
ATOM 4482 O O . PHE A 1 563 ? 40.009 27.755 -23.355 1.00 90.00 563 PHE A O 1
ATOM 4489 N N . LEU A 1 564 ? 40.032 28.473 -25.480 1.00 89.81 564 LEU A N 1
ATOM 4490 C CA . LEU A 1 564 ? 40.664 29.758 -25.168 1.00 89.81 564 LEU A CA 1
ATOM 4491 C C . LEU A 1 564 ? 39.674 30.817 -24.669 1.00 89.81 564 LEU A C 1
ATOM 4493 O O . LEU A 1 564 ? 40.044 31.614 -23.811 1.00 89.81 564 LEU A O 1
ATOM 4497 N N . PHE A 1 565 ? 38.447 30.847 -25.201 1.00 87.38 565 PHE A N 1
ATOM 4498 C CA . PHE A 1 565 ? 37.512 31.958 -24.964 1.00 87.38 565 PHE A CA 1
ATOM 4499 C C . PHE A 1 565 ? 36.235 31.584 -24.209 1.00 87.38 565 PHE A C 1
ATOM 4501 O O . PHE A 1 565 ? 35.657 32.450 -23.565 1.00 87.38 565 PHE A O 1
ATOM 4508 N N . LEU A 1 566 ? 35.780 30.330 -24.285 1.00 84.81 566 LEU A N 1
ATOM 4509 C CA . LEU A 1 566 ? 34.468 29.898 -23.772 1.00 84.81 566 LEU A CA 1
ATOM 4510 C C . LEU A 1 566 ? 34.593 28.787 -22.721 1.00 84.81 566 LEU A C 1
ATOM 4512 O O . LEU A 1 566 ? 33.624 28.091 -22.424 1.00 84.81 566 LEU A O 1
ATOM 4516 N N . LYS A 1 567 ? 35.794 28.601 -22.161 1.00 84.12 567 LYS A N 1
ATOM 4517 C CA . LYS A 1 567 ? 36.135 27.479 -21.279 1.00 84.12 567 LYS A CA 1
ATOM 4518 C C . LYS A 1 567 ? 35.154 27.314 -20.115 1.00 84.12 567 LYS A C 1
ATOM 4520 O O . LYS A 1 567 ? 34.762 26.192 -19.803 1.00 84.12 567 LYS A O 1
ATOM 4525 N N . ASP A 1 568 ? 34.755 28.421 -19.493 1.00 80.38 568 ASP A N 1
ATOM 4526 C CA . ASP A 1 568 ? 33.879 28.422 -18.315 1.00 80.38 568 ASP A CA 1
ATOM 4527 C C . ASP A 1 568 ? 32.391 28.177 -18.641 1.00 80.38 568 ASP A C 1
ATOM 4529 O O . ASP A 1 568 ? 31.617 27.825 -17.742 1.00 80.38 568 ASP A O 1
ATOM 4533 N N . ASP A 1 569 ? 32.005 28.305 -19.915 1.00 81.25 569 ASP A N 1
ATOM 4534 C CA . ASP A 1 569 ? 30.630 28.120 -20.397 1.00 81.25 569 ASP A CA 1
ATOM 4535 C C . ASP A 1 569 ? 30.335 26.671 -20.823 1.00 81.25 569 ASP A C 1
ATOM 4537 O O . ASP A 1 569 ? 29.171 26.270 -20.908 1.00 81.25 569 ASP A O 1
ATOM 4541 N N . PHE A 1 570 ? 31.377 25.860 -21.045 1.00 81.62 570 PHE A N 1
ATOM 4542 C CA . PHE A 1 570 ? 31.277 24.427 -21.337 1.00 81.62 570 PHE A CA 1
ATOM 4543 C C . PHE A 1 570 ? 31.040 23.605 -20.062 1.00 81.62 570 PHE A C 1
ATOM 4545 O O . PHE A 1 570 ? 31.939 22.930 -19.545 1.00 81.62 570 PHE A O 1
ATOM 4552 N N . ARG A 1 571 ? 29.799 23.646 -19.571 1.00 78.00 571 ARG A N 1
ATOM 4553 C CA . ARG A 1 571 ? 29.309 22.802 -18.475 1.00 78.00 571 ARG A CA 1
ATOM 4554 C C . ARG A 1 571 ? 28.277 21.811 -18.986 1.00 78.00 571 ARG A C 1
ATOM 4556 O O . ARG A 1 571 ? 27.304 22.213 -19.614 1.00 78.00 571 ARG A O 1
ATOM 4563 N N . MET A 1 572 ? 28.481 20.531 -18.697 1.00 73.81 572 MET A N 1
ATOM 4564 C CA . MET A 1 572 ? 27.503 19.491 -19.010 1.00 73.81 572 MET A CA 1
ATOM 4565 C C . MET A 1 572 ? 26.903 18.920 -17.738 1.00 73.81 572 MET A C 1
ATOM 4567 O O . MET A 1 572 ? 27.633 18.629 -16.793 1.00 73.81 572 MET A O 1
ATOM 4571 N N . ASP A 1 573 ? 25.594 18.692 -17.766 1.00 69.38 573 ASP A N 1
ATOM 4572 C CA . ASP A 1 573 ? 24.902 17.916 -16.744 1.00 69.38 573 ASP A CA 1
ATOM 4573 C C . ASP A 1 573 ? 25.332 16.448 -16.871 1.00 69.38 573 ASP A C 1
ATOM 4575 O O . ASP A 1 573 ? 25.126 15.812 -17.911 1.00 69.38 573 ASP A O 1
ATOM 4579 N N . VAL A 1 574 ? 25.960 15.908 -15.826 1.00 70.88 574 VAL A N 1
ATOM 4580 C CA . VAL A 1 574 ? 26.419 14.516 -15.792 1.00 70.88 574 VAL A CA 1
ATOM 4581 C C . VAL A 1 574 ? 25.705 13.793 -14.665 1.00 70.88 574 VAL A C 1
ATOM 4583 O O . VAL A 1 574 ? 25.807 14.152 -13.494 1.00 70.88 574 VAL A O 1
ATOM 4586 N N . GLN A 1 575 ? 25.003 12.716 -15.006 1.00 56.50 575 GLN A N 1
ATOM 4587 C CA . GLN A 1 575 ? 24.412 11.841 -14.005 1.00 56.50 575 GLN A CA 1
ATOM 4588 C C . GLN A 1 575 ? 25.492 10.885 -13.483 1.00 56.50 575 GLN A C 1
ATOM 4590 O O . GLN A 1 575 ? 25.814 9.884 -14.125 1.00 56.50 575 GLN A O 1
ATOM 4595 N N . ARG A 1 576 ? 26.106 11.223 -12.341 1.00 61.16 576 ARG A N 1
ATOM 4596 C CA . ARG A 1 576 ? 27.132 10.381 -11.706 1.00 61.16 576 ARG A CA 1
ATOM 4597 C C . ARG A 1 576 ? 26.513 9.064 -11.228 1.00 61.16 576 ARG A C 1
ATOM 4599 O O . ARG A 1 576 ? 25.553 9.063 -10.460 1.00 61.16 576 ARG A O 1
ATOM 4606 N N . LEU A 1 577 ? 27.085 7.941 -11.662 1.00 54.97 577 LEU A N 1
ATOM 4607 C CA . LEU A 1 577 ? 26.745 6.615 -11.144 1.00 54.97 577 LEU A CA 1
ATOM 4608 C C . LEU A 1 577 ? 27.397 6.471 -9.753 1.00 54.97 577 LEU A C 1
ATOM 4610 O O . LEU A 1 577 ? 28.615 6.555 -9.616 1.00 54.97 577 LEU A O 1
ATOM 4614 N N . SER A 1 578 ? 26.573 6.366 -8.715 1.00 51.44 578 SER A N 1
ATOM 4615 C CA . SER A 1 578 ? 26.904 6.573 -7.298 1.00 51.44 578 SER A CA 1
ATOM 4616 C C . SER A 1 578 ? 27.913 5.586 -6.695 1.00 51.44 578 SER A C 1
ATOM 4618 O O . SER A 1 578 ? 27.635 4.390 -6.683 1.00 51.44 578 SER A O 1
ATOM 4620 N N . VAL A 1 579 ? 28.975 6.103 -6.051 1.00 50.41 579 VAL A N 1
ATOM 4621 C CA . VAL A 1 579 ? 29.578 5.508 -4.825 1.00 50.41 579 VAL A CA 1
ATOM 4622 C C . VAL A 1 579 ? 30.037 6.572 -3.803 1.00 50.41 579 VAL A C 1
ATOM 4624 O O . VAL A 1 579 ? 30.126 6.270 -2.621 1.00 50.41 579 VAL A O 1
ATOM 4627 N N . MET A 1 580 ? 30.256 7.839 -4.175 1.00 45.06 580 MET A N 1
ATOM 4628 C CA . MET A 1 580 ? 30.576 8.899 -3.201 1.00 45.06 580 MET A CA 1
ATOM 4629 C C . MET A 1 580 ? 29.780 10.168 -3.506 1.00 45.06 580 MET A C 1
ATOM 4631 O O . MET A 1 580 ? 30.161 10.968 -4.357 1.00 45.06 580 MET A O 1
ATOM 4635 N N . ALA A 1 581 ? 28.640 10.319 -2.835 1.00 41.97 581 ALA A N 1
ATOM 4636 C CA . ALA A 1 581 ? 27.842 11.538 -2.850 1.00 41.97 581 ALA A CA 1
ATOM 4637 C C . ALA A 1 581 ? 28.474 12.562 -1.893 1.00 41.97 581 ALA A C 1
ATOM 4639 O O . ALA A 1 581 ? 28.137 12.615 -0.715 1.00 41.97 581 ALA A O 1
ATOM 4640 N N . GLY A 1 582 ? 29.438 13.329 -2.399 1.00 45.97 582 GLY A N 1
ATOM 4641 C CA . GLY A 1 582 ? 29.746 14.654 -1.864 1.00 45.97 582 GLY A CA 1
ATOM 4642 C C . GLY A 1 582 ? 28.881 15.695 -2.574 1.00 45.97 582 GLY A C 1
ATOM 4643 O O . GLY A 1 582 ? 28.551 15.511 -3.747 1.00 45.97 582 GLY A O 1
ATOM 4644 N N . GLU A 1 583 ? 28.501 16.753 -1.859 1.00 50.84 583 GLU A N 1
ATOM 4645 C CA . GLU A 1 583 ? 27.842 17.949 -2.395 1.00 50.84 583 GLU A CA 1
ATOM 4646 C C . GLU A 1 583 ? 28.709 18.604 -3.476 1.00 50.84 583 GLU A C 1
ATOM 4648 O O . GLU A 1 583 ? 29.565 19.436 -3.185 1.00 50.84 583 GLU A O 1
ATOM 4653 N N . ASP A 1 584 ? 28.504 18.234 -4.733 1.00 51.31 584 ASP A N 1
ATOM 4654 C CA . ASP A 1 584 ? 29.039 18.995 -5.853 1.00 51.31 584 ASP A CA 1
ATOM 4655 C C . ASP A 1 584 ? 27.954 19.132 -6.918 1.00 51.31 584 ASP A C 1
ATOM 4657 O O . ASP A 1 584 ? 27.173 18.201 -7.151 1.00 51.31 584 ASP A O 1
ATOM 4661 N N . ASP A 1 585 ? 27.877 20.327 -7.503 1.00 55.69 585 ASP A N 1
ATOM 4662 C CA . ASP A 1 585 ? 26.925 20.692 -8.551 1.00 55.69 585 ASP A CA 1
ATOM 4663 C C . ASP A 1 585 ? 26.958 19.597 -9.628 1.00 55.69 585 ASP A C 1
ATOM 4665 O O . ASP A 1 585 ? 28.034 19.206 -10.077 1.00 55.69 585 ASP A O 1
ATOM 4669 N N . GLY A 1 586 ? 25.804 19.057 -10.034 1.00 61.59 586 GLY A N 1
ATOM 4670 C CA . GLY A 1 586 ? 25.691 17.947 -11.000 1.00 61.59 586 GLY A CA 1
ATOM 4671 C C . GLY A 1 586 ? 26.175 18.290 -12.418 1.00 61.59 586 GLY A C 1
ATOM 4672 O O . GLY A 1 586 ? 25.815 17.613 -13.383 1.00 61.59 586 GLY A O 1
ATOM 4673 N N . THR A 1 587 ? 26.962 19.358 -12.540 1.00 67.75 587 THR A N 1
ATOM 4674 C CA . THR A 1 587 ? 27.550 19.898 -13.749 1.00 67.75 587 THR A CA 1
ATOM 4675 C C . THR A 1 587 ? 29.066 19.728 -13.706 1.00 67.75 587 THR A C 1
ATOM 4677 O O . THR A 1 587 ? 29.749 20.205 -12.801 1.00 67.75 587 THR A O 1
ATOM 4680 N N . GLU A 1 588 ? 29.626 19.058 -14.711 1.00 77.44 588 GLU A N 1
ATOM 4681 C CA . GLU A 1 588 ? 31.076 18.931 -14.856 1.00 77.44 588 GLU A CA 1
ATOM 4682 C C . GLU A 1 588 ? 31.597 19.853 -15.958 1.00 77.44 588 GLU A C 1
ATOM 4684 O O . GLU A 1 588 ? 30.959 20.070 -16.996 1.00 77.44 588 GLU A O 1
ATOM 4689 N N . ARG A 1 589 ? 32.790 20.412 -15.728 1.00 80.94 589 ARG A N 1
ATOM 4690 C CA . ARG A 1 589 ? 33.518 21.200 -16.726 1.00 80.94 589 ARG A CA 1
ATOM 4691 C C . ARG A 1 589 ? 34.170 20.243 -17.718 1.00 80.94 589 ARG A C 1
ATOM 4693 O O . ARG A 1 589 ? 35.109 19.530 -17.381 1.00 80.94 589 ARG A O 1
ATOM 4700 N N . VAL A 1 590 ? 33.694 20.236 -18.960 1.00 83.50 590 VAL A N 1
ATOM 4701 C CA . VAL A 1 590 ? 34.120 19.229 -19.957 1.00 83.50 590 VAL A CA 1
ATOM 4702 C C . VAL A 1 590 ? 35.194 19.760 -20.918 1.00 83.50 590 VAL A C 1
ATOM 4704 O O . VAL A 1 590 ? 35.723 19.028 -21.748 1.00 83.50 590 VAL A O 1
ATOM 4707 N N . CYS A 1 591 ? 35.583 21.032 -20.789 1.00 87.06 591 CYS A N 1
ATOM 4708 C CA . CYS A 1 591 ? 36.618 21.675 -21.611 1.00 87.06 591 CYS A CA 1
ATOM 4709 C C . CYS A 1 591 ? 37.853 22.098 -20.776 1.00 87.06 591 CYS A C 1
ATOM 4711 O O . CYS A 1 591 ? 38.508 23.094 -21.072 1.00 87.06 591 CYS A O 1
ATOM 4713 N N . ASP A 1 592 ? 38.219 21.343 -19.729 1.00 86.56 592 ASP A N 1
ATOM 4714 C CA . ASP A 1 592 ? 39.411 21.657 -18.915 1.00 86.56 592 ASP A CA 1
ATOM 4715 C C . ASP A 1 592 ? 40.744 21.330 -19.594 1.00 86.56 592 ASP A C 1
ATOM 4717 O O . ASP A 1 592 ? 41.751 21.998 -19.343 1.00 86.56 592 ASP A O 1
ATOM 4721 N N . THR A 1 593 ? 40.739 20.355 -20.504 1.00 91.00 593 THR A N 1
ATOM 4722 C CA . THR A 1 593 ? 41.864 20.042 -21.391 1.00 91.00 593 THR A CA 1
ATOM 4723 C C . THR A 1 593 ? 41.426 20.146 -22.846 1.00 91.00 593 THR A C 1
ATOM 4725 O O . THR A 1 593 ? 40.264 19.898 -23.176 1.00 91.00 593 THR A O 1
ATOM 4728 N N . LEU A 1 594 ? 42.369 20.459 -23.741 1.00 88.25 594 LEU A N 1
ATOM 4729 C CA . LEU A 1 594 ? 42.083 20.557 -25.174 1.00 88.25 594 LEU A CA 1
ATOM 4730 C C . LEU A 1 594 ? 41.518 19.240 -25.735 1.00 88.25 594 LEU A C 1
ATOM 4732 O O . LEU A 1 594 ? 40.601 19.270 -26.548 1.00 88.25 594 LEU A O 1
ATOM 4736 N N . LEU A 1 595 ? 42.009 18.089 -25.260 1.00 89.44 595 LEU A N 1
ATOM 4737 C CA . LEU A 1 595 ? 41.507 16.776 -25.672 1.00 89.44 595 LEU A CA 1
ATOM 4738 C C . LEU A 1 595 ? 40.035 16.580 -25.282 1.00 89.44 595 LEU A C 1
ATOM 4740 O O . LEU A 1 595 ? 39.233 16.178 -26.122 1.00 89.44 595 LEU A O 1
ATOM 4744 N N . MET A 1 596 ? 39.670 16.909 -24.041 1.00 87.19 596 MET A N 1
ATOM 4745 C CA . MET A 1 596 ? 38.283 16.809 -23.571 1.00 87.19 596 MET A CA 1
ATOM 4746 C C . MET A 1 596 ? 37.375 17.795 -24.309 1.00 87.19 596 MET A C 1
ATOM 4748 O O . MET A 1 596 ? 36.261 17.440 -24.692 1.00 87.19 596 MET A O 1
ATOM 4752 N N . CYS A 1 597 ? 37.881 18.990 -24.625 1.00 88.75 597 CYS A N 1
ATOM 4753 C CA . CYS A 1 597 ? 37.144 19.962 -25.421 1.00 88.75 597 CYS A CA 1
ATOM 4754 C C . CYS A 1 597 ? 36.875 19.451 -26.847 1.00 88.75 597 CYS A C 1
ATOM 4756 O O . CYS A 1 597 ? 35.747 19.537 -27.323 1.00 88.75 597 CYS A O 1
ATOM 4758 N N . ILE A 1 598 ? 37.864 18.820 -27.494 1.00 91.12 598 ILE A N 1
ATOM 4759 C CA . ILE A 1 598 ? 37.696 18.187 -28.815 1.00 91.12 598 ILE A CA 1
ATOM 4760 C C . ILE A 1 598 ? 36.653 17.074 -28.770 1.00 91.12 598 ILE A C 1
ATOM 4762 O O . ILE A 1 598 ? 35.764 17.034 -29.619 1.00 91.12 598 ILE A O 1
ATOM 4766 N N . VAL A 1 599 ? 36.728 16.189 -27.773 1.00 89.62 599 VAL A N 1
ATOM 4767 C CA . VAL A 1 599 ? 35.751 15.104 -27.596 1.00 89.62 599 VAL A CA 1
ATOM 4768 C C . VAL A 1 599 ? 34.345 15.669 -27.376 1.00 89.62 599 VAL A C 1
ATOM 4770 O O . VAL A 1 599 ? 33.385 15.161 -27.954 1.00 89.62 599 VAL A O 1
ATOM 4773 N N . THR A 1 600 ? 34.224 16.753 -26.610 1.00 87.88 600 THR A N 1
ATOM 4774 C CA . THR A 1 600 ? 32.948 17.420 -26.321 1.00 87.88 600 THR A CA 1
ATOM 4775 C C . THR A 1 600 ? 32.362 18.077 -27.566 1.00 87.88 600 THR A C 1
ATOM 4777 O O . THR A 1 600 ? 31.217 17.808 -27.913 1.00 87.88 600 THR A O 1
ATOM 4780 N N . VAL A 1 601 ? 33.137 18.876 -28.304 1.00 88.88 601 VAL A N 1
ATOM 4781 C CA . VAL A 1 601 ? 32.675 19.530 -29.541 1.00 88.88 601 VAL A CA 1
ATOM 4782 C C . VAL A 1 601 ? 32.336 18.490 -30.617 1.00 88.88 601 VAL A C 1
ATOM 4784 O O . VAL A 1 601 ? 31.344 18.648 -31.329 1.00 88.88 601 VAL A O 1
ATOM 4787 N N . LEU A 1 602 ? 33.102 17.396 -30.712 1.00 89.00 602 LEU A N 1
ATOM 4788 C CA . LEU A 1 602 ? 32.839 16.305 -31.651 1.00 89.00 602 LEU A CA 1
ATOM 4789 C C . LEU A 1 602 ? 31.530 15.576 -31.321 1.00 89.00 602 LEU A C 1
ATOM 4791 O O . LEU A 1 602 ? 30.650 15.467 -32.175 1.00 89.00 602 LEU A O 1
ATOM 4795 N N . ASN A 1 603 ? 31.396 15.086 -30.087 1.00 85.19 603 ASN A N 1
ATOM 4796 C CA . ASN A 1 603 ? 30.242 14.289 -29.678 1.00 85.19 603 ASN A CA 1
ATOM 4797 C C . ASN A 1 603 ? 28.979 15.130 -29.581 1.00 85.19 603 ASN A C 1
ATOM 4799 O O . ASN A 1 603 ? 27.909 14.673 -29.971 1.00 85.19 603 ASN A O 1
ATOM 4803 N N . GLN A 1 604 ? 29.098 16.350 -29.068 1.00 84.88 604 GLN A N 1
ATOM 4804 C CA . GLN A 1 604 ? 27.943 17.155 -28.731 1.00 84.88 604 GLN A CA 1
ATOM 4805 C C . GLN A 1 604 ? 27.571 18.157 -29.821 1.00 84.88 604 GLN A C 1
ATOM 4807 O O . GLN A 1 604 ? 26.388 18.415 -30.028 1.00 84.88 604 GLN A O 1
ATOM 4812 N N . GLY A 1 605 ? 28.566 18.679 -30.541 1.00 83.25 605 GLY A N 1
ATOM 4813 C CA . GLY A 1 605 ? 28.364 19.647 -31.612 1.00 83.25 605 GLY A CA 1
ATOM 4814 C C . GLY A 1 605 ? 27.938 19.015 -32.932 1.00 83.25 605 GLY A C 1
ATOM 4815 O O . GLY A 1 605 ? 26.979 19.485 -33.538 1.00 83.25 605 GLY A O 1
ATOM 4816 N N . LEU A 1 606 ? 28.610 17.945 -33.381 1.00 83.62 606 LEU A N 1
ATOM 4817 C CA . LEU A 1 606 ? 28.271 17.310 -34.664 1.00 83.62 606 LEU A CA 1
ATOM 4818 C C . LEU A 1 606 ? 27.091 16.333 -34.570 1.00 83.62 606 LEU A C 1
ATOM 4820 O O . LEU A 1 606 ? 26.353 16.192 -35.542 1.00 83.62 606 LEU A O 1
ATOM 4824 N N . ARG A 1 607 ? 26.897 15.645 -33.434 1.00 83.12 607 ARG A N 1
ATOM 4825 C CA . ARG A 1 607 ? 25.895 14.566 -33.329 1.00 83.12 607 ARG A CA 1
ATOM 4826 C C . ARG A 1 607 ? 24.475 15.051 -33.033 1.00 83.12 607 ARG A C 1
ATOM 4828 O O . ARG A 1 607 ? 23.533 14.407 -33.477 1.00 83.12 607 ARG A O 1
ATOM 4835 N N . ASN A 1 608 ? 24.302 16.155 -32.299 1.00 78.56 608 ASN A N 1
ATOM 4836 C CA . ASN A 1 608 ? 22.987 16.553 -31.765 1.00 78.56 608 ASN A CA 1
ATOM 4837 C C . ASN A 1 608 ? 22.200 17.548 -32.631 1.00 78.56 608 ASN A C 1
ATOM 4839 O O . ASN A 1 608 ? 21.210 18.104 -32.170 1.00 78.56 608 ASN A O 1
ATOM 4843 N N . GLY A 1 609 ? 22.601 17.771 -33.885 1.00 65.75 609 GLY A N 1
ATOM 4844 C CA . GLY A 1 609 ? 21.790 18.464 -34.900 1.00 65.75 609 GLY A CA 1
ATOM 4845 C C . GLY A 1 609 ? 21.582 19.979 -34.722 1.00 65.75 609 GLY A C 1
ATOM 4846 O O . GLY A 1 609 ? 21.293 20.644 -35.712 1.00 65.75 609 GLY A O 1
ATOM 4847 N N . GLY A 1 610 ? 21.776 20.537 -33.521 1.00 78.69 610 GLY A N 1
ATOM 4848 C CA . GLY A 1 610 ? 21.662 21.973 -33.201 1.00 78.69 610 GLY A CA 1
ATOM 4849 C C . GLY A 1 610 ? 22.997 22.729 -33.107 1.00 78.69 610 GLY A C 1
ATOM 4850 O O . GLY A 1 610 ? 23.024 23.928 -32.833 1.00 78.69 610 GLY A O 1
ATOM 4851 N N . GLY A 1 611 ? 24.118 22.044 -33.353 1.00 83.38 611 GLY A N 1
ATOM 4852 C CA . GLY A 1 611 ? 25.462 22.580 -33.136 1.00 83.38 611 GLY A CA 1
ATOM 4853 C C . GLY A 1 611 ? 25.893 22.534 -31.665 1.00 83.38 611 GLY A C 1
ATOM 4854 O O . GLY A 1 611 ? 25.175 22.066 -30.788 1.00 83.38 611 GLY A O 1
ATOM 4855 N N . VAL A 1 612 ? 27.107 23.014 -31.379 1.00 83.31 612 VAL A N 1
ATOM 4856 C CA . VAL A 1 612 ? 27.703 22.929 -30.028 1.00 83.31 612 VAL A CA 1
ATOM 4857 C C . VAL A 1 612 ? 27.063 23.888 -29.010 1.00 83.31 612 VAL A C 1
ATOM 4859 O O . VAL A 1 612 ? 27.196 23.693 -27.805 1.00 83.31 612 VAL A O 1
ATOM 4862 N N . GLY A 1 613 ? 26.330 24.903 -29.483 1.00 76.81 613 GLY A N 1
ATOM 4863 C CA . GLY A 1 613 ? 25.730 25.943 -28.642 1.00 76.81 613 GLY A CA 1
ATOM 4864 C C . GLY A 1 613 ? 24.631 25.455 -27.695 1.00 76.81 613 GLY A C 1
ATOM 4865 O O . GLY A 1 613 ? 24.382 26.104 -26.688 1.00 76.81 613 GLY A O 1
ATOM 4866 N N . ASP A 1 614 ? 24.014 24.301 -27.961 1.00 74.00 614 ASP A N 1
ATOM 4867 C CA . ASP A 1 614 ? 22.985 23.727 -27.084 1.00 74.00 614 ASP A CA 1
ATOM 4868 C C . ASP A 1 614 ? 23.527 23.180 -25.756 1.00 74.00 614 ASP A C 1
ATOM 4870 O O . ASP A 1 614 ? 22.747 22.970 -24.828 1.00 74.00 614 ASP A O 1
ATOM 4874 N N . VAL A 1 615 ? 24.842 22.960 -25.661 1.00 72.81 615 VAL A N 1
ATOM 4875 C CA . VAL A 1 615 ? 25.524 22.541 -24.421 1.00 72.81 615 VAL A CA 1
ATOM 4876 C C . VAL A 1 615 ? 26.190 23.672 -23.675 1.00 72.81 615 VAL A C 1
ATOM 4878 O O . VAL A 1 615 ? 26.629 23.504 -22.542 1.00 72.81 615 VAL A O 1
ATOM 4881 N N . LEU A 1 616 ? 26.164 24.864 -24.251 1.00 72.94 616 LEU A N 1
ATOM 4882 C CA . LEU A 1 616 ? 26.412 26.059 -23.474 1.00 72.94 616 LEU A CA 1
ATOM 4883 C C . LEU A 1 616 ? 25.194 26.311 -22.573 1.00 72.94 616 LEU A C 1
ATOM 4885 O O . LEU A 1 616 ? 24.042 26.118 -22.972 1.00 72.94 616 LEU A O 1
ATOM 4889 N N . ARG A 1 617 ? 25.450 26.731 -21.332 1.00 65.69 617 ARG A N 1
ATOM 4890 C CA . ARG A 1 617 ? 24.419 26.979 -20.313 1.00 65.69 617 ARG A CA 1
ATOM 4891 C C . ARG A 1 617 ? 23.305 27.899 -20.843 1.00 65.69 617 ARG A C 1
ATOM 4893 O O . ARG A 1 617 ? 23.548 29.063 -21.155 1.00 65.69 617 ARG A O 1
ATOM 4900 N N . LYS A 1 618 ? 22.053 27.418 -20.839 1.00 60.06 618 LYS A N 1
ATOM 4901 C CA . LYS A 1 618 ? 20.849 28.243 -21.080 1.00 60.06 618 LYS A CA 1
ATOM 4902 C C . LYS A 1 618 ? 20.453 28.975 -19.782 1.00 60.06 618 LYS A C 1
ATOM 4904 O O . LYS A 1 618 ? 20.361 28.331 -18.738 1.00 60.06 618 LYS A O 1
ATOM 4909 N N . PRO A 1 619 ? 20.190 30.293 -19.779 1.00 53.53 619 PRO A N 1
ATOM 4910 C CA . PRO A 1 619 ? 19.765 30.989 -18.564 1.00 53.53 619 PRO A CA 1
ATOM 4911 C C . PRO A 1 619 ? 18.273 30.719 -18.265 1.00 53.53 619 PRO A C 1
ATOM 4913 O O . PRO A 1 619 ? 17.407 31.263 -18.942 1.00 53.53 619 PRO A O 1
ATOM 4916 N N . SER A 1 620 ? 17.941 29.898 -17.255 1.00 54.97 620 SER A N 1
ATOM 4917 C CA . SER A 1 620 ? 16.553 29.693 -16.777 1.00 54.97 620 SER A CA 1
ATOM 4918 C C . SER A 1 620 ? 16.507 29.361 -15.276 1.00 54.97 620 SER A C 1
ATOM 4920 O O . SER A 1 620 ? 16.974 28.307 -14.857 1.00 54.97 620 SER A O 1
ATOM 4922 N N . LYS A 1 621 ? 15.968 30.273 -14.453 1.00 58.12 621 LYS A N 1
ATOM 4923 C CA . LYS A 1 621 ? 15.982 30.203 -12.975 1.00 58.12 621 LYS A CA 1
ATOM 4924 C C . LYS A 1 621 ? 14.832 29.381 -12.358 1.00 58.12 621 LYS A C 1
ATOM 4926 O O . LYS A 1 621 ? 14.940 28.957 -11.213 1.00 58.12 621 LYS A O 1
ATOM 4931 N N . ASP A 1 622 ? 13.751 29.126 -13.096 1.00 56.44 622 ASP A N 1
ATOM 4932 C CA . ASP A 1 622 ? 12.495 28.634 -12.499 1.00 56.44 622 ASP A CA 1
ATOM 4933 C C . ASP A 1 622 ? 12.383 27.106 -12.413 1.00 56.44 622 ASP A C 1
ATOM 4935 O O . ASP A 1 622 ? 11.823 26.575 -11.453 1.00 56.44 622 ASP A O 1
ATOM 4939 N N . LYS A 1 623 ? 12.940 26.373 -13.386 1.00 60.62 623 LYS A N 1
ATOM 4940 C CA . LYS A 1 623 ? 12.924 24.901 -13.371 1.00 60.62 623 LYS A CA 1
ATOM 4941 C C . LYS A 1 623 ? 13.878 24.337 -12.313 1.00 60.62 623 LYS A C 1
ATOM 4943 O O . LYS A 1 623 ? 13.493 23.437 -11.572 1.00 60.62 623 LYS A O 1
ATOM 4948 N N . GLN A 1 624 ? 15.062 24.943 -12.182 1.00 62.00 624 GLN A N 1
ATOM 4949 C CA . GLN A 1 624 ? 16.033 24.614 -11.132 1.00 62.00 624 GLN A CA 1
ATOM 4950 C C . GLN A 1 624 ? 15.427 24.807 -9.740 1.00 62.00 624 GLN A C 1
ATOM 4952 O O . GLN A 1 624 ? 15.480 23.894 -8.925 1.00 62.00 624 GLN A O 1
ATOM 4957 N N . ARG A 1 625 ? 14.736 25.932 -9.511 1.00 65.75 625 ARG A N 1
ATOM 4958 C CA . ARG A 1 625 ? 14.054 26.198 -8.239 1.00 65.75 6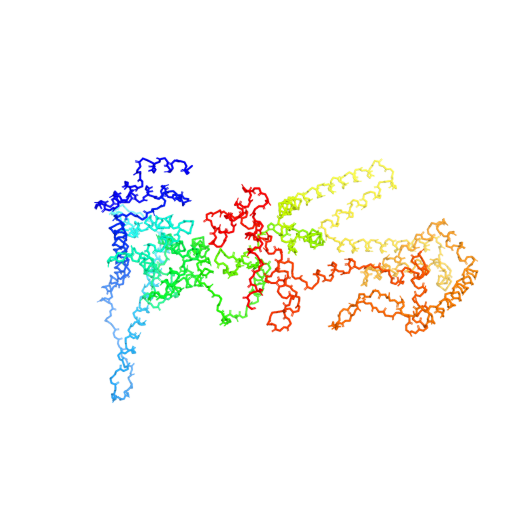25 ARG A CA 1
ATOM 4959 C C . ARG A 1 625 ? 13.006 25.132 -7.899 1.00 65.75 625 ARG A C 1
ATOM 4961 O O . ARG A 1 625 ? 12.896 24.738 -6.744 1.00 65.75 625 ARG A O 1
ATOM 4968 N N . LYS A 1 626 ? 12.226 24.648 -8.875 1.00 66.25 626 LYS A N 1
ATOM 4969 C CA . LYS A 1 626 ? 11.224 23.590 -8.635 1.00 66.25 626 LYS A CA 1
ATOM 4970 C C . LYS A 1 626 ? 11.869 22.244 -8.281 1.00 66.25 626 LYS A C 1
ATOM 4972 O O . LYS A 1 626 ? 11.405 21.587 -7.352 1.00 66.25 626 LYS A O 1
ATOM 4977 N N . GLU A 1 627 ? 12.917 21.845 -9.000 1.00 69.06 627 GLU A N 1
ATOM 4978 C CA . GLU A 1 627 ? 13.632 20.582 -8.760 1.00 69.06 627 GLU A CA 1
ATOM 4979 C C . GLU A 1 627 ? 14.411 20.587 -7.441 1.00 69.06 627 GLU A C 1
ATOM 4981 O O . GLU A 1 627 ? 14.422 19.581 -6.734 1.00 69.06 627 GLU A O 1
ATOM 4986 N N . GLU A 1 628 ? 15.012 21.722 -7.081 1.00 70.44 628 GLU A N 1
ATOM 4987 C CA . GLU A 1 628 ? 15.692 21.919 -5.801 1.00 70.44 628 GLU A CA 1
ATOM 4988 C C . GLU A 1 628 ? 14.709 21.738 -4.645 1.00 70.44 628 GLU A C 1
ATOM 4990 O O . GLU A 1 628 ? 14.903 20.876 -3.794 1.00 70.44 628 GLU A O 1
ATOM 4995 N N . ILE A 1 629 ? 13.579 22.446 -4.696 1.00 71.38 629 ILE A N 1
ATOM 4996 C CA . ILE A 1 629 ? 12.522 22.350 -3.689 1.00 71.38 629 ILE A CA 1
ATOM 4997 C C . ILE A 1 629 ? 12.000 20.908 -3.543 1.00 71.38 629 ILE A C 1
ATOM 4999 O O . ILE A 1 629 ? 11.728 20.465 -2.429 1.00 71.38 629 ILE A O 1
ATOM 5003 N N . LEU A 1 630 ? 11.846 20.156 -4.637 1.00 71.88 630 LEU A N 1
ATOM 5004 C CA . LEU A 1 630 ? 11.395 18.755 -4.598 1.00 71.88 630 LEU A CA 1
ATOM 5005 C C . LEU A 1 630 ? 12.373 17.819 -3.871 1.00 71.88 630 LEU A C 1
ATOM 5007 O O . LEU A 1 630 ? 11.933 16.822 -3.308 1.00 71.88 630 LEU A O 1
ATOM 5011 N N . LYS A 1 631 ? 13.674 18.122 -3.891 1.00 77.19 631 LYS A N 1
ATOM 5012 C CA . LYS A 1 631 ? 14.721 17.297 -3.267 1.00 77.19 631 LYS A CA 1
ATOM 5013 C C . LYS A 1 631 ? 15.034 17.718 -1.835 1.00 77.19 631 LYS A C 1
ATOM 5015 O O . LYS A 1 631 ? 15.437 16.884 -1.024 1.00 77.19 631 LYS A O 1
ATOM 5020 N N . THR A 1 632 ? 14.877 19.005 -1.535 1.00 82.06 632 THR A N 1
ATOM 5021 C CA . THR A 1 632 ? 15.268 19.587 -0.249 1.00 82.06 632 THR A CA 1
ATOM 5022 C C . THR A 1 632 ? 14.111 19.744 0.720 1.00 82.06 632 THR A C 1
ATOM 5024 O O . THR A 1 632 ? 14.378 19.903 1.901 1.00 82.06 632 THR A O 1
ATOM 5027 N N . THR A 1 633 ? 12.850 19.681 0.277 1.00 84.12 633 THR A N 1
ATOM 5028 C CA . THR A 1 633 ? 11.685 19.825 1.167 1.00 84.12 633 THR A CA 1
ATOM 5029 C C . THR A 1 633 ? 10.834 18.564 1.200 1.00 84.12 633 THR A C 1
ATOM 5031 O O . THR A 1 633 ? 10.543 17.972 0.161 1.00 84.12 633 THR A O 1
ATOM 5034 N N . CYS A 1 634 ? 10.402 18.156 2.392 1.00 84.00 634 CYS A N 1
ATOM 5035 C CA . CYS A 1 634 ? 9.462 17.048 2.539 1.00 84.00 634 CYS A CA 1
ATOM 5036 C C . CYS A 1 634 ? 8.093 17.420 1.945 1.00 84.00 634 CYS A C 1
ATOM 5038 O O . CYS A 1 634 ? 7.594 18.530 2.137 1.00 84.00 634 CYS A O 1
ATOM 5040 N N . PHE A 1 635 ? 7.466 16.482 1.230 1.00 83.38 635 PHE A N 1
ATOM 5041 C CA . PHE A 1 635 ? 6.197 16.707 0.529 1.00 83.38 635 PHE A CA 1
ATOM 5042 C C . PHE A 1 635 ? 5.028 16.988 1.479 1.00 83.38 635 PHE A C 1
ATOM 5044 O O . PHE A 1 635 ? 4.189 17.839 1.189 1.00 83.38 635 PHE A O 1
ATOM 5051 N N . ILE A 1 636 ? 4.986 16.268 2.601 1.00 82.62 636 ILE A N 1
ATOM 5052 C CA . ILE A 1 636 ? 3.909 16.352 3.586 1.00 82.62 636 ILE A CA 1
ATOM 5053 C C . ILE A 1 636 ? 4.183 17.501 4.548 1.00 82.62 636 ILE A C 1
ATOM 5055 O O . ILE A 1 636 ? 3.337 18.381 4.718 1.00 82.62 636 ILE A O 1
ATOM 5059 N N . CYS A 1 637 ? 5.383 17.536 5.142 1.00 79.25 637 CYS A N 1
ATOM 5060 C CA . CYS A 1 637 ? 5.660 18.500 6.194 1.00 79.25 637 CYS A CA 1
ATOM 5061 C C . CYS A 1 637 ? 6.232 19.846 5.751 1.00 79.25 637 CYS A C 1
ATOM 5063 O O . CYS A 1 637 ? 6.195 20.821 6.502 1.00 79.25 637 CYS A O 1
ATOM 5065 N N . GLY A 1 638 ? 6.754 19.929 4.530 1.00 77.88 638 GLY A N 1
ATOM 5066 C CA . GLY A 1 638 ? 7.398 21.138 4.029 1.00 77.88 638 GLY A CA 1
ATOM 5067 C C . GLY A 1 638 ? 8.682 21.516 4.772 1.00 77.88 638 GLY A C 1
ATOM 5068 O O . GLY A 1 638 ? 9.219 22.585 4.495 1.00 77.88 638 GLY A O 1
ATOM 5069 N N . LEU A 1 639 ? 9.177 20.677 5.694 1.00 82.94 639 LEU A N 1
ATOM 5070 C CA . LEU A 1 639 ? 10.467 20.885 6.345 1.00 82.94 639 LEU A CA 1
ATOM 5071 C C . LEU A 1 639 ? 11.596 20.686 5.341 1.00 82.94 639 LEU A C 1
ATOM 5073 O O . LEU A 1 639 ? 11.562 19.768 4.516 1.00 82.94 639 LEU A O 1
ATOM 5077 N N . GLU A 1 640 ? 12.586 21.561 5.441 1.00 83.50 640 GLU A N 1
ATOM 5078 C CA . GLU A 1 640 ? 13.816 21.491 4.671 1.00 83.50 640 GLU A CA 1
ATOM 5079 C C . GLU A 1 640 ? 14.758 20.415 5.236 1.00 83.50 640 GLU A C 1
ATOM 5081 O O . GLU A 1 640 ? 14.724 20.072 6.422 1.00 83.50 640 GLU A O 1
ATOM 5086 N N . ARG A 1 641 ? 15.592 19.860 4.354 1.00 83.44 641 ARG A N 1
ATOM 5087 C CA . ARG A 1 641 ? 16.559 18.795 4.639 1.00 83.44 641 ARG A CA 1
ATOM 5088 C C . ARG A 1 641 ? 17.559 19.200 5.726 1.00 83.44 641 ARG A C 1
ATOM 5090 O O . ARG A 1 641 ? 17.902 18.365 6.557 1.00 83.44 641 ARG A O 1
ATOM 5097 N N . ASP A 1 642 ? 17.922 20.482 5.783 1.00 81.88 642 ASP A N 1
ATOM 5098 C CA . ASP A 1 642 ? 18.838 21.077 6.770 1.00 81.88 642 ASP A CA 1
ATOM 5099 C C . ASP A 1 642 ? 18.397 20.850 8.232 1.00 81.88 642 ASP A C 1
ATOM 5101 O O . ASP A 1 642 ? 19.213 20.815 9.153 1.00 81.88 642 ASP A O 1
ATOM 5105 N N . LYS A 1 643 ? 17.092 20.664 8.480 1.00 80.62 643 LYS A N 1
ATOM 5106 C CA . LYS A 1 643 ? 16.544 20.416 9.825 1.00 80.62 643 LYS A CA 1
ATOM 5107 C C . LYS A 1 643 ? 16.810 19.007 10.355 1.00 80.62 643 LYS A C 1
ATOM 5109 O O . LYS A 1 643 ? 16.527 18.760 11.534 1.00 80.62 643 LYS A O 1
ATOM 5114 N N . PHE A 1 644 ? 17.314 18.099 9.521 1.00 80.31 644 PHE A N 1
ATOM 5115 C CA . PHE A 1 644 ? 17.521 16.689 9.858 1.00 80.31 644 PHE A CA 1
ATOM 5116 C C . PHE A 1 644 ? 18.997 16.316 10.054 1.00 80.31 644 PHE A C 1
ATOM 5118 O O . PHE A 1 644 ? 19.268 15.291 10.670 1.00 80.31 644 PHE A O 1
ATOM 5125 N N . ASP A 1 645 ? 19.944 17.173 9.660 1.00 69.62 645 ASP A N 1
ATOM 5126 C CA . ASP A 1 645 ? 21.389 16.875 9.696 1.00 69.62 645 ASP A CA 1
ATOM 5127 C C . ASP A 1 645 ? 21.947 16.617 11.113 1.00 69.62 645 ASP A C 1
ATOM 5129 O O . ASP A 1 645 ? 22.956 15.936 11.274 1.00 69.62 645 ASP A O 1
ATOM 5133 N N . ASN A 1 646 ? 21.267 17.115 12.154 1.00 65.69 646 ASN A N 1
ATOM 5134 C CA . ASN A 1 646 ? 21.647 16.948 13.566 1.00 65.69 646 ASN A CA 1
ATOM 5135 C C . ASN A 1 646 ? 20.694 16.035 14.364 1.00 65.69 646 ASN A C 1
ATOM 5137 O O . ASN A 1 646 ? 20.739 16.026 15.597 1.00 65.69 646 ASN A O 1
ATOM 5141 N N . LYS A 1 647 ? 19.791 15.309 13.695 1.00 73.75 647 LYS A N 1
ATOM 5142 C CA . LYS A 1 647 ? 18.818 14.416 14.343 1.00 73.75 647 LYS A CA 1
ATOM 5143 C C . LYS A 1 647 ? 19.202 12.951 14.150 1.00 73.75 647 LYS A C 1
ATOM 5145 O O . LYS A 1 647 ? 19.982 12.602 13.275 1.00 73.75 647 LYS A O 1
ATOM 5150 N N . THR A 1 648 ? 18.637 12.079 14.983 1.00 72.81 648 THR A N 1
ATOM 5151 C CA . THR A 1 648 ? 18.833 10.623 14.883 1.00 72.81 648 THR A CA 1
ATOM 5152 C C . THR A 1 648 ? 18.183 10.013 13.640 1.00 72.81 648 THR A C 1
ATOM 5154 O O . THR A 1 648 ? 18.556 8.911 13.263 1.00 72.81 648 THR A O 1
ATOM 5157 N N . VAL A 1 649 ? 17.226 10.717 13.024 1.00 77.31 649 VAL A N 1
ATOM 5158 C CA . VAL A 1 649 ? 16.478 10.281 11.837 1.00 77.31 649 VAL A CA 1
ATOM 5159 C C . VAL A 1 649 ? 16.954 11.080 10.628 1.00 77.31 649 VAL A C 1
ATOM 5161 O O . VAL A 1 649 ? 16.957 12.313 10.659 1.00 77.31 649 VAL A O 1
ATOM 5164 N N . SER A 1 650 ? 17.346 10.375 9.566 1.00 85.56 650 SER A N 1
ATOM 5165 C CA . SER A 1 650 ? 17.772 10.999 8.308 1.00 85.56 650 SER A CA 1
ATOM 5166 C C . SER A 1 650 ? 16.580 11.531 7.505 1.00 85.56 650 SER A C 1
ATOM 5168 O O . SER A 1 650 ? 15.463 11.036 7.636 1.00 85.56 650 SER A O 1
ATOM 5170 N N . PHE A 1 651 ? 16.804 12.508 6.621 1.00 85.25 651 PHE A N 1
ATOM 5171 C CA . PHE A 1 651 ? 15.741 13.018 5.743 1.00 85.25 651 PHE A CA 1
ATOM 5172 C C . PHE A 1 651 ? 15.135 11.923 4.845 1.00 85.25 651 PHE A C 1
ATOM 5174 O O . PHE A 1 651 ? 13.929 11.914 4.620 1.00 85.25 651 PHE A O 1
ATOM 5181 N N . GLU A 1 652 ? 15.954 10.985 4.359 1.00 85.38 652 GLU A N 1
ATOM 5182 C CA . GLU A 1 652 ? 15.491 9.879 3.507 1.00 85.38 652 GLU A CA 1
ATOM 5183 C C . GLU A 1 652 ? 14.627 8.884 4.294 1.00 85.38 652 GLU A C 1
ATOM 5185 O O . GLU A 1 652 ? 13.584 8.440 3.816 1.00 85.38 652 GLU A O 1
ATOM 5190 N N . GLU A 1 653 ? 15.013 8.578 5.532 1.00 84.75 653 GLU A N 1
ATOM 5191 C CA . GLU A 1 653 ? 14.194 7.771 6.435 1.00 84.75 653 GLU A CA 1
ATOM 5192 C C . GLU A 1 653 ? 12.879 8.492 6.752 1.00 84.75 653 GLU A C 1
ATOM 5194 O O . GLU A 1 653 ? 11.809 7.922 6.567 1.00 84.75 653 GLU A O 1
ATOM 5199 N N . HIS A 1 654 ? 12.932 9.785 7.072 1.00 84.69 654 HIS A N 1
ATOM 5200 C CA . HIS A 1 654 ? 11.749 10.599 7.335 1.00 84.69 654 HIS A CA 1
ATOM 5201 C C . HIS A 1 654 ? 10.728 10.570 6.182 1.00 84.69 654 HIS A C 1
ATOM 5203 O O . HIS A 1 654 ? 9.545 10.358 6.425 1.00 84.69 654 HIS A O 1
ATOM 5209 N N . ILE A 1 655 ? 11.142 10.730 4.919 1.00 85.31 655 ILE A N 1
ATOM 5210 C CA . ILE A 1 655 ? 10.197 10.729 3.782 1.00 85.31 655 ILE A CA 1
ATOM 5211 C C . ILE A 1 655 ? 9.712 9.327 3.377 1.00 85.31 655 ILE A C 1
ATOM 5213 O O . ILE A 1 655 ? 8.712 9.217 2.665 1.00 85.31 655 ILE A O 1
ATOM 5217 N N . THR A 1 656 ? 10.406 8.259 3.783 1.00 83.81 656 THR A N 1
ATOM 5218 C CA . THR A 1 656 ? 10.067 6.877 3.395 1.00 83.81 656 THR A CA 1
ATOM 5219 C C . THR A 1 656 ? 9.285 6.123 4.467 1.00 83.81 656 THR A C 1
ATOM 5221 O O . THR A 1 656 ? 8.376 5.369 4.106 1.00 83.81 656 THR A O 1
ATOM 5224 N N . SER A 1 657 ? 9.587 6.335 5.752 1.00 76.38 657 SER A N 1
ATOM 5225 C CA . SER A 1 657 ? 8.974 5.624 6.880 1.00 76.38 657 SER A CA 1
ATOM 5226 C C . SER A 1 657 ? 7.942 6.470 7.633 1.00 76.38 657 SER A C 1
ATOM 5228 O O . SER A 1 657 ? 6.830 5.995 7.862 1.00 76.38 657 SER A O 1
ATOM 5230 N N . GLU A 1 658 ? 8.261 7.724 7.971 1.00 79.00 658 GLU A N 1
ATOM 5231 C CA . GLU A 1 658 ? 7.384 8.596 8.767 1.00 79.00 658 GLU A CA 1
ATOM 5232 C C . GLU A 1 658 ? 6.362 9.335 7.889 1.00 79.00 658 GLU A C 1
ATOM 5234 O O . GLU A 1 658 ? 5.152 9.210 8.075 1.00 79.00 658 GLU A O 1
ATOM 5239 N N . HIS A 1 659 ? 6.841 10.121 6.922 1.00 84.44 659 HIS A N 1
ATOM 5240 C CA . HIS A 1 659 ? 6.068 11.072 6.109 1.00 84.44 659 HIS A CA 1
ATOM 5241 C C . HIS A 1 659 ? 5.996 10.647 4.639 1.00 84.44 659 HIS A C 1
ATOM 5243 O O . HIS A 1 659 ? 6.117 11.452 3.712 1.00 84.44 659 HIS A O 1
ATOM 5249 N N . ASN A 1 660 ? 5.748 9.358 4.419 1.00 87.44 660 ASN A N 1
ATOM 5250 C CA . ASN A 1 660 ? 5.521 8.818 3.087 1.00 87.44 660 ASN A CA 1
ATOM 5251 C C . ASN A 1 660 ? 4.127 9.200 2.576 1.00 87.44 660 ASN A C 1
ATOM 5253 O O . ASN A 1 660 ? 3.109 8.755 3.108 1.00 87.44 660 ASN A O 1
ATOM 5257 N N . MET A 1 661 ? 4.065 9.989 1.501 1.00 86.50 661 MET A N 1
ATOM 5258 C CA . MET A 1 661 ? 2.790 10.464 0.944 1.00 86.50 661 MET A CA 1
ATOM 5259 C C . MET A 1 661 ? 1.824 9.337 0.557 1.00 86.50 661 MET A C 1
ATOM 5261 O O . MET A 1 661 ? 0.608 9.496 0.673 1.00 86.50 661 MET A O 1
ATOM 5265 N N . TRP A 1 662 ? 2.343 8.179 0.137 1.00 91.44 662 TRP A N 1
ATOM 5266 C CA . TRP A 1 662 ? 1.515 7.048 -0.274 1.00 91.44 662 TRP A CA 1
ATOM 5267 C C . TRP A 1 662 ? 0.863 6.357 0.920 1.00 91.44 662 TRP A C 1
ATOM 5269 O O . TRP A 1 662 ? -0.256 5.870 0.791 1.00 91.44 662 TRP A O 1
ATOM 5279 N N . HIS A 1 663 ? 1.491 6.378 2.100 1.00 89.00 663 HIS A N 1
ATOM 5280 C CA . HIS A 1 663 ? 0.869 5.852 3.316 1.00 89.00 663 HIS A CA 1
ATOM 5281 C C . HIS A 1 663 ? -0.390 6.649 3.683 1.00 89.00 663 HIS A C 1
ATOM 5283 O O . HIS A 1 663 ? -1.414 6.053 4.011 1.00 89.00 663 HIS A O 1
ATOM 5289 N N . TYR A 1 664 ? -0.382 7.977 3.524 1.00 87.44 664 TYR A N 1
ATOM 5290 C CA . TYR A 1 664 ? -1.587 8.794 3.723 1.00 87.44 664 TYR A CA 1
ATOM 5291 C C . TYR A 1 664 ? -2.706 8.423 2.737 1.00 87.44 664 TYR A C 1
ATOM 5293 O O . TYR A 1 664 ? -3.862 8.286 3.144 1.00 87.44 664 TYR A O 1
ATOM 5301 N N . LEU A 1 665 ? -2.372 8.181 1.462 1.00 88.94 665 LEU A N 1
ATOM 5302 C CA . LEU A 1 665 ? -3.332 7.676 0.473 1.00 88.94 665 LEU A CA 1
ATOM 5303 C C . LEU A 1 665 ? -3.905 6.313 0.893 1.00 88.94 665 LEU A C 1
ATOM 5305 O O . LEU A 1 665 ? -5.119 6.118 0.869 1.00 88.94 665 LEU A O 1
ATOM 5309 N N . TYR A 1 666 ? -3.051 5.375 1.308 1.00 90.88 666 TYR A N 1
ATOM 5310 C CA . TYR A 1 666 ? -3.469 4.033 1.718 1.00 90.88 666 TYR A CA 1
ATOM 5311 C C . TYR A 1 666 ? -4.370 4.057 2.952 1.00 90.88 666 TYR A C 1
ATOM 5313 O O . TYR A 1 666 ? -5.320 3.278 3.024 1.00 90.88 666 TYR A O 1
ATOM 5321 N N . PHE A 1 667 ? -4.124 4.975 3.887 1.00 88.62 667 PHE A N 1
ATOM 5322 C CA . PHE A 1 667 ? -4.977 5.163 5.054 1.00 88.62 667 PHE A CA 1
ATOM 5323 C C . PHE A 1 667 ? -6.375 5.665 4.673 1.00 88.62 667 PHE A C 1
ATOM 5325 O O . PHE A 1 667 ? -7.378 5.147 5.164 1.00 88.62 667 PHE A O 1
ATOM 5332 N N . LEU A 1 668 ? -6.473 6.620 3.743 1.00 87.62 668 LEU A N 1
ATOM 5333 C CA . LEU A 1 668 ? -7.770 7.073 3.228 1.00 87.62 668 LEU A CA 1
ATOM 5334 C C . LEU A 1 668 ? -8.527 5.946 2.519 1.00 87.62 668 LEU A C 1
ATOM 5336 O O . LEU A 1 668 ? -9.734 5.782 2.715 1.00 87.62 668 LEU A O 1
ATOM 5340 N N . VAL A 1 669 ? -7.817 5.129 1.736 1.00 89.06 669 VAL A N 1
ATOM 5341 C CA . VAL A 1 669 ? -8.397 3.936 1.114 1.00 89.06 669 VAL A CA 1
ATOM 5342 C C . VAL A 1 669 ? -8.890 2.952 2.178 1.00 89.06 669 VAL A C 1
ATOM 5344 O O . VAL A 1 669 ? -10.001 2.445 2.035 1.00 89.06 669 VAL A O 1
ATOM 5347 N N . LEU A 1 670 ? -8.127 2.722 3.255 1.00 87.81 670 LEU A N 1
ATOM 5348 C CA . LEU A 1 670 ? -8.521 1.858 4.374 1.00 87.81 670 LEU A CA 1
ATOM 5349 C C . LEU A 1 670 ? -9.831 2.336 5.009 1.00 87.81 670 LEU A C 1
ATOM 5351 O O . LEU A 1 670 ? -10.777 1.557 5.102 1.00 87.81 670 LEU A O 1
ATOM 5355 N N . VAL A 1 671 ? -9.915 3.613 5.389 1.00 87.25 671 VAL A N 1
ATOM 5356 C CA . VAL A 1 671 ? -11.131 4.198 5.978 1.00 87.25 671 VAL A CA 1
ATOM 5357 C C . VAL A 1 671 ? -12.320 4.061 5.019 1.00 87.25 671 VAL A C 1
ATOM 5359 O O . VAL A 1 671 ? -13.432 3.764 5.448 1.00 87.25 671 VAL A O 1
ATOM 5362 N N . ARG A 1 672 ? -12.101 4.204 3.706 1.00 86.69 672 ARG A N 1
ATOM 5363 C CA . ARG A 1 672 ? -13.156 4.095 2.688 1.00 86.69 672 ARG A CA 1
ATOM 5364 C C . ARG A 1 672 ? -13.697 2.674 2.485 1.00 86.69 672 ARG A C 1
ATOM 5366 O O . ARG A 1 672 ? -14.858 2.547 2.084 1.00 86.69 672 ARG A O 1
ATOM 5373 N N . VAL A 1 673 ? -12.870 1.641 2.676 1.00 87.81 673 VAL A N 1
ATOM 5374 C CA . VAL A 1 673 ? -13.242 0.227 2.448 1.00 87.81 673 VAL A CA 1
ATOM 5375 C C . VAL A 1 673 ? -13.647 -0.518 3.718 1.00 87.81 673 VAL A C 1
ATOM 5377 O O . VAL A 1 673 ? -14.375 -1.502 3.620 1.00 87.81 673 VAL A O 1
ATOM 5380 N N . LYS A 1 674 ? -13.169 -0.079 4.885 1.00 84.81 674 LYS A N 1
ATOM 5381 C CA . LYS A 1 674 ? -13.424 -0.713 6.181 1.00 84.81 674 LYS A CA 1
ATOM 5382 C C . LYS A 1 674 ? -14.813 -0.354 6.714 1.00 84.81 674 LYS A C 1
ATOM 5384 O O . LYS A 1 674 ? -15.293 0.759 6.496 1.00 84.81 674 LYS A O 1
ATOM 5389 N N . ASP A 1 675 ? -15.445 -1.296 7.415 1.00 80.75 675 ASP A N 1
ATOM 5390 C CA . ASP A 1 675 ? -16.753 -1.077 8.034 1.00 80.75 675 ASP A CA 1
ATOM 5391 C C . ASP A 1 675 ? -16.659 -0.012 9.151 1.00 80.75 675 ASP A C 1
ATOM 5393 O O . ASP A 1 675 ? -15.759 -0.101 9.996 1.00 80.75 675 ASP A O 1
ATOM 5397 N N . PRO A 1 676 ? -17.568 0.984 9.198 1.00 78.44 676 PRO A N 1
ATOM 5398 C CA . PRO A 1 676 ? -17.542 2.033 10.217 1.00 78.44 676 PRO A CA 1
ATOM 5399 C C . PRO A 1 676 ? -17.615 1.537 11.666 1.00 78.44 676 PRO A C 1
ATOM 5401 O O . PRO A 1 676 ? -17.074 2.186 12.556 1.00 78.44 676 PRO A O 1
ATOM 5404 N N . THR A 1 677 ? -18.251 0.390 11.917 1.00 70.81 677 THR A N 1
ATOM 5405 C CA . THR A 1 677 ? -18.363 -0.209 13.261 1.00 70.81 677 THR A CA 1
ATOM 5406 C C . THR A 1 677 ? -17.046 -0.805 13.763 1.00 70.81 677 THR A C 1
ATOM 5408 O O . THR A 1 677 ? -16.909 -1.142 14.942 1.00 70.81 677 THR A O 1
ATOM 5411 N N . GLU A 1 678 ? -16.060 -0.949 12.875 1.00 73.50 678 GLU A N 1
ATOM 5412 C CA . GLU A 1 678 ? -14.742 -1.498 13.175 1.00 73.50 678 GLU A CA 1
ATOM 5413 C C . GLU A 1 678 ? -13.643 -0.439 13.225 1.00 73.50 678 GLU A C 1
ATOM 5415 O O . GLU A 1 678 ? -12.465 -0.786 13.412 1.00 73.50 678 GLU A O 1
ATOM 5420 N N . TYR A 1 679 ? -13.986 0.835 13.050 1.00 76.94 679 TYR A N 1
ATOM 5421 C CA . TYR A 1 679 ? -13.005 1.903 13.103 1.00 76.94 679 TYR A CA 1
ATOM 5422 C C . TYR A 1 679 ? -12.320 1.971 14.470 1.00 76.94 679 TYR A C 1
ATOM 5424 O O . TYR A 1 679 ? -12.940 1.871 15.529 1.00 76.94 679 TYR A O 1
ATOM 5432 N N . THR A 1 680 ? -10.999 2.122 14.455 1.00 76.31 680 THR A N 1
ATOM 5433 C CA . THR A 1 680 ? -10.241 2.463 15.663 1.00 76.31 680 THR A CA 1
ATOM 5434 C C . THR A 1 680 ? -10.526 3.911 16.072 1.00 76.31 680 THR A C 1
ATOM 5436 O O . THR A 1 680 ? -11.007 4.710 15.272 1.00 76.31 680 THR A O 1
ATOM 5439 N N . GLY A 1 681 ? -10.195 4.279 17.313 1.00 72.62 681 GLY A N 1
ATOM 5440 C CA . GLY A 1 681 ? -10.356 5.658 17.796 1.00 72.62 681 GLY A CA 1
ATOM 5441 C C . GLY A 1 681 ? -9.810 6.731 16.836 1.00 72.62 681 GLY A C 1
ATOM 5442 O O . GLY A 1 681 ? -10.526 7.685 16.519 1.00 72.62 681 GLY A O 1
ATOM 5443 N N . PRO A 1 682 ? -8.561 6.599 16.347 1.00 74.62 682 PRO A N 1
ATOM 5444 C CA . PRO A 1 682 ? -8.009 7.509 15.345 1.00 74.62 682 PRO A CA 1
ATOM 5445 C C . PRO A 1 682 ? -8.691 7.433 13.966 1.00 74.62 682 PRO A C 1
ATOM 5447 O O . PRO A 1 682 ? -8.919 8.470 13.348 1.00 74.62 682 PRO A O 1
ATOM 5450 N N . GLU A 1 683 ? -9.062 6.242 13.483 1.00 83.56 683 GLU A N 1
ATOM 5451 C CA . GLU A 1 683 ? -9.763 6.079 12.196 1.00 83.56 683 GLU A CA 1
ATOM 5452 C C . GLU A 1 683 ? -11.138 6.761 12.202 1.00 83.56 683 GLU A C 1
ATOM 5454 O O . GLU A 1 683 ? -11.459 7.492 11.266 1.00 83.56 683 GLU A O 1
ATOM 5459 N N . SER A 1 684 ? -11.923 6.589 13.272 1.00 79.06 684 SER A N 1
ATOM 5460 C CA . SER A 1 684 ? -13.225 7.246 13.450 1.00 79.06 684 SER A CA 1
ATOM 5461 C C . SER A 1 684 ? -13.096 8.765 13.438 1.00 79.06 684 SER A C 1
ATOM 5463 O O . SER A 1 684 ? -13.885 9.456 12.792 1.00 79.06 684 SER A O 1
ATOM 5465 N N . TYR A 1 685 ? -12.068 9.282 14.119 1.00 77.75 685 TYR A N 1
ATOM 5466 C CA . TYR A 1 685 ? -11.754 10.706 14.138 1.00 77.75 685 TYR A CA 1
ATOM 5467 C C . TYR A 1 685 ? -11.466 11.235 12.727 1.00 77.75 685 TYR A C 1
ATOM 5469 O O . TYR A 1 685 ? -12.078 12.213 12.294 1.00 77.75 685 TYR A O 1
ATOM 5477 N N . VAL A 1 686 ? -10.601 10.556 11.968 1.00 80.81 686 VAL A N 1
ATOM 5478 C CA . VAL A 1 686 ? -10.285 10.952 10.588 1.00 80.81 686 VAL A CA 1
ATOM 5479 C C . VAL A 1 686 ? -11.515 10.836 9.677 1.00 80.81 686 VAL A C 1
ATOM 5481 O O . VAL A 1 686 ? -11.795 11.757 8.911 1.00 80.81 686 VAL A O 1
ATOM 5484 N N . ALA A 1 687 ? -12.309 9.769 9.796 1.00 81.12 687 ALA A N 1
ATOM 5485 C CA . ALA A 1 687 ? -13.535 9.583 9.018 1.00 81.12 687 ALA A CA 1
ATOM 5486 C C . ALA A 1 687 ? -14.561 10.706 9.253 1.00 81.12 687 ALA A C 1
ATOM 5488 O O . ALA A 1 687 ? -15.206 11.175 8.310 1.00 81.12 687 ALA A O 1
ATOM 5489 N N . GLN A 1 688 ? -14.704 11.166 10.499 1.00 76.94 688 GLN A N 1
ATOM 5490 C CA . GLN A 1 688 ? -15.568 12.294 10.841 1.00 76.94 688 GLN A CA 1
ATOM 5491 C C . GLN A 1 688 ? -15.065 13.596 10.207 1.00 76.94 688 GLN A C 1
ATOM 5493 O O . GLN A 1 688 ? -15.857 14.339 9.625 1.00 76.94 688 GLN A O 1
ATOM 5498 N N . MET A 1 689 ? -13.753 13.839 10.252 1.00 73.56 689 MET A N 1
ATOM 5499 C CA . MET A 1 689 ? -13.133 15.019 9.642 1.00 73.56 689 MET A CA 1
ATOM 5500 C C . MET A 1 689 ? -13.308 15.048 8.116 1.00 73.56 689 MET A C 1
ATOM 5502 O O . MET A 1 689 ? -13.637 16.096 7.560 1.00 73.56 689 MET A O 1
ATOM 5506 N N . ILE A 1 690 ? -13.189 13.899 7.439 1.00 75.19 690 ILE A N 1
ATOM 5507 C CA . ILE A 1 690 ? -13.422 13.782 5.988 1.00 75.19 690 ILE A CA 1
ATOM 5508 C C . ILE A 1 690 ? -14.881 14.109 5.630 1.00 75.19 690 ILE A C 1
ATOM 5510 O O . ILE A 1 690 ? -15.138 14.857 4.688 1.00 75.19 690 ILE A O 1
ATOM 5514 N N . LYS A 1 691 ? -15.858 13.601 6.395 1.00 70.44 691 LYS A N 1
ATOM 5515 C CA . LYS A 1 691 ? -17.287 13.898 6.158 1.00 70.44 691 LYS A CA 1
ATOM 5516 C C . LYS A 1 691 ? -17.594 15.393 6.300 1.00 70.44 691 LYS A C 1
ATOM 5518 O O . LYS A 1 691 ? -18.333 15.962 5.492 1.00 70.44 691 LYS A O 1
ATOM 5523 N N . VAL A 1 692 ? -17.000 16.039 7.301 1.00 63.09 692 VAL A N 1
ATOM 5524 C CA . VAL A 1 692 ? -17.131 17.485 7.530 1.00 63.09 692 VAL A CA 1
ATOM 5525 C C . VAL A 1 692 ? -16.543 18.285 6.359 1.00 63.09 692 VAL A C 1
ATOM 5527 O O . VAL A 1 692 ? -17.178 19.227 5.899 1.00 63.09 692 VAL A O 1
ATOM 5530 N N . PHE A 1 693 ? -15.411 17.855 5.795 1.00 54.62 693 PHE A N 1
ATOM 5531 C CA . PHE A 1 693 ? -14.806 18.474 4.608 1.00 54.62 693 PHE A CA 1
ATOM 5532 C C . PHE A 1 693 ? -15.718 18.422 3.365 1.00 54.62 693 PHE A C 1
ATOM 5534 O O . PHE A 1 693 ? -15.864 19.420 2.665 1.00 54.62 693 PHE A O 1
ATOM 5541 N N . THR A 1 694 ? -16.402 17.297 3.119 1.00 50.78 694 THR A N 1
ATOM 5542 C CA . THR A 1 694 ? -17.292 17.134 1.945 1.00 50.78 694 THR A CA 1
ATOM 5543 C C . THR A 1 694 ? -18.596 17.943 1.996 1.00 50.78 694 THR A C 1
ATOM 5545 O O . THR A 1 694 ? -19.274 18.067 0.979 1.00 50.78 694 THR A O 1
ATOM 5548 N N . SER A 1 695 ? -18.971 18.487 3.160 1.00 41.16 695 SER A N 1
ATOM 5549 C CA . SER A 1 695 ? -20.282 19.120 3.392 1.00 41.16 695 SER A CA 1
ATOM 5550 C C . SER A 1 695 ? -20.253 20.652 3.499 1.00 41.16 695 SER A C 1
ATOM 5552 O O . SER A 1 695 ? -21.309 21.270 3.633 1.00 41.16 695 SER A O 1
ATOM 5554 N N . THR A 1 696 ? -19.084 21.290 3.376 1.00 33.00 696 THR A N 1
ATOM 5555 C CA . THR A 1 696 ? -18.943 22.759 3.421 1.00 33.00 696 THR A CA 1
ATOM 5556 C C . THR A 1 696 ? -18.194 23.315 2.207 1.00 33.00 696 THR A C 1
ATOM 5558 O O . THR A 1 696 ? -17.179 22.744 1.814 1.00 33.00 696 THR A O 1
ATOM 5561 N N . PRO A 1 697 ? -18.634 24.449 1.620 1.00 33.22 697 PRO A N 1
ATOM 5562 C CA . PRO A 1 697 ? -17.957 25.061 0.483 1.00 33.22 697 PRO A CA 1
ATOM 5563 C C . PRO A 1 697 ? -16.572 25.628 0.847 1.00 33.22 697 PRO A C 1
ATOM 5565 O O . PRO A 1 697 ? -16.336 26.187 1.920 1.00 33.22 697 PRO A O 1
ATOM 5568 N N . LEU A 1 698 ? -15.683 25.484 -0.132 1.00 34.47 698 LEU A N 1
ATOM 5569 C CA . LEU A 1 698 ? -14.219 25.396 -0.119 1.00 34.47 698 LEU A CA 1
ATOM 5570 C C . LEU A 1 698 ? -13.406 26.599 0.421 1.00 34.47 698 LEU A C 1
ATOM 5572 O O . LEU A 1 698 ? -12.192 26.611 0.255 1.00 34.47 698 LEU A O 1
ATOM 5576 N N . CYS A 1 699 ? -14.007 27.616 1.051 1.00 28.00 699 CYS A N 1
ATOM 5577 C CA . CYS A 1 699 ? -13.296 28.878 1.336 1.00 28.00 699 CYS A CA 1
ATOM 5578 C C . CYS A 1 699 ? -12.996 29.164 2.824 1.00 28.00 699 CYS A C 1
ATOM 5580 O O . CYS A 1 699 ? -12.191 30.044 3.111 1.00 28.00 699 CYS A O 1
ATOM 5582 N N . CYS A 1 700 ? -13.580 28.427 3.781 1.00 29.64 700 CYS A N 1
ATOM 5583 C CA . CYS A 1 700 ? -13.395 28.702 5.222 1.00 29.64 700 CYS A CA 1
ATOM 5584 C C . CYS A 1 700 ? -12.661 27.609 6.025 1.00 29.64 700 CYS A C 1
ATOM 5586 O O . CYS A 1 700 ? -12.459 27.781 7.223 1.00 29.64 700 CYS A O 1
ATOM 5588 N N . MET A 1 701 ? -12.246 26.492 5.415 1.00 33.41 701 MET A N 1
ATOM 5589 C CA . MET A 1 701 ? -11.663 25.345 6.146 1.00 33.41 701 MET A CA 1
ATOM 5590 C C . MET A 1 701 ? -10.143 25.181 6.027 1.00 33.41 701 MET A C 1
ATOM 5592 O O . MET A 1 701 ? -9.574 24.314 6.696 1.00 33.41 701 MET A O 1
ATOM 5596 N N . ILE A 1 702 ? -9.471 26.028 5.240 1.00 37.12 702 ILE A N 1
ATOM 5597 C CA . ILE A 1 702 ? -8.012 25.973 5.050 1.00 37.12 702 ILE A CA 1
ATOM 5598 C C . ILE A 1 702 ? -7.272 26.175 6.390 1.00 37.12 702 ILE A C 1
ATOM 5600 O O . ILE A 1 702 ? -6.236 25.559 6.613 1.00 37.12 702 ILE A O 1
ATOM 5604 N N . GLU A 1 703 ? -7.854 26.886 7.363 1.00 37.19 703 GLU A N 1
ATOM 5605 C CA . GLU A 1 703 ? -7.275 26.995 8.713 1.00 37.19 703 GLU A CA 1
ATOM 5606 C C . GLU A 1 703 ? -7.296 25.695 9.537 1.00 37.19 703 GLU A C 1
ATOM 5608 O O . GLU A 1 703 ? -6.533 25.593 10.492 1.00 37.19 703 GLU A O 1
ATOM 5613 N N . ARG A 1 704 ? -8.130 24.692 9.215 1.00 39.19 704 ARG A N 1
ATOM 5614 C CA . ARG A 1 704 ? -8.277 23.480 10.052 1.00 39.19 704 ARG A CA 1
ATOM 5615 C C . ARG A 1 704 ? -7.620 22.227 9.483 1.00 39.19 704 ARG A C 1
ATOM 5617 O O . ARG A 1 704 ? -7.149 21.425 10.280 1.00 39.19 704 ARG A O 1
ATOM 5624 N N . CYS A 1 705 ? -7.527 22.073 8.161 1.00 36.12 705 CYS A N 1
ATOM 5625 C CA . CYS A 1 705 ? -6.804 20.949 7.545 1.00 36.12 705 CYS A CA 1
ATOM 5626 C C . CYS A 1 705 ? -5.313 21.245 7.309 1.00 36.12 705 CYS A C 1
ATOM 5628 O O . CYS A 1 705 ? -4.498 20.340 7.454 1.00 36.12 705 CYS A O 1
ATOM 5630 N N . VAL A 1 706 ? -4.912 22.497 7.049 1.00 38.59 706 VAL A N 1
ATOM 5631 C CA . VAL A 1 706 ? -3.476 22.845 6.948 1.00 38.59 706 VAL A CA 1
ATOM 5632 C C . VAL A 1 706 ? -2.800 22.834 8.329 1.00 38.59 706 VAL A C 1
ATOM 5634 O O . VAL A 1 706 ? -1.631 22.476 8.451 1.00 38.59 706 VAL A O 1
ATOM 5637 N N . TYR A 1 707 ? -3.561 23.067 9.403 1.00 41.00 707 TYR A N 1
ATOM 5638 C CA . TYR A 1 707 ? -3.117 22.798 10.779 1.00 41.00 707 TYR A CA 1
ATOM 5639 C C . TYR A 1 707 ? -3.071 21.300 11.145 1.00 41.00 707 TYR A C 1
ATOM 5641 O O . TYR A 1 707 ? -2.474 20.953 12.162 1.00 41.00 707 TYR A O 1
ATOM 5649 N N . PHE A 1 708 ? -3.707 20.423 10.356 1.00 44.50 708 PHE A N 1
ATOM 5650 C CA . PHE A 1 708 ? -3.934 19.008 10.689 1.00 44.50 708 PHE A CA 1
ATOM 5651 C C . PHE A 1 708 ? -2.761 18.090 10.335 1.00 44.50 708 PHE A C 1
ATOM 5653 O O . PHE A 1 708 ? -2.682 16.981 10.855 1.00 44.50 708 PHE A O 1
ATOM 5660 N N . ILE A 1 709 ? -1.859 18.529 9.456 1.00 45.03 709 ILE A N 1
ATOM 5661 C CA . ILE A 1 709 ? -0.718 17.709 9.033 1.00 45.03 709 ILE A CA 1
ATOM 5662 C C . ILE A 1 709 ? 0.602 18.461 9.162 1.00 45.03 709 ILE A C 1
ATOM 5664 O O . ILE A 1 709 ? 1.611 17.814 9.428 1.00 45.03 709 ILE A O 1
ATOM 5668 N N . THR A 1 710 ? 0.630 19.804 9.111 1.00 36.62 710 THR A N 1
ATOM 5669 C CA . THR A 1 710 ? 1.920 20.476 9.290 1.00 36.62 710 THR A CA 1
ATOM 5670 C C . THR A 1 710 ? 1.933 21.949 9.646 1.00 36.62 710 THR A C 1
ATOM 5672 O O . THR A 1 710 ? 2.064 22.815 8.786 1.00 36.62 710 THR A O 1
ATOM 5675 N N . LYS A 1 711 ? 1.941 22.234 10.954 1.00 35.84 711 LYS A N 1
ATOM 5676 C CA . LYS A 1 711 ? 2.736 23.327 11.552 1.00 35.84 711 LYS A CA 1
ATOM 5677 C C . LYS A 1 711 ? 2.568 23.366 13.075 1.00 35.84 711 LYS A C 1
ATOM 5679 O O . LYS A 1 711 ? 1.708 24.081 13.578 1.00 35.84 711 LYS A O 1
ATOM 5684 N N . VAL A 1 712 ? 3.437 22.677 13.823 1.00 31.08 712 VAL A N 1
ATOM 5685 C CA . VAL A 1 712 ? 3.723 23.020 15.240 1.00 31.08 712 VAL A CA 1
ATOM 5686 C C . VAL A 1 712 ? 5.209 22.814 15.594 1.00 31.08 712 VAL A C 1
ATOM 5688 O O . VAL A 1 712 ? 5.546 22.360 16.675 1.00 31.08 712 VAL A O 1
ATOM 5691 N N . LEU A 1 713 ? 6.136 23.174 14.701 1.00 31.52 713 LEU A N 1
ATOM 5692 C CA . LEU A 1 713 ? 7.573 23.236 15.041 1.00 31.52 713 LEU A CA 1
ATOM 5693 C C . LEU A 1 713 ? 8.230 24.577 14.672 1.00 31.52 713 LEU A C 1
ATOM 5695 O O . LEU A 1 713 ? 9.440 24.663 14.529 1.00 31.52 713 LEU A O 1
ATOM 5699 N N . VAL A 1 714 ? 7.427 25.643 14.545 1.00 27.39 714 VAL A N 1
ATOM 5700 C CA . VAL A 1 714 ? 7.916 27.034 14.391 1.00 27.39 714 VAL A CA 1
ATOM 5701 C C . VAL A 1 714 ? 7.547 27.903 15.611 1.00 27.39 714 VAL A C 1
ATOM 5703 O O . VAL A 1 714 ? 7.590 29.123 15.554 1.00 27.39 714 VAL A O 1
ATOM 5706 N N . MET A 1 715 ? 7.191 27.294 16.749 1.00 27.00 715 MET A N 1
ATOM 5707 C CA . MET A 1 715 ? 7.054 28.011 18.032 1.00 27.00 715 MET A CA 1
ATOM 5708 C C . MET A 1 715 ? 7.644 27.246 19.229 1.00 27.00 715 MET A C 1
ATOM 5710 O O . MET A 1 715 ? 7.083 27.274 20.324 1.00 27.00 715 MET A O 1
ATOM 5714 N N . GLN A 1 716 ? 8.797 26.606 19.025 1.00 27.19 716 GLN A N 1
ATOM 5715 C CA . GLN A 1 716 ? 9.799 26.415 20.077 1.00 27.19 716 GLN A CA 1
ATOM 5716 C C . GLN A 1 716 ? 11.177 26.768 19.540 1.00 27.19 716 GLN A C 1
ATOM 5718 O O . GLN A 1 716 ? 11.476 26.334 18.405 1.00 27.19 716 GLN A O 1
#

Sequence (716 aa):
MVDIQCLLDGEGASELVIDLIVSTKNDRMFEESILLGNALLQGGNTQIQLHKQKKSEHFFKVFYDRMRLAQQEIRATVSVNMFEVSTCRKRDEDVDVSHSGIRLRRTPKDSSLHMIDNMRGQLKEASSATSKAFVSFRKERDTDLEVLEGQAVEGPGGVAEEREEETQMSRSITIMKPILRYLQLLCENHNRDLQNFLRNQNNKTNYNLVCETLQFLDIMCGSTTGGLGLLGLYINEGNVDLVRQTLETITEYCQGPCHENQSCIAKHESNGIDIIIALIVNPVNPLGKHRLDLVLELKLARHSKFLQQSLRPPATGLLLNHDPEGEDALGYYANHTAQIEIVRHDRTMEQIVFPVPNICEYLTEESKTRVFTTTERDDQGSKVNDFFTQFDDLYNEMRWQKKIRSILPPFLSILLWVALVVCTTMLFILPKPGSVRPFLVSVILRSIYTLGLGPTLLLLGAANLLNKMVFLVSFVGNQGTFTRGYKPVVMDMPFLYHVGYVIVCMLGLFVHEFFYSFLLFDLLNREETLLNVIKSVTRNGRSIVLTAVLALILVYLFSIVGFLFLKDDFRMDVQRLSVMAGEDDGTERVCDTLLMCIVTVLNQGLRNGGGVGDVLRKPSKDKQRKEEILKTTCFICGLERDKFDNKTVSFEEHITSEHNMWHYLYFLVLVRVKDPTEYTGPESYVAQMIKVFTSTPLCCMIERCVYFITKVLVMQ

Secondary structure (DSSP, 8-state):
-HHHHHHHHHTTHHHHHHHHHHH---HHHHHHHHHHHHHHTTT--TTTSPP--TTHHHHHHHHHHHHHHHHHHHHHHHHHTTTGGGGGGTTS-----------------TTSHHHHHHHHHHHHHHHHHHHHHHHHHHHHHHHHHHTTS------------------PPPHHHHTHHHHHHHHHHHHTTT-HHHHHHHH--SSSS---HHHHHHHHHHHHHTGGGS-GGGHHHH--TTTHHHHHHHHHHHHHHHTTT-HHHHHHHHT-TT-HHHHHHHHHHS--TTHHHH-HHHHHHHHHSTHHHHHHHH-PPPPS-------HHHHHHHHHHHHHEEEEEEE-TTS-EEEEEEEPPGGGGG--HHHHHHHHHHPPP-TTS-SHHHHHHTHHHHHHHHHHHHHHHHHHHHHHHHHHHHHHHHHHHHHHHS-HHHHHHHHHHHHHHHHHHHH-HHHHHHHHHHHHHHHHHHHHHHHHHHHTGGGG-HHHHHT-HHHHHHHHHHHHHHHHHHT-GGGHHHHTTHHHHH-HHHHHHHHHHHHTHHHHHHHHHHHHHHHHHHHHHHHHHSGGGBEEE----SS---S--SEEES-SSHHHHHHHIIIIIITSSS-GGGGBPP--HHHHHHHHHHHHB-TTT--BGGGTTTSSS-HHHIIIIIS-HHHHHHHHHHHHHS-GGG--HHHHHHHHHHHHHHTS-TTS-HHHHHHHHS-SSS--

Radius of gyration: 41.54 Å; chains: 1; bounding box: 84×92×119 Å